Protein AF-0000000076688027 (afdb_homodimer)

Structure (mmCIF, N/CA/C/O backbone):
data_AF-0000000076688027-model_v1
#
loop_
_entity.id
_entity.type
_entity.pdbx_description
1 polymer 'BTB domain-containing protein'
#
loop_
_atom_site.group_PDB
_atom_site.id
_atom_site.type_symbol
_atom_site.label_atom_id
_atom_site.label_alt_id
_atom_site.label_comp_id
_atom_site.label_asym_id
_atom_site.label_entity_id
_atom_site.label_seq_id
_atom_site.pdbx_PDB_ins_code
_atom_site.Cartn_x
_atom_site.Cartn_y
_atom_site.Cartn_z
_atom_site.occupancy
_atom_site.B_iso_or_equiv
_atom_site.auth_seq_id
_atom_site.auth_comp_id
_atom_site.auth_asym_id
_atom_site.auth_atom_id
_atom_site.pdbx_PDB_model_num
ATOM 1 N N . MET A 1 1 ? -9.18 25.672 27.016 1 59.03 1 MET A N 1
ATOM 2 C CA . MET A 1 1 ? -10.586 25.703 26.641 1 59.03 1 MET A CA 1
ATOM 3 C C . MET A 1 1 ? -11.289 24.406 27.062 1 59.03 1 MET A C 1
ATOM 5 O O . MET A 1 1 ? -10.758 23.312 26.891 1 59.03 1 MET A O 1
ATOM 9 N N . SER A 1 2 ? -12.297 24.469 28.016 1 78.94 2 SER A N 1
ATOM 10 C CA . SER A 1 2 ? -13.031 23.312 28.469 1 78.94 2 SER A CA 1
ATOM 11 C C . SER A 1 2 ? -14.164 22.938 27.516 1 78.94 2 SER A C 1
ATOM 13 O O . SER A 1 2 ? -14.898 23.812 27.047 1 78.94 2 SER A O 1
ATOM 15 N N . TRP A 1 3 ? -14.203 21.766 26.969 1 85.25 3 TRP A N 1
ATOM 16 C CA . TRP A 1 3 ? -15.227 21.281 26.047 1 85.25 3 TRP A CA 1
ATOM 17 C C . TRP A 1 3 ? -16.344 20.578 26.797 1 85.25 3 TRP A C 1
ATOM 19 O O . TRP A 1 3 ? -17.188 19.906 26.188 1 85.25 3 TRP A O 1
ATOM 29 N N . THR A 1 4 ? -16.344 20.797 28.109 1 87 4 THR A N 1
ATOM 30 C CA . THR A 1 4 ? -17.312 20.062 28.906 1 87 4 THR A CA 1
ATOM 31 C C . THR A 1 4 ? -18.297 21.016 29.578 1 87 4 THR A C 1
ATOM 33 O O . THR A 1 4 ? -19.25 20.594 30.234 1 87 4 THR A O 1
ATOM 36 N N . SER A 1 5 ? -18.016 22.266 29.422 1 90.56 5 SER A N 1
ATOM 37 C CA . SER A 1 5 ? -18.922 23.25 30.016 1 90.56 5 SER A CA 1
ATOM 38 C C . SER A 1 5 ? -19.078 24.469 29.094 1 90.56 5 SER A C 1
ATOM 40 O O . SER A 1 5 ? -18.219 24.734 28.266 1 90.56 5 SER A O 1
ATOM 42 N N . PHE A 1 6 ? -20.219 25.156 29.172 1 93.62 6 PHE A N 1
ATOM 43 C CA . PHE A 1 6 ? -20.516 26.344 28.406 1 93.62 6 PHE A CA 1
ATOM 44 C C . PHE A 1 6 ? -21.25 27.375 29.25 1 93.62 6 PHE A C 1
ATOM 46 O O . PHE A 1 6 ? -22.172 27.047 29.984 1 93.62 6 PHE A O 1
ATOM 53 N N . HIS A 1 7 ? -20.656 28.531 29.25 1 91.81 7 HIS A N 1
ATOM 54 C CA . HIS A 1 7 ? -21.297 29.641 29.938 1 91.81 7 HIS A CA 1
ATOM 55 C C . HIS A 1 7 ? -21.266 30.906 29.094 1 91.81 7 HIS A C 1
ATOM 57 O O . HIS A 1 7 ? -20.25 31.234 28.484 1 91.81 7 HIS A O 1
ATOM 63 N N . CYS A 1 8 ? -22.453 31.547 29.016 1 92.56 8 CYS A N 1
ATOM 64 C CA . CYS A 1 8 ? -22.594 32.781 28.25 1 92.56 8 CYS A CA 1
ATOM 65 C C . CYS A 1 8 ? -23.062 33.938 29.125 1 92.56 8 CYS A C 1
ATOM 67 O O . CYS A 1 8 ? -24.109 33.844 29.766 1 92.56 8 CYS A O 1
ATOM 69 N N . GLU A 1 9 ? -22.391 35.062 29.312 1 89.12 9 GLU A N 1
ATOM 70 C CA . GLU A 1 9 ? -22.688 36.188 30.203 1 89.12 9 GLU A CA 1
ATOM 71 C C . GLU A 1 9 ? -23.844 37 29.672 1 89.12 9 GLU A C 1
ATOM 73 O O . GLU A 1 9 ? -24.688 37.469 30.438 1 89.12 9 GLU A O 1
ATOM 78 N N . ASP A 1 10 ? -23.953 37.281 28.453 1 89 10 ASP A N 1
ATOM 79 C CA . ASP A 1 10 ? -24.984 38.125 27.859 1 89 10 ASP A CA 1
ATOM 80 C C . ASP A 1 10 ? -26 37.312 27.062 1 89 10 ASP A C 1
ATOM 82 O O . ASP A 1 10 ? -26.281 37.625 25.906 1 89 10 ASP A O 1
ATOM 86 N N . ALA A 1 11 ? -26.609 36.344 27.781 1 93.06 11 ALA A N 1
ATOM 87 C CA . ALA A 1 11 ? -27.562 35.438 27.109 1 93.06 11 ALA A CA 1
ATOM 88 C C . ALA A 1 11 ? -28.891 36.156 26.859 1 93.06 11 ALA A C 1
ATOM 90 O O . ALA A 1 11 ? -29.359 36.906 27.703 1 93.06 11 ALA A O 1
ATOM 91 N N . ASP A 1 12 ? -29.484 36.031 25.703 1 91.5 12 ASP A N 1
ATOM 92 C CA . ASP A 1 12 ? -30.781 36.625 25.375 1 91.5 12 ASP A CA 1
ATOM 93 C C . ASP A 1 12 ? -31.719 35.562 24.781 1 91.5 12 ASP A C 1
ATOM 95 O O . ASP A 1 12 ? -32.781 35.875 24.297 1 91.5 12 ASP A O 1
ATOM 99 N N . PHE A 1 13 ? -31.25 34.406 24.75 1 91.44 13 PHE A N 1
ATOM 100 C CA . PHE A 1 13 ? -32 33.281 24.219 1 91.44 13 PHE A CA 1
ATOM 101 C C . PHE A 1 13 ? -31.641 32 24.938 1 91.44 13 PHE A C 1
ATOM 103 O O . PHE A 1 13 ? -30.625 31.938 25.641 1 91.44 13 PHE A O 1
ATOM 110 N N . THR A 1 14 ? -32.531 30.969 24.938 1 94 14 THR A N 1
ATOM 111 C CA . THR A 1 14 ? -32.25 29.719 25.656 1 94 14 THR A CA 1
ATOM 112 C C . THR A 1 14 ? -32.344 28.531 24.703 1 94 14 THR A C 1
ATOM 114 O O . THR A 1 14 ? -33.25 28.453 23.891 1 94 14 THR A O 1
ATOM 117 N N . ILE A 1 15 ? -31.344 27.641 24.797 1 94.12 15 ILE A N 1
ATOM 118 C CA . ILE A 1 15 ? -31.359 26.359 24.094 1 94.12 15 ILE A CA 1
ATOM 119 C C . ILE A 1 15 ? -31.469 25.219 25.094 1 94.12 15 ILE A C 1
ATOM 121 O O . ILE A 1 15 ? -30.75 25.203 26.109 1 94.12 15 ILE A O 1
ATOM 125 N N . ARG A 1 16 ? -32.375 24.344 24.859 1 95.31 16 ARG A N 1
ATOM 126 C CA . ARG A 1 16 ? -32.594 23.234 25.797 1 95.31 16 ARG A CA 1
ATOM 127 C C . ARG A 1 16 ? -32.281 21.891 25.141 1 95.31 16 ARG A C 1
ATOM 129 O O . ARG A 1 16 ? -32.75 21.625 24.031 1 95.31 16 ARG A O 1
ATOM 136 N N . SER A 1 17 ? -31.391 21.094 25.812 1 96.38 17 SER A N 1
ATOM 137 C CA . SER A 1 17 ? -31.188 19.688 25.453 1 96.38 17 SER A CA 1
ATOM 138 C C . SER A 1 17 ? -32.344 18.828 25.938 1 96.38 17 SER A C 1
ATOM 140 O O . SER A 1 17 ? -32.5 18.625 27.156 1 96.38 17 SER A O 1
ATOM 142 N N . VAL A 1 18 ? -33.031 18.281 25.016 1 95.38 18 VAL A N 1
ATOM 143 C CA . VAL A 1 18 ? -34.25 17.562 25.375 1 95.38 18 VAL A CA 1
ATOM 144 C C . VAL A 1 18 ? -33.906 16.266 26.094 1 95.38 18 VAL A C 1
ATOM 146 O O . VAL A 1 18 ? -34.438 15.984 27.172 1 95.38 18 VAL A O 1
ATOM 149 N N . PRO A 1 19 ? -32.969 15.469 25.562 1 96.31 19 PRO A N 1
ATOM 150 C CA . PRO A 1 19 ? -32.688 14.188 26.203 1 96.31 19 PRO A CA 1
ATOM 151 C C . PRO A 1 19 ? -32.188 14.344 27.641 1 96.31 19 PRO A C 1
ATOM 153 O O . PRO A 1 19 ? -32.531 13.516 28.5 1 96.31 19 PRO A O 1
ATOM 156 N N . ASP A 1 20 ? -31.453 15.375 27.906 1 96.25 20 ASP A N 1
ATOM 157 C CA . ASP A 1 20 ? -30.859 15.539 29.234 1 96.25 20 ASP A CA 1
ATOM 158 C C . ASP A 1 20 ? -31.625 16.578 30.047 1 96.25 20 ASP A C 1
ATOM 160 O O . ASP A 1 20 ? -31.359 16.75 31.234 1 96.25 20 ASP A O 1
ATOM 164 N N . ASP A 1 21 ? -32.5 17.266 29.5 1 95.62 21 ASP A N 1
ATOM 165 C CA . ASP A 1 21 ? -33.312 18.312 30.125 1 95.62 21 ASP A CA 1
ATOM 166 C C . ASP A 1 21 ? -32.406 19.359 30.781 1 95.62 21 ASP A C 1
ATOM 168 O O . ASP A 1 21 ? -32.562 19.656 31.969 1 95.62 21 ASP A O 1
ATOM 172 N N . VAL A 1 22 ? -31.438 19.797 30.078 1 95.94 22 VAL A N 1
ATOM 173 C CA . VAL A 1 22 ? -30.516 20.844 30.516 1 95.94 22 VAL A CA 1
ATOM 174 C C . VAL A 1 22 ? -30.656 22.062 29.609 1 95.94 22 VAL A C 1
ATOM 176 O O . VAL A 1 22 ? -30.75 21.938 28.391 1 95.94 22 VAL A O 1
ATOM 179 N N . SER A 1 23 ? -30.688 23.25 30.219 1 95.38 23 SER A N 1
ATOM 180 C CA . SER A 1 23 ? -30.844 24.484 29.469 1 95.38 23 SER A CA 1
ATOM 181 C C . SER A 1 23 ? -29.578 25.328 29.5 1 95.38 23 SER A C 1
ATOM 183 O O . SER A 1 23 ? -28.875 25.375 30.516 1 95.38 23 SER A O 1
ATOM 185 N N . PHE A 1 24 ? -29.312 25.922 28.344 1 95.88 24 PHE A N 1
ATOM 186 C CA . PHE A 1 24 ? -28.156 26.797 28.188 1 95.88 24 PHE A CA 1
ATOM 187 C C . PHE A 1 24 ? -28.578 28.188 27.75 1 95.88 24 PHE A C 1
ATOM 189 O O . PHE A 1 24 ? -29.344 28.344 26.797 1 95.88 24 PHE A O 1
ATOM 196 N N . GLY A 1 25 ? -28.109 29.219 28.516 1 94.88 25 GLY A N 1
ATOM 197 C CA . GLY A 1 25 ? -28.25 30.594 28.031 1 94.88 25 GLY A CA 1
ATOM 198 C C . GLY A 1 25 ? -27.297 30.938 26.906 1 94.88 25 GLY A C 1
ATOM 199 O O . GLY A 1 25 ? -26.094 30.641 26.984 1 94.88 25 GLY A O 1
ATOM 200 N N . VAL A 1 26 ? -27.844 31.469 25.781 1 95.5 26 VAL A N 1
ATOM 201 C CA . VAL A 1 26 ? -27 31.734 24.625 1 95.5 26 VAL A CA 1
ATOM 202 C C . VAL A 1 26 ? -27.312 33.125 24.047 1 95.5 26 VAL A C 1
ATOM 204 O O . VAL A 1 26 ? -28.297 33.75 24.438 1 95.5 26 VAL A O 1
ATOM 207 N N . ARG A 1 27 ? -26.438 33.625 23.281 1 94.06 27 ARG A N 1
ATOM 208 C CA . ARG A 1 27 ? -26.703 34.812 22.469 1 94.06 27 ARG A CA 1
ATOM 209 C C . ARG A 1 27 ? -27.312 34.406 21.125 1 94.06 27 ARG A C 1
ATOM 211 O O . ARG A 1 27 ? -26.688 33.688 20.344 1 94.06 27 ARG A O 1
ATOM 218 N N . ARG A 1 28 ? -28.406 34.875 20.766 1 91.19 28 ARG A N 1
ATOM 219 C CA . ARG A 1 28 ? -29.094 34.531 19.531 1 91.19 28 ARG A CA 1
ATOM 220 C C . ARG A 1 28 ? -28.25 34.906 18.312 1 91.19 28 ARG A C 1
ATOM 222 O O . ARG A 1 28 ? -28.234 34.188 17.312 1 91.19 28 ARG A O 1
ATOM 229 N N . SER A 1 29 ? -27.562 36.031 18.422 1 91.69 29 SER A N 1
ATOM 230 C CA . SER A 1 29 ? -26.719 36.5 17.328 1 91.69 29 SER A CA 1
ATOM 231 C C . SER A 1 29 ? -25.641 35.5 17 1 91.69 29 SER A C 1
ATOM 233 O O . SER A 1 29 ? -25.281 35.312 15.828 1 91.69 29 SER A O 1
ATOM 235 N N . SER A 1 30 ? -25.172 34.781 18 1 93.81 30 SER A N 1
ATOM 236 C CA . SER A 1 30 ? -24.109 33.812 17.812 1 93.81 30 SER A CA 1
ATOM 237 C C . SER A 1 30 ? -24.641 32.562 17.125 1 93.81 30 SER A C 1
ATOM 239 O O . SER A 1 30 ? -23.906 31.859 16.438 1 93.81 30 SER A O 1
ATOM 241 N N . LEU A 1 31 ? -25.906 32.281 17.297 1 93.12 31 LEU A N 1
ATOM 242 C CA . LEU A 1 31 ? -26.531 31.109 16.672 1 93.12 31 LEU A CA 1
ATOM 243 C C . LEU A 1 31 ? -26.656 31.312 15.164 1 93.12 31 LEU A C 1
ATOM 245 O O . LEU A 1 31 ? -26.797 30.344 14.422 1 93.12 31 LEU A O 1
ATOM 249 N N . GLN A 1 32 ? -26.547 32.562 14.758 1 91.75 32 GLN A N 1
ATOM 250 C CA . GLN A 1 32 ? -26.688 32.875 13.344 1 91.75 32 GLN A CA 1
ATOM 251 C C . GLN A 1 32 ? -25.484 32.406 12.547 1 91.75 32 GLN A C 1
ATOM 253 O O . GLN A 1 32 ? -25.516 32.375 11.312 1 91.75 32 GLN A O 1
ATOM 258 N N . ASN A 1 33 ? -24.469 32.031 13.234 1 92.75 33 ASN A N 1
ATOM 259 C CA . ASN A 1 33 ? -23.297 31.453 12.586 1 92.75 33 ASN A CA 1
ATOM 260 C C . ASN A 1 33 ? -23.562 30.047 12.086 1 92.75 33 ASN A C 1
ATOM 262 O O . ASN A 1 33 ? -22.641 29.375 11.594 1 92.75 33 ASN A O 1
ATOM 266 N N . SER A 1 34 ? -24.812 29.609 12.156 1 94.75 34 SER A N 1
ATOM 267 C CA . SER A 1 34 ? -25.328 28.344 11.641 1 94.75 34 SER A CA 1
ATOM 268 C C . SER A 1 34 ? -26.5 28.578 10.688 1 94.75 34 SER A C 1
ATOM 270 O O . SER A 1 34 ? -27.422 29.344 10.992 1 94.75 34 SER A O 1
ATOM 272 N N . GLN A 1 35 ? -26.438 27.938 9.562 1 93.19 35 GLN A N 1
ATOM 273 C CA . GLN A 1 35 ? -27.531 28.078 8.602 1 93.19 35 GLN A CA 1
ATOM 274 C C . GLN A 1 35 ? -28.812 27.438 9.133 1 93.19 35 GLN A C 1
ATOM 276 O O . GLN A 1 35 ? -29.906 27.969 8.906 1 93.19 35 GLN A O 1
ATOM 281 N N . VAL A 1 36 ? -28.641 26.328 9.781 1 92.12 36 VAL A N 1
ATOM 282 C CA . VAL A 1 36 ? -29.797 25.625 10.328 1 92.12 36 VAL A CA 1
ATOM 283 C C . VAL A 1 36 ? -30.547 26.547 11.289 1 92.12 36 VAL A C 1
ATOM 285 O O . VAL A 1 36 ? -31.766 26.656 11.219 1 92.12 36 VAL A O 1
ATOM 288 N N . PHE A 1 37 ? -29.828 27.234 12.156 1 91.56 37 PHE A N 1
ATOM 289 C CA . PHE A 1 37 ? -30.469 28.125 13.117 1 91.56 37 PHE A CA 1
ATOM 290 C C . PHE A 1 37 ? -31.062 29.344 12.414 1 91.56 37 PHE A C 1
ATOM 292 O O . PHE A 1 37 ? -32.156 29.812 12.773 1 91.56 37 PHE A O 1
ATOM 299 N N . ARG A 1 38 ? -30.359 29.875 11.422 1 90.94 38 ARG A N 1
ATOM 300 C CA . ARG A 1 38 ? -30.922 30.984 10.648 1 90.94 38 ARG A CA 1
ATOM 301 C C . ARG A 1 38 ? -32.25 30.594 10.023 1 90.94 38 ARG A C 1
ATOM 303 O O . ARG A 1 38 ? -33.219 31.359 10.102 1 90.94 38 ARG A O 1
ATOM 310 N N . ASP A 1 39 ? -32.281 29.438 9.484 1 88.56 39 ASP A N 1
ATOM 311 C CA . ASP A 1 39 ? -33.5 28.953 8.844 1 88.56 39 ASP A CA 1
ATOM 312 C C . ASP A 1 39 ? -34.625 28.75 9.875 1 88.56 39 ASP A C 1
ATOM 314 O O . ASP A 1 39 ? -35.781 29.078 9.609 1 88.56 39 ASP A O 1
ATOM 318 N N . MET A 1 40 ? -34.219 28.188 11.023 1 85 40 MET A N 1
ATOM 319 C CA . MET A 1 40 ? -35.219 27.969 12.078 1 85 40 MET A CA 1
ATOM 320 C C . MET A 1 40 ? -35.812 29.281 12.555 1 85 40 MET A C 1
ATOM 322 O O . MET A 1 40 ? -37.031 29.375 12.781 1 85 40 MET A O 1
ATOM 326 N N . PHE A 1 41 ? -35 30.328 12.656 1 83.5 41 PHE A N 1
ATOM 327 C CA . PHE A 1 41 ? -35.438 31.625 13.172 1 83.5 41 PHE A CA 1
ATOM 328 C C . PHE A 1 41 ? -36.281 32.344 12.148 1 83.5 41 PHE A C 1
ATOM 330 O O . PHE A 1 41 ? -37.219 33.094 12.508 1 83.5 41 PHE A O 1
ATOM 337 N N . ILE A 1 42 ? -35.969 32.125 10.938 1 80.44 42 ILE A N 1
ATOM 338 C CA . ILE A 1 42 ? -36.781 32.719 9.883 1 80.44 42 ILE A CA 1
ATOM 339 C C . ILE A 1 42 ? -38.188 32.125 9.898 1 80.44 42 ILE A C 1
ATOM 341 O O . ILE A 1 42 ? -39.188 32.844 9.75 1 80.44 42 ILE A O 1
ATOM 345 N N . CYS A 1 43 ? -38.25 30.844 10.07 1 73.62 43 CYS A N 1
ATOM 346 C CA . CYS A 1 43 ? -39.531 30.141 10.031 1 73.62 43 CYS A CA 1
ATOM 347 C C . CYS A 1 43 ? -40.375 30.469 11.258 1 73.62 43 CYS A C 1
ATOM 349 O O . CYS A 1 43 ? -41.594 30.594 11.164 1 73.62 43 CYS A O 1
ATOM 351 N N . CYS A 1 44 ? -39.719 30.547 12.359 1 67.31 44 CYS A N 1
ATOM 352 C CA . CYS A 1 44 ? -40.438 30.656 13.609 1 67.31 44 CYS A CA 1
ATOM 353 C C . CYS A 1 44 ? -40.688 32.125 13.969 1 67.31 44 CYS A C 1
ATOM 355 O O . CYS A 1 44 ? -41.562 32.438 14.781 1 67.31 44 CYS A O 1
ATOM 357 N N . ASP A 1 45 ? -39.781 33.062 13.516 1 64.31 45 ASP A N 1
ATOM 358 C CA . ASP A 1 45 ? -39.969 34.438 13.914 1 64.31 45 ASP A CA 1
ATOM 359 C C . ASP A 1 45 ? -41.125 35.094 13.156 1 64.31 45 ASP A C 1
ATOM 361 O O . ASP A 1 45 ? -40.875 35.844 12.188 1 64.31 45 ASP A O 1
ATOM 365 N N . GLY A 1 46 ? -42.125 34.438 12.781 1 54.91 46 GLY A N 1
ATOM 366 C CA . GLY A 1 46 ? -43.25 35.156 12.25 1 54.91 46 GLY A CA 1
ATOM 367 C C . GLY A 1 46 ? -43.719 36.281 13.141 1 54.91 46 GLY A C 1
ATOM 368 O O . GLY A 1 46 ? -43.219 36.438 14.258 1 54.91 46 GLY A O 1
ATOM 369 N N . PRO A 1 47 ? -44.438 37.375 12.508 1 53.47 47 PRO A N 1
ATOM 370 C CA . PRO A 1 47 ? -44.906 38.625 13.164 1 53.47 47 PRO A CA 1
ATOM 371 C C . PRO A 1 47 ? -45.375 38.375 14.602 1 53.47 47 PRO A C 1
ATOM 373 O O . PRO A 1 47 ? -45.25 39.281 15.445 1 53.47 47 PRO A O 1
ATOM 376 N N . ASN A 1 48 ? -46.25 37.438 14.766 1 47.97 48 ASN A N 1
ATOM 377 C CA . ASN A 1 48 ? -46.969 37.25 16.031 1 47.97 48 ASN A CA 1
ATOM 378 C C . ASN A 1 48 ? -46.094 36.5 17.047 1 47.97 48 ASN A C 1
ATOM 380 O O . ASN A 1 48 ? -46.594 35.875 17.969 1 47.97 48 ASN A O 1
ATOM 384 N N . THR A 1 49 ? -44.906 36.219 16.688 1 49.88 49 THR A N 1
ATOM 385 C CA . THR A 1 49 ? -44.188 35.438 17.688 1 49.88 49 THR A CA 1
ATOM 386 C C . THR A 1 49 ? -43.875 36.312 18.906 1 49.88 49 THR A C 1
ATOM 388 O O . THR A 1 49 ? -43.25 37.375 18.797 1 49.88 49 THR A O 1
ATOM 391 N N . SER A 1 50 ? -44.844 36.5 19.828 1 46.03 50 SER A N 1
ATOM 392 C CA . SER A 1 50 ? -44.688 37.094 21.141 1 46.03 50 SER A CA 1
ATOM 393 C C . SER A 1 50 ? -43.25 36.906 21.672 1 46.03 50 SER A C 1
ATOM 395 O O . SER A 1 50 ? -42.594 35.938 21.312 1 46.03 50 SER A O 1
ATOM 397 N N . ALA A 1 51 ? -42.625 38 22.078 1 47.03 51 ALA A N 1
ATOM 398 C CA . ALA A 1 51 ? -41.375 38.156 22.781 1 47.03 51 ALA A CA 1
ATOM 399 C C . ALA A 1 51 ? -41.094 36.906 23.641 1 47.03 51 ALA A C 1
ATOM 401 O O . ALA A 1 51 ? -40 36.812 24.25 1 47.03 51 ALA A O 1
ATOM 402 N N . ASP A 1 52 ? -42.125 36.219 24.078 1 45.91 52 ASP A N 1
ATOM 403 C CA . ASP A 1 52 ? -41.938 35.312 25.188 1 45.91 52 ASP A CA 1
ATOM 404 C C . ASP A 1 52 ? -40.938 34.219 24.859 1 45.91 52 ASP A C 1
ATOM 406 O O . ASP A 1 52 ? -39.969 34.031 25.594 1 45.91 52 ASP A O 1
ATOM 410 N N . SER A 1 53 ? -41.562 32.75 24.484 1 52.84 53 SER A N 1
ATOM 411 C CA . SER A 1 53 ? -40.906 31.516 24.938 1 52.84 53 SER A CA 1
ATOM 412 C C . SER A 1 53 ? -39.656 31.219 24.125 1 52.84 53 SER A C 1
ATOM 414 O O . SER A 1 53 ? -39.75 30.766 22.984 1 52.84 53 SER A O 1
ATOM 416 N N . GLN A 1 54 ? -38.562 32.062 24.125 1 73.62 54 GLN A N 1
ATOM 417 C CA . GLN A 1 54 ? -37.219 32.344 23.625 1 73.62 54 GLN A CA 1
ATOM 418 C C . GLN A 1 54 ? -36.312 31.125 23.828 1 73.62 54 GLN A C 1
ATOM 420 O O . GLN A 1 54 ? -35.156 31.266 24.172 1 73.62 54 GLN A O 1
ATOM 425 N N . THR A 1 55 ? -36.969 30.031 23.938 1 86.12 55 THR A N 1
ATOM 426 C CA . THR A 1 55 ? -36.188 28.812 24.125 1 86.12 55 THR A CA 1
ATOM 427 C C . THR A 1 55 ? -36.281 27.922 22.891 1 86.12 55 THR A C 1
ATOM 429 O O . THR A 1 55 ? -37.375 27.766 22.328 1 86.12 55 THR A O 1
ATOM 432 N N . LEU A 1 56 ? -35.344 27.359 22.391 1 90.56 56 LEU A N 1
ATOM 433 C CA . LEU A 1 56 ? -35.281 26.375 21.312 1 90.56 56 LEU A CA 1
ATOM 434 C C . LEU A 1 56 ? -34.875 25 21.844 1 90.56 56 LEU A C 1
ATOM 436 O O . LEU A 1 56 ? -33.875 24.875 22.547 1 90.56 56 LEU A O 1
ATOM 440 N N . ASP A 1 57 ? -35.75 23.969 21.516 1 92.25 57 ASP A N 1
ATOM 441 C CA . ASP A 1 57 ? -35.469 22.594 21.922 1 92.25 57 ASP A CA 1
ATOM 442 C C . ASP A 1 57 ? -34.656 21.859 20.875 1 92.25 57 ASP A C 1
ATOM 444 O O . ASP A 1 57 ? -35 21.828 19.703 1 92.25 57 ASP A O 1
ATOM 448 N N . LEU A 1 58 ? -33.531 21.406 21.297 1 94.12 58 LEU A N 1
ATOM 449 C CA . LEU A 1 58 ? -32.719 20.562 20.438 1 94.12 58 LEU A CA 1
ATOM 450 C C . LEU A 1 58 ? -32.719 19.125 20.906 1 94.12 58 LEU A C 1
ATOM 452 O O . LEU A 1 58 ? -32.531 18.844 22.094 1 94.12 58 LEU A O 1
ATOM 456 N N . ASN A 1 59 ? -33.031 18.203 20.047 1 94.56 59 ASN A N 1
ATOM 457 C CA . ASN A 1 59 ? -33 16.797 20.375 1 94.56 59 ASN A CA 1
ATOM 458 C C . ASN A 1 59 ? -31.578 16.234 20.281 1 94.56 59 ASN A C 1
ATOM 460 O O . ASN A 1 59 ? -31.312 15.336 19.484 1 94.56 59 ASN A O 1
ATOM 464 N N . GLU A 1 60 ? -30.688 16.844 21 1 96 60 GLU A N 1
ATOM 465 C CA . GLU A 1 60 ? -29.281 16.484 21.109 1 96 60 GLU A CA 1
ATOM 466 C C . GLU A 1 60 ? -28.844 16.359 22.562 1 96 60 GLU A C 1
ATOM 468 O O . GLU A 1 60 ? -29.297 17.125 23.422 1 96 60 GLU A O 1
ATOM 473 N N . PRO A 1 61 ? -28 15.344 22.906 1 95.75 61 PRO A N 1
ATOM 474 C CA . PRO A 1 61 ? -27.453 15.297 24.25 1 95.75 61 PRO A CA 1
ATOM 475 C C . PRO A 1 61 ? -26.734 16.594 24.656 1 95.75 61 PRO A C 1
ATOM 477 O O . PRO A 1 61 ? -26.203 17.281 23.797 1 95.75 61 PRO A O 1
ATOM 480 N N . SER A 1 62 ? -26.688 16.875 25.969 1 95.56 62 SER A N 1
ATOM 481 C CA . SER A 1 62 ? -26.125 18.109 26.5 1 95.56 62 SER A CA 1
ATOM 482 C C . SER A 1 62 ? -24.656 18.266 26.109 1 95.56 62 SER A C 1
ATOM 484 O O . SER A 1 62 ? -24.203 19.375 25.812 1 95.56 62 SER A O 1
ATOM 486 N N . GLN A 1 63 ? -23.938 17.141 26.078 1 93.12 63 GLN A N 1
ATOM 487 C CA . GLN A 1 63 ? -22.516 17.203 25.734 1 93.12 63 GLN A CA 1
ATOM 488 C C . GLN A 1 63 ? -22.312 17.703 24.312 1 93.12 63 GLN A C 1
ATOM 490 O O . GLN A 1 63 ? -21.391 18.484 24.047 1 93.12 63 GLN A O 1
ATOM 495 N N . LEU A 1 64 ? -23.156 17.359 23.422 1 95.12 64 LEU A N 1
ATOM 496 C CA . LEU A 1 64 ? -23.062 17.797 22.031 1 95.12 64 LEU A CA 1
ATOM 497 C C . LEU A 1 64 ? -23.484 19.25 21.891 1 95.12 64 LEU A C 1
ATOM 499 O O . LEU A 1 64 ? -22.891 20 21.109 1 95.12 64 LEU A O 1
ATOM 503 N N . VAL A 1 65 ? -24.484 19.609 22.656 1 95.5 65 VAL A N 1
ATOM 504 C CA . VAL A 1 65 ? -24.969 20.984 22.625 1 95.5 65 VAL A CA 1
ATOM 505 C C . VAL A 1 65 ? -23.859 21.922 23.109 1 95.5 65 VAL A C 1
ATOM 507 O O . VAL A 1 65 ? -23.656 23 22.531 1 95.5 65 VAL A O 1
ATOM 510 N N . ILE A 1 66 ? -23.141 21.453 24.094 1 95 66 ILE A N 1
ATOM 511 C CA . ILE A 1 66 ? -22.062 22.25 24.641 1 95 66 ILE A CA 1
ATOM 512 C C . ILE A 1 66 ? -21.016 22.516 23.547 1 95 66 ILE A C 1
ATOM 514 O O . ILE A 1 66 ? -20.594 23.656 23.359 1 95 66 ILE A O 1
ATOM 518 N N . VAL A 1 67 ? -20.641 21.5 22.797 1 94.94 67 VAL A N 1
ATOM 519 C CA . VAL A 1 67 ? -19.656 21.625 21.734 1 94.94 67 VAL A CA 1
ATOM 520 C C . VAL A 1 67 ? -20.172 22.594 20.672 1 94.94 67 VAL A C 1
ATOM 522 O O . VAL A 1 67 ? -19.453 23.484 20.219 1 94.94 67 VAL A O 1
ATOM 525 N N . LEU A 1 68 ? -21.422 22.484 20.312 1 95.44 68 LEU A N 1
ATOM 526 C CA . LEU A 1 68 ? -22.062 23.344 19.312 1 95.44 68 LEU A CA 1
ATOM 527 C C . LEU A 1 68 ? -22.031 24.797 19.75 1 95.44 68 LEU A C 1
ATOM 529 O O . LEU A 1 68 ? -21.594 25.672 19 1 95.44 68 LEU A O 1
ATOM 533 N N . LEU A 1 69 ? -22.438 25 21 1 95 69 LEU A N 1
ATOM 534 C CA . LEU A 1 69 ? -22.531 26.375 21.484 1 95 69 LEU A CA 1
ATOM 535 C C . LEU A 1 69 ? -21.141 27 21.625 1 95 69 LEU A C 1
ATOM 537 O O . LEU A 1 69 ? -20.969 28.188 21.375 1 95 69 LEU A O 1
ATOM 541 N N . ARG A 1 70 ? -20.219 26.188 22.031 1 94.19 70 ARG A N 1
ATOM 542 C CA . ARG A 1 70 ? -18.844 26.688 22.109 1 94.19 70 ARG A CA 1
ATOM 543 C C . ARG A 1 70 ? -18.328 27.109 20.734 1 94.19 70 ARG A C 1
ATOM 545 O O . ARG A 1 70 ? -17.719 28.172 20.594 1 94.19 70 ARG A O 1
ATOM 552 N N . LEU A 1 71 ? -18.594 26.375 19.719 1 94.56 71 LEU A N 1
ATOM 553 C CA . LEU A 1 71 ? -18.141 26.688 18.359 1 94.56 71 LEU A CA 1
ATOM 554 C C . LEU A 1 71 ? -18.812 27.953 17.844 1 94.56 71 LEU A C 1
ATOM 556 O O . LEU A 1 71 ? -18.188 28.734 17.109 1 94.56 71 LEU A O 1
ATOM 560 N N . LEU A 1 72 ? -20 28.172 18.266 1 94.62 72 LEU A N 1
ATOM 561 C CA . LEU A 1 72 ? -20.781 29.281 17.734 1 94.62 72 LEU A CA 1
ATOM 562 C C . LEU A 1 72 ? -20.469 30.578 18.484 1 94.62 72 LEU A C 1
ATOM 564 O O . LEU A 1 72 ? -20.453 31.656 17.891 1 94.62 72 LEU A O 1
ATOM 568 N N . HIS A 1 73 ? -20.266 30.391 19.812 1 93.25 73 HIS A N 1
ATOM 569 C CA . HIS A 1 73 ? -20.109 31.578 20.656 1 93.25 73 HIS A CA 1
ATOM 570 C C . HIS A 1 73 ? -18.641 31.969 20.797 1 93.25 73 HIS A C 1
ATOM 572 O O . HIS A 1 73 ? -18.328 33.156 20.922 1 93.25 73 HIS A O 1
ATOM 578 N N . ASP A 1 74 ? -17.812 30.938 20.938 1 88.38 74 ASP A N 1
ATOM 579 C CA . ASP A 1 74 ? -16.391 31.156 21.125 1 88.38 74 ASP A CA 1
ATOM 580 C C . ASP A 1 74 ? -15.594 30.641 19.922 1 88.38 74 ASP A C 1
ATOM 582 O O . ASP A 1 74 ? -15.109 29.5 19.938 1 88.38 74 ASP A O 1
ATOM 586 N N . PRO A 1 75 ? -15.438 31.484 18.984 1 84.62 75 PRO A N 1
ATOM 587 C CA . PRO A 1 75 ? -14.727 31.031 17.797 1 84.62 75 PRO A CA 1
ATOM 588 C C . PRO A 1 75 ? -13.344 30.453 18.109 1 84.62 75 PRO A C 1
ATOM 590 O O . PRO A 1 75 ? -12.602 31.047 18.906 1 84.62 75 PRO A O 1
ATOM 593 N N . LEU A 1 76 ? -13.086 29.297 17.594 1 90.81 76 LEU A N 1
ATOM 594 C CA . LEU A 1 76 ? -11.773 28.688 17.766 1 90.81 76 LEU A CA 1
ATOM 595 C C . LEU A 1 76 ? -10.672 29.578 17.188 1 90.81 76 LEU A C 1
ATOM 597 O O . LEU A 1 76 ? -10.844 30.172 16.109 1 90.81 76 LEU A O 1
ATOM 601 N N . GLU A 1 77 ? -9.672 29.75 17.953 1 93.88 77 GLU A N 1
ATOM 602 C CA . GLU A 1 77 ? -8.477 30.406 17.422 1 93.88 77 GLU A CA 1
ATOM 603 C C . GLU A 1 77 ? -7.539 29.391 16.766 1 93.88 77 GLU A C 1
ATOM 605 O O . GLU A 1 77 ? -7.52 28.219 17.141 1 93.88 77 GLU A O 1
ATOM 610 N N . PRO A 1 78 ? -6.914 29.906 15.75 1 95.06 78 PRO A N 1
ATOM 611 C CA . PRO A 1 78 ? -5.938 29 15.141 1 95.06 78 PRO A CA 1
ATOM 612 C C . PRO A 1 78 ? -4.926 28.453 16.156 1 95.06 78 PRO A C 1
ATOM 614 O O . PRO A 1 78 ? -4.625 29.125 17.141 1 95.06 78 PRO A O 1
ATOM 617 N N . PRO A 1 79 ? -4.484 27.234 15.891 1 95.38 79 PRO A N 1
ATOM 618 C CA . PRO A 1 79 ? -3.455 26.672 16.781 1 95.38 79 PRO A CA 1
ATOM 619 C C . PRO A 1 79 ? -2.195 27.547 16.828 1 95.38 79 PRO A C 1
ATOM 621 O O . PRO A 1 79 ? -1.796 28.109 15.812 1 95.38 79 PRO A O 1
ATOM 624 N N . VAL A 1 80 ? -1.643 27.578 17.969 1 93.56 80 VAL A N 1
ATOM 625 C CA . VAL A 1 80 ? -0.428 28.359 18.156 1 93.56 80 VAL A CA 1
ATOM 626 C C . VAL A 1 80 ? 0.79 27.438 18.156 1 93.56 80 VAL A C 1
ATOM 628 O O . VAL A 1 80 ? 0.812 26.438 18.875 1 93.56 80 VAL A O 1
ATOM 631 N N . GLU A 1 81 ? 1.707 27.797 17.344 1 90.75 81 GLU A N 1
ATOM 632 C CA . GLU A 1 81 ? 2.936 27 17.281 1 90.75 81 GLU A CA 1
ATOM 633 C C . GLU A 1 81 ? 3.703 27.078 18.594 1 90.75 81 GLU A C 1
ATOM 635 O O . GLU A 1 81 ? 3.766 28.125 19.234 1 90.75 81 GLU A O 1
ATOM 640 N N . ALA A 1 82 ? 4.227 25.922 19.016 1 87.56 82 ALA A N 1
ATOM 641 C CA . ALA A 1 82 ? 5.008 25.875 20.25 1 87.56 82 ALA A CA 1
ATOM 642 C C . ALA A 1 82 ? 6.348 26.578 20.078 1 87.56 82 ALA A C 1
ATOM 644 O O . ALA A 1 82 ? 6.918 26.594 18.984 1 87.56 82 ALA A O 1
ATOM 645 N N . PRO A 1 83 ? 6.75 27.234 21.156 1 79.25 83 PRO A N 1
ATOM 646 C CA . PRO A 1 83 ? 8.078 27.844 21.109 1 79.25 83 PRO A CA 1
ATOM 647 C C . PRO A 1 83 ? 9.18 26.812 20.828 1 79.25 83 PRO A C 1
ATOM 649 O O . PRO A 1 83 ? 9.125 25.688 21.312 1 79.25 83 PRO A O 1
ATOM 652 N N . GLY A 1 84 ? 10.125 27.078 20.016 1 69 84 GLY A N 1
ATOM 653 C CA . GLY A 1 84 ? 11.25 26.203 19.719 1 69 84 GLY A CA 1
ATOM 654 C C . GLY A 1 84 ? 10.953 25.203 18.625 1 69 84 GLY A C 1
ATOM 655 O O . GLY A 1 84 ? 11.578 24.141 18.547 1 69 84 GLY A O 1
ATOM 656 N N . SER A 1 85 ? 9.82 25.359 18.109 1 64.5 85 SER A N 1
ATOM 657 C CA . SER A 1 85 ? 9.562 24.531 16.938 1 64.5 85 SER A CA 1
ATOM 658 C C . SER A 1 85 ? 10.805 24.406 16.062 1 64.5 85 SER A C 1
ATOM 660 O O . SER A 1 85 ? 11.594 25.344 15.969 1 64.5 85 SER A O 1
ATOM 662 N N . GLU A 1 86 ? 11.062 23.109 15.773 1 63.78 86 GLU A N 1
ATOM 663 C CA . GLU A 1 86 ? 12.32 22.703 15.164 1 63.78 86 GLU A CA 1
ATOM 664 C C . GLU A 1 86 ? 12.625 23.547 13.93 1 63.78 86 GLU A C 1
ATOM 666 O O . GLU A 1 86 ? 11.75 23.797 13.102 1 63.78 86 GLU A O 1
ATOM 671 N N . GLU A 1 87 ? 13.695 24.25 14.133 1 73.12 87 GLU A N 1
ATOM 672 C CA . GLU A 1 87 ? 14.281 24.891 12.961 1 73.12 87 GLU A CA 1
ATOM 673 C C . GLU A 1 87 ? 14.898 23.859 12.016 1 73.12 87 GLU A C 1
ATOM 675 O O . GLU A 1 87 ? 15.117 22.703 12.406 1 73.12 87 GLU A O 1
ATOM 680 N N . VAL A 1 88 ? 14.906 24.312 10.867 1 77.38 88 VAL A N 1
ATOM 681 C CA . VAL A 1 88 ? 15.539 23.453 9.867 1 77.38 88 VAL A CA 1
ATOM 682 C C . VAL A 1 88 ? 16.984 23.188 10.266 1 77.38 88 VAL A C 1
ATOM 684 O O . VAL A 1 88 ? 17.75 24.109 10.531 1 77.38 88 VAL A O 1
ATOM 687 N N . ASN A 1 89 ? 17.203 21.953 10.555 1 80.44 89 ASN A N 1
ATOM 688 C CA . ASN A 1 89 ? 18.594 21.5 10.719 1 80.44 89 ASN A CA 1
ATOM 689 C C . ASN A 1 89 ? 19.25 21.203 9.375 1 80.44 89 ASN A C 1
ATOM 691 O O . ASN A 1 89 ? 18.875 20.234 8.703 1 80.44 89 ASN A O 1
ATOM 695 N N . LEU A 1 90 ? 20.156 21.969 9.07 1 84.38 90 LEU A N 1
ATOM 696 C CA . LEU A 1 90 ? 20.766 21.891 7.746 1 84.38 90 LEU A CA 1
ATOM 697 C C . LEU A 1 90 ? 21.5 20.562 7.562 1 84.38 90 LEU A C 1
ATOM 699 O O . LEU A 1 90 ? 21.797 20.172 6.434 1 84.38 90 LEU A O 1
ATOM 703 N N . SER A 1 91 ? 21.734 19.938 8.641 1 85.12 91 SER A N 1
ATOM 704 C CA . SER A 1 91 ? 22.469 18.672 8.555 1 85.12 91 SER A CA 1
ATOM 705 C C . SER A 1 91 ? 21.531 17.484 8.648 1 85.12 91 SER A C 1
ATOM 707 O O . SER A 1 91 ? 21.984 16.344 8.805 1 85.12 91 SER A O 1
ATOM 709 N N . SER A 1 92 ? 20.281 17.844 8.57 1 90.81 92 SER A N 1
ATOM 710 C CA . SER A 1 92 ? 19.297 16.766 8.641 1 90.81 92 SER A CA 1
ATOM 711 C C . SER A 1 92 ? 18.406 16.75 7.395 1 90.81 92 SER A C 1
ATOM 713 O O . SER A 1 92 ? 18 17.797 6.902 1 90.81 92 SER A O 1
ATOM 715 N N . SER A 1 93 ? 18.172 15.547 6.926 1 91.56 93 SER A N 1
ATOM 716 C CA . SER A 1 93 ? 17.281 15.383 5.785 1 91.56 93 SER A CA 1
ATOM 717 C C . SER A 1 93 ? 15.828 15.234 6.234 1 91.56 93 SER A C 1
ATOM 719 O O . SER A 1 93 ? 14.922 15.148 5.402 1 91.56 93 SER A O 1
ATOM 721 N N . GLN A 1 94 ? 15.617 15.18 7.539 1 87.75 94 GLN A N 1
ATOM 722 C CA . GLN A 1 94 ? 14.266 15.062 8.078 1 87.75 94 GLN A CA 1
ATOM 723 C C . GLN A 1 94 ? 13.539 16.406 8.039 1 87.75 94 GLN A C 1
ATOM 725 O O . GLN A 1 94 ? 14.156 17.453 8.203 1 87.75 94 GLN A O 1
ATOM 730 N N . LEU A 1 95 ? 12.289 16.328 7.812 1 85.5 95 LEU A N 1
ATOM 731 C CA . LEU A 1 95 ? 11.484 17.531 7.836 1 85.5 95 LEU A CA 1
ATOM 732 C C . LEU A 1 95 ? 11.344 18.062 9.258 1 85.5 95 LEU A C 1
ATOM 734 O O . LEU A 1 95 ? 11.203 17.281 10.203 1 85.5 95 LEU A O 1
ATOM 738 N N . PRO A 1 96 ? 11.523 19.375 9.258 1 83.06 96 PRO A N 1
ATOM 739 C CA . PRO A 1 96 ? 11.18 19.906 10.578 1 83.06 96 PRO A CA 1
ATOM 740 C C . PRO A 1 96 ? 9.742 19.594 10.984 1 83.06 96 PRO A C 1
ATOM 742 O O . PRO A 1 96 ? 8.836 19.641 10.141 1 83.06 96 PRO A O 1
ATOM 745 N N . ARG A 1 97 ? 9.57 19.062 12.125 1 80.94 97 ARG A N 1
ATOM 746 C CA . ARG A 1 97 ? 8.234 18.797 12.648 1 80.94 97 ARG A CA 1
ATOM 747 C C . ARG A 1 97 ? 7.684 19.984 13.414 1 80.94 97 ARG A C 1
ATOM 749 O O . ARG A 1 97 ? 8.219 20.375 14.461 1 80.94 97 ARG A O 1
ATOM 756 N N . LYS A 1 98 ? 6.699 20.578 12.719 1 80.69 98 LYS A N 1
ATOM 757 C CA . LYS A 1 98 ? 6.035 21.672 13.43 1 80.69 98 LYS A CA 1
ATOM 758 C C . LYS A 1 98 ? 5.254 21.156 14.633 1 80.69 98 LYS A C 1
ATOM 760 O O . LYS A 1 98 ? 4.449 20.234 14.508 1 80.69 98 LYS A O 1
ATOM 765 N N . ARG A 1 99 ? 5.633 21.719 15.82 1 84.38 99 ARG A N 1
ATOM 766 C CA . ARG A 1 99 ? 4.922 21.375 17.047 1 84.38 99 ARG A CA 1
ATOM 767 C C . ARG A 1 99 ? 4.004 22.516 17.484 1 84.38 99 ARG A C 1
ATOM 769 O O . ARG A 1 99 ? 4.328 23.688 17.297 1 84.38 99 ARG A O 1
ATOM 776 N N . TYR A 1 100 ? 2.938 22.094 18 1 91.88 100 TYR A N 1
ATOM 777 C CA . TYR A 1 100 ? 1.964 23.078 18.453 1 91.88 100 TYR A CA 1
ATOM 778 C C . TYR A 1 100 ? 1.74 22.969 19.953 1 91.88 100 TYR A C 1
ATOM 780 O O . TYR A 1 100 ? 1.978 21.906 20.547 1 91.88 100 TYR A O 1
ATOM 788 N N . ASP A 1 101 ? 1.438 24.156 20.5 1 90.75 101 ASP A N 1
ATOM 789 C CA . ASP A 1 101 ? 1.027 24.156 21.906 1 90.75 101 ASP A CA 1
ATOM 790 C C . ASP A 1 101 ? -0.285 23.406 22.094 1 90.75 101 ASP A C 1
ATOM 792 O O . ASP A 1 101 ? -1.346 23.875 21.688 1 90.75 101 ASP A O 1
ATOM 796 N N . LEU A 1 102 ? -0.208 22.344 22.781 1 88.06 102 LEU A N 1
ATOM 797 C CA . LEU A 1 102 ? -1.327 21.422 22.922 1 88.06 102 LEU A CA 1
ATOM 798 C C . LEU A 1 102 ? -2.512 22.094 23.609 1 88.06 102 LEU A C 1
ATOM 800 O O . LEU A 1 102 ? -3.66 21.688 23.391 1 88.06 102 LEU A O 1
ATOM 804 N N . SER A 1 103 ? -2.238 23.047 24.375 1 90.31 103 SER A N 1
ATOM 805 C CA . SER A 1 103 ? -3.314 23.734 25.062 1 90.31 103 SER A CA 1
ATOM 806 C C . SER A 1 103 ? -4.156 24.562 24.109 1 90.31 103 SER A C 1
ATOM 808 O O . SER A 1 103 ? -5.285 24.938 24.422 1 90.31 103 SER A O 1
ATOM 810 N N . THR A 1 104 ? -3.596 24.797 22.938 1 93.12 104 THR A N 1
ATOM 811 C CA . THR A 1 104 ? -4.285 25.625 21.969 1 93.12 104 THR A CA 1
ATOM 812 C C . THR A 1 104 ? -4.902 24.781 20.859 1 93.12 104 THR A C 1
ATOM 814 O O . THR A 1 104 ? -5.527 25.312 19.938 1 93.12 104 THR A O 1
ATOM 817 N N . VAL A 1 105 ? -4.695 23.484 20.938 1 95.25 105 VAL A N 1
ATOM 818 C CA . VAL A 1 105 ? -5.145 22.594 19.859 1 95.25 105 VAL A CA 1
ATOM 819 C C . VAL A 1 105 ? -6.277 21.703 20.359 1 95.25 105 VAL A C 1
ATOM 821 O O . VAL A 1 105 ? -6.191 21.125 21.438 1 95.25 105 VAL A O 1
ATOM 824 N N . VAL A 1 106 ? -7.348 21.641 19.516 1 95.69 106 VAL A N 1
ATOM 825 C CA . VAL A 1 106 ? -8.438 20.719 19.828 1 95.69 106 VAL A CA 1
ATOM 826 C C . VAL A 1 106 ? -7.984 19.281 19.625 1 95.69 106 VAL A C 1
ATOM 828 O O . VAL A 1 106 ? -7.406 18.938 18.594 1 95.69 106 VAL A O 1
ATOM 831 N N . PRO A 1 107 ? -8.227 18.422 20.641 1 95.25 107 PRO A N 1
ATOM 832 C CA . PRO A 1 107 ? -7.797 17.016 20.484 1 95.25 107 PRO A CA 1
ATOM 833 C C . PRO A 1 107 ? -8.391 16.359 19.234 1 95.25 107 PRO A C 1
ATOM 835 O O . PRO A 1 107 ? -9.555 16.578 18.906 1 95.25 107 PRO A O 1
ATOM 838 N N . LEU A 1 108 ? -7.633 15.516 18.641 1 96.38 108 LEU A N 1
ATOM 839 C CA . LEU A 1 108 ? -7.988 14.953 17.344 1 96.38 108 LEU A CA 1
ATOM 840 C C . LEU A 1 108 ? -9.242 14.094 17.453 1 96.38 108 LEU A C 1
ATOM 842 O O . LEU A 1 108 ? -10.172 14.227 16.656 1 96.38 108 LEU A O 1
ATOM 846 N N . PRO A 1 109 ? -9.375 13.219 18.5 1 94.94 109 PRO A N 1
ATOM 847 C CA . PRO A 1 109 ? -10.594 12.406 18.578 1 94.94 109 PRO A CA 1
ATOM 848 C C . PRO A 1 109 ? -11.8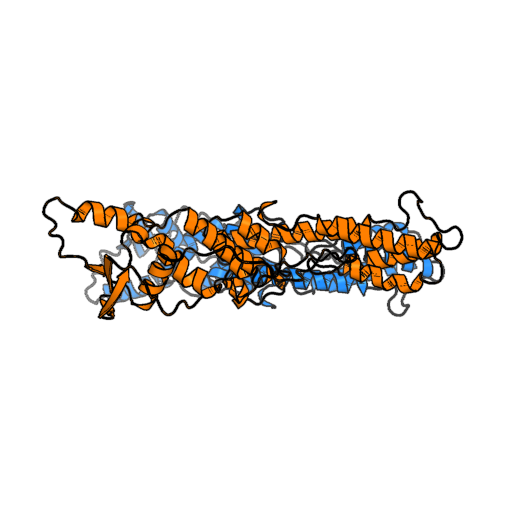59 13.258 18.688 1 94.94 109 PRO A C 1
ATOM 850 O O . PRO A 1 109 ? -12.898 12.906 18.125 1 94.94 109 PRO A O 1
ATOM 853 N N . LEU A 1 110 ? -11.719 14.336 19.375 1 95 110 LEU A N 1
ATOM 854 C CA . LEU A 1 110 ? -12.859 15.227 19.5 1 95 110 LEU A CA 1
ATOM 855 C C . LEU A 1 110 ? -13.211 15.859 18.156 1 95 110 LEU A C 1
ATOM 857 O O . LEU A 1 110 ? -14.391 15.984 17.812 1 95 110 LEU A O 1
ATOM 861 N N . LEU A 1 111 ? -12.219 16.25 17.422 1 96.5 111 LEU A N 1
ATOM 862 C CA . LEU A 1 111 ? -12.406 16.844 16.109 1 96.5 111 LEU A CA 1
ATOM 863 C C . LEU A 1 111 ? -13.125 15.891 15.172 1 96.5 111 LEU A C 1
ATOM 865 O O . LEU A 1 111 ? -14.148 16.234 14.578 1 96.5 111 LEU A O 1
ATOM 869 N N . THR A 1 112 ? -12.664 14.633 15.133 1 95.19 112 THR A N 1
ATOM 870 C CA . THR A 1 112 ? -13.07 13.695 14.086 1 95.19 112 THR A CA 1
ATOM 871 C C . THR A 1 112 ? -14.375 12.992 14.461 1 95.19 112 THR A C 1
ATOM 873 O O . THR A 1 112 ? -15.109 12.523 13.594 1 95.19 112 THR A O 1
ATOM 876 N N . THR A 1 113 ? -14.719 12.984 15.719 1 93 113 THR A N 1
ATOM 877 C CA . THR A 1 113 ? -15.875 12.195 16.125 1 93 113 THR A CA 1
ATOM 878 C C . THR A 1 113 ? -17.047 13.102 16.484 1 93 113 THR A C 1
ATOM 880 O O . THR A 1 113 ? -18.203 12.695 16.375 1 93 113 THR A O 1
ATOM 883 N N . VAL A 1 114 ? -16.734 14.32 16.875 1 93.75 114 VAL A N 1
ATOM 884 C CA . VAL A 1 114 ? -17.812 15.141 17.422 1 93.75 114 VAL A CA 1
ATOM 885 C C . VAL A 1 114 ? -17.906 16.453 16.641 1 93.75 114 VAL A C 1
ATOM 887 O O . VAL A 1 114 ? -18.953 16.766 16.047 1 93.75 114 VAL A O 1
ATOM 890 N N . VAL A 1 115 ? -16.844 17.141 16.531 1 95.25 115 VAL A N 1
ATOM 891 C CA . VAL A 1 115 ? -16.828 18.5 16.016 1 95.25 115 VAL A CA 1
ATOM 892 C C . VAL A 1 115 ? -17.312 18.516 14.562 1 95.25 115 VAL A C 1
ATOM 894 O O . VAL A 1 115 ? -18.188 19.297 14.195 1 95.25 115 VAL A O 1
ATOM 897 N N . PHE A 1 116 ? -16.875 17.641 13.75 1 94.88 116 PHE A N 1
ATOM 898 C CA . PHE A 1 116 ? -17.219 17.656 12.336 1 94.88 116 PHE A CA 1
ATOM 899 C C . PHE A 1 116 ? -18.672 17.234 12.141 1 94.88 116 PHE A C 1
ATOM 901 O O . PHE A 1 116 ? -19.359 17.719 11.234 1 94.88 116 PHE A O 1
ATOM 908 N N . ASP A 1 117 ? -19.141 16.375 13.031 1 93.38 117 ASP A N 1
ATOM 909 C CA . ASP A 1 117 ? -20.547 16 12.969 1 93.38 117 ASP A CA 1
ATOM 910 C C . ASP A 1 117 ? -21.453 17.203 13.234 1 93.38 117 ASP A C 1
ATOM 912 O O . ASP A 1 117 ? -22.453 17.422 12.531 1 93.38 117 ASP A O 1
ATOM 916 N N . VAL A 1 118 ? -21.047 17.906 14.203 1 94.25 118 VAL A N 1
ATOM 917 C CA . VAL A 1 118 ? -21.812 19.094 14.602 1 94.25 118 VAL A CA 1
ATOM 918 C C . VAL A 1 118 ? -21.75 20.141 13.5 1 94.25 118 VAL A C 1
ATOM 920 O O . VAL A 1 118 ? -22.766 20.734 13.141 1 94.25 118 VAL A O 1
ATOM 923 N N . VAL A 1 119 ? -20.578 20.344 12.961 1 94.5 119 VAL A N 1
ATOM 924 C CA . VAL A 1 119 ? -20.375 21.328 11.906 1 94.5 119 VAL A CA 1
ATOM 925 C C . VAL A 1 119 ? -21.234 20.984 10.695 1 94.5 119 VAL A C 1
ATOM 927 O O . VAL A 1 119 ? -21.875 21.859 10.117 1 94.5 119 VAL A O 1
ATOM 930 N N . ASP A 1 120 ? -21.312 19.766 10.352 1 93.06 120 ASP A N 1
ATOM 931 C CA . ASP A 1 120 ? -22.078 19.312 9.188 1 93.06 120 ASP A CA 1
ATOM 932 C C . ASP A 1 120 ? -23.578 19.359 9.461 1 93.06 120 ASP A C 1
ATOM 934 O O . ASP A 1 120 ? -24.344 19.906 8.672 1 93.06 120 ASP A O 1
ATOM 938 N N . LYS A 1 121 ? -23.984 18.828 10.555 1 95.31 121 LYS A N 1
ATOM 939 C CA . LYS A 1 121 ? -25.391 18.719 10.906 1 95.31 121 LYS A CA 1
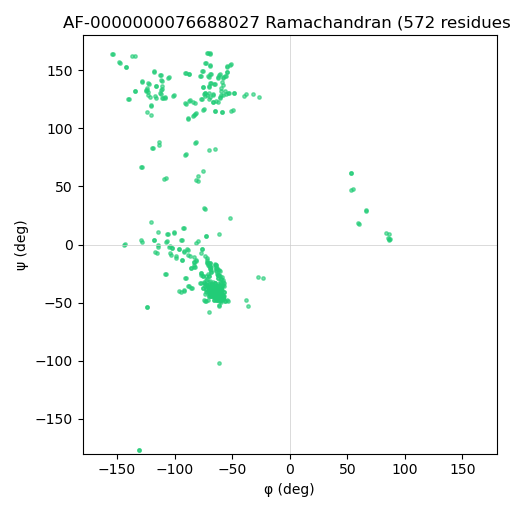ATOM 940 C C . LYS A 1 121 ? -26.047 20.094 10.992 1 95.31 121 LYS A C 1
ATOM 942 O O . LYS A 1 121 ? -27.203 20.281 10.586 1 95.31 121 LYS A O 1
ATOM 947 N N . TYR A 1 122 ? -25.297 21.094 11.516 1 95.88 122 TYR A N 1
ATOM 948 C CA . TYR A 1 122 ? -25.891 22.406 11.75 1 95.88 122 TYR A CA 1
ATOM 949 C C . TYR A 1 122 ? -25.391 23.422 10.734 1 95.88 122 TYR A C 1
ATOM 951 O O . TYR A 1 122 ? -25.672 24.609 10.852 1 95.88 122 TYR A O 1
ATOM 959 N N . MET A 1 123 ? -24.562 22.938 9.789 1 95.88 123 MET A N 1
ATOM 960 C CA . MET A 1 123 ? -24.109 23.766 8.664 1 95.88 123 MET A CA 1
ATOM 961 C C . MET A 1 123 ? -23.5 25.078 9.156 1 95.88 123 MET A C 1
ATOM 963 O O . MET A 1 123 ? -24 26.156 8.812 1 95.88 123 MET A O 1
ATOM 967 N N . LEU A 1 124 ? -22.484 24.938 9.883 1 96 124 LEU A N 1
ATOM 968 C CA . LEU A 1 124 ? -21.844 26.109 10.469 1 96 124 LEU A CA 1
ATOM 969 C C . LEU A 1 124 ? -21.156 26.953 9.391 1 96 124 LEU A C 1
ATOM 971 O O . LEU A 1 124 ? -20.969 26.484 8.266 1 96 124 LEU A O 1
ATOM 975 N N . ASP A 1 125 ? -20.812 28.188 9.695 1 94.81 125 ASP A N 1
ATOM 976 C CA . ASP A 1 125 ? -20.203 29.141 8.781 1 94.81 125 ASP A CA 1
ATOM 977 C C . ASP A 1 125 ? -18.859 28.625 8.273 1 94.81 125 ASP A C 1
ATOM 979 O O . ASP A 1 125 ? -18.078 28.047 9.039 1 94.81 125 ASP A O 1
ATOM 983 N N . PRO A 1 126 ? -18.531 28.953 7.047 1 94.12 126 PRO A N 1
ATOM 984 C CA . PRO A 1 126 ? -17.281 28.5 6.449 1 94.12 126 PRO A CA 1
ATOM 985 C C . PRO A 1 126 ? -16.047 28.938 7.242 1 94.12 126 PRO A C 1
ATOM 987 O O . PRO A 1 126 ? -15.047 28.219 7.293 1 94.12 126 PRO A O 1
ATOM 990 N N . SER A 1 127 ? -16.141 30.094 7.809 1 93.75 127 SER A N 1
ATOM 991 C CA . SER A 1 127 ? -15 30.578 8.57 1 93.75 127 SER A CA 1
ATOM 992 C C . SER A 1 127 ? -14.695 29.688 9.766 1 93.75 127 SER A C 1
ATOM 994 O O . SER A 1 127 ? -13.531 29.453 10.102 1 93.75 127 SER A O 1
ATOM 996 N N . ILE A 1 128 ? -15.68 29.141 10.414 1 94.75 128 ILE A N 1
ATOM 997 C CA . ILE A 1 128 ? -15.516 28.203 11.523 1 94.75 128 ILE A CA 1
ATOM 998 C C . ILE A 1 128 ? -14.914 26.891 11.008 1 94.75 128 ILE A C 1
ATOM 1000 O O . ILE A 1 128 ? -13.977 26.359 11.602 1 94.75 128 ILE A O 1
ATOM 1004 N N . ILE A 1 129 ? -15.414 26.453 9.875 1 95.06 129 ILE A N 1
ATOM 1005 C CA . ILE A 1 129 ? -14.961 25.203 9.281 1 95.06 129 ILE A CA 1
ATOM 1006 C C . ILE A 1 129 ? -13.477 25.297 8.945 1 95.06 129 ILE A C 1
ATOM 1008 O O . ILE A 1 129 ? -12.711 24.375 9.234 1 95.06 129 ILE A O 1
ATOM 1012 N N . ASP A 1 130 ? -13.109 26.406 8.398 1 95.94 130 ASP A N 1
ATOM 1013 C CA . ASP A 1 130 ? -11.711 26.625 8.039 1 95.94 130 ASP A CA 1
ATOM 1014 C C . ASP A 1 130 ? -10.805 26.516 9.266 1 95.94 130 ASP A C 1
ATOM 1016 O O . ASP A 1 130 ? -9.742 25.891 9.203 1 95.94 130 ASP A O 1
ATOM 1020 N N . THR A 1 131 ? -11.258 27.078 10.289 1 96.5 131 THR A N 1
ATOM 1021 C CA . THR A 1 131 ? -10.453 27.062 11.508 1 96.5 131 THR A CA 1
ATOM 1022 C C . THR A 1 131 ? -10.391 25.656 12.086 1 96.5 131 THR A C 1
ATOM 1024 O O . THR A 1 131 ? -9.352 25.234 12.594 1 96.5 131 THR A O 1
ATOM 1027 N N . VAL A 1 132 ? -11.461 24.906 12.031 1 96.81 132 VAL A N 1
ATOM 1028 C CA . VAL A 1 132 ? -11.484 23.531 12.492 1 96.81 132 VAL A CA 1
ATOM 1029 C C . VAL A 1 132 ? -10.461 22.703 11.719 1 96.81 132 VAL A C 1
ATOM 1031 O O . VAL A 1 132 ? -9.727 21.906 12.297 1 96.81 132 VAL A O 1
ATOM 1034 N N . TRP A 1 133 ? -10.32 22.953 10.484 1 97.69 133 TRP A N 1
ATOM 1035 C CA . TRP A 1 133 ? -9.367 22.219 9.656 1 97.69 133 TRP A CA 1
ATOM 1036 C C . TRP A 1 133 ? -7.934 22.594 10.023 1 97.69 133 TRP A C 1
ATOM 1038 O O . TRP A 1 133 ? -7.027 21.766 9.93 1 97.69 133 TRP A O 1
ATOM 1048 N N . LEU A 1 134 ? -7.742 23.844 10.445 1 97.25 134 LEU A N 1
ATOM 1049 C CA . LEU A 1 134 ? -6.422 24.219 10.93 1 97.25 134 LEU A CA 1
ATOM 1050 C C . LEU A 1 134 ? -6.035 23.391 12.148 1 97.25 134 LEU A C 1
ATOM 1052 O O . LEU A 1 134 ? -4.871 23.031 12.32 1 97.25 134 LEU A O 1
ATOM 1056 N N . HIS A 1 135 ? -6.988 23.094 12.953 1 97.62 135 HIS A N 1
ATOM 1057 C CA . HIS A 1 135 ? -6.738 22.281 14.133 1 97.62 135 HIS A CA 1
ATOM 1058 C C . HIS A 1 135 ? -6.441 20.828 13.742 1 97.62 135 HIS A C 1
ATOM 1060 O O . HIS A 1 135 ? -5.613 20.172 14.367 1 97.62 135 HIS A O 1
ATOM 1066 N N . VAL A 1 136 ? -7.082 20.328 12.727 1 98.06 136 VAL A N 1
ATOM 1067 C CA . VAL A 1 136 ? -6.77 19 12.203 1 98.06 136 VAL A CA 1
ATOM 1068 C C . VAL A 1 136 ? -5.336 18.984 11.672 1 98.06 136 VAL A C 1
ATOM 1070 O O . VAL A 1 136 ? -4.555 18.094 12.016 1 98.06 136 VAL A O 1
ATOM 1073 N N . LYS A 1 137 ? -5.031 19.969 10.906 1 97.44 137 LYS A N 1
ATOM 1074 C CA . LYS A 1 137 ? -3.711 20.094 10.297 1 97.44 137 LYS A CA 1
ATOM 1075 C C . LYS A 1 137 ? -2.613 20.109 11.352 1 97.44 137 LYS A C 1
ATOM 1077 O O . LYS A 1 137 ? -1.523 19.578 11.133 1 97.44 137 LYS A O 1
ATOM 1082 N N . ALA A 1 138 ? -2.904 20.641 12.445 1 96.81 138 ALA A N 1
ATOM 1083 C CA . ALA A 1 138 ? -1.93 20.766 13.523 1 96.81 138 ALA A CA 1
ATOM 1084 C C . ALA A 1 138 ? -1.501 19.391 14.039 1 96.81 138 ALA A C 1
ATOM 1086 O O . ALA A 1 138 ? -0.447 19.25 14.664 1 96.81 138 ALA A O 1
ATOM 1087 N N . HIS A 1 139 ? -2.289 18.344 13.789 1 96.75 139 HIS A N 1
ATOM 1088 C CA . HIS A 1 139 ? -1.981 17 14.25 1 96.75 139 HIS A CA 1
ATOM 1089 C C . HIS A 1 139 ? -1.246 16.203 13.172 1 96.75 139 HIS A C 1
ATOM 1091 O O . HIS A 1 139 ? -0.917 15.031 13.367 1 96.75 139 HIS A O 1
ATOM 1097 N N . ALA A 1 140 ? -0.911 16.781 12.062 1 95.94 140 ALA A N 1
ATOM 1098 C CA . ALA A 1 140 ? -0.378 16.078 10.891 1 95.94 140 ALA A CA 1
ATOM 1099 C C . ALA A 1 140 ? 0.927 15.367 11.234 1 95.94 140 ALA A C 1
ATOM 1101 O O . ALA A 1 140 ? 1.134 14.219 10.836 1 95.94 140 ALA A O 1
ATOM 1102 N N . ALA A 1 141 ? 1.793 15.984 11.992 1 93.06 141 ALA A N 1
ATOM 1103 C CA . ALA A 1 141 ? 3.111 15.422 12.266 1 93.06 141 ALA A CA 1
ATOM 1104 C C . ALA A 1 141 ? 3.023 14.32 13.32 1 93.06 141 ALA A C 1
ATOM 1106 O O . ALA A 1 141 ? 3.746 13.32 13.25 1 93.06 141 ALA A O 1
ATOM 1107 N N . THR A 1 142 ? 2.113 14.445 14.258 1 93.5 142 THR A N 1
ATOM 1108 C CA . THR A 1 142 ? 2.033 13.516 15.375 1 93.5 142 THR A CA 1
ATOM 1109 C C . THR A 1 142 ? 1.152 12.32 15.016 1 93.5 142 THR A C 1
ATOM 1111 O O . THR A 1 142 ? 1.418 11.195 15.453 1 93.5 142 THR A O 1
ATOM 1114 N N . ASP A 1 143 ? 0.129 12.562 14.266 1 96 143 ASP A N 1
ATOM 1115 C CA . ASP A 1 143 ? -0.813 11.516 13.867 1 96 143 ASP A CA 1
ATOM 1116 C C . ASP A 1 143 ? -1.021 11.516 12.352 1 96 143 ASP A C 1
ATOM 1118 O O . ASP A 1 143 ? -2.141 11.695 11.875 1 96 143 ASP A O 1
ATOM 1122 N N . PRO A 1 144 ? 0.002 11.18 11.648 1 96.81 144 PRO A N 1
ATOM 1123 C CA . PRO A 1 144 ? -0.032 11.352 10.195 1 96.81 144 PRO A CA 1
ATOM 1124 C C . PRO A 1 144 ? -1.083 10.477 9.523 1 96.81 144 PRO A C 1
ATOM 1126 O O . PRO A 1 144 ? -1.811 10.945 8.641 1 96.81 144 PRO A O 1
ATOM 1129 N N . LEU A 1 145 ? -1.251 9.242 9.891 1 97.69 145 LEU A N 1
ATOM 1130 C CA . LEU A 1 145 ? -2.188 8.344 9.219 1 97.69 145 LEU A CA 1
ATOM 1131 C C . LEU A 1 145 ? -3.629 8.758 9.5 1 97.69 145 LEU A C 1
ATOM 1133 O O . LEU A 1 145 ? -4.465 8.758 8.594 1 97.69 145 LEU A O 1
ATOM 1137 N N . GLU A 1 146 ? -3.908 9.117 10.75 1 97.81 146 GLU A N 1
ATOM 1138 C CA . GLU A 1 146 ? -5.258 9.531 11.125 1 97.81 146 GLU A CA 1
ATOM 1139 C C . GLU A 1 146 ? -5.664 10.812 10.391 1 97.81 146 GLU A C 1
ATOM 1141 O O . GLU A 1 146 ? -6.777 10.906 9.867 1 97.81 146 GLU A O 1
ATOM 1146 N N . VAL A 1 147 ? -4.738 11.727 10.367 1 98.31 147 VAL A N 1
ATOM 1147 C CA . VAL A 1 147 ? -5.016 13 9.711 1 98.31 147 VAL A CA 1
ATOM 1148 C C . VAL A 1 147 ? -5.141 12.781 8.203 1 98.31 147 VAL A C 1
ATOM 1150 O O . VAL A 1 147 ? -6.07 13.297 7.574 1 98.31 147 VAL A O 1
ATOM 1153 N N . TYR A 1 148 ? -4.219 12 7.672 1 98.69 148 TYR A N 1
ATOM 1154 C CA . TYR A 1 148 ? -4.285 11.688 6.25 1 98.69 148 TYR A CA 1
ATOM 1155 C C . TYR A 1 148 ? -5.633 11.062 5.891 1 98.69 148 TYR A C 1
ATOM 1157 O O . TYR A 1 148 ? -6.285 11.484 4.938 1 98.69 148 TYR A O 1
ATOM 1165 N N . SER A 1 149 ? -6.059 10.102 6.625 1 98.38 149 SER A N 1
ATOM 1166 C CA . SER A 1 149 ? -7.281 9.359 6.359 1 98.38 149 SER A CA 1
ATOM 1167 C C . SER A 1 149 ? -8.508 10.258 6.449 1 98.38 149 SER A C 1
ATOM 1169 O O . SER A 1 149 ? -9.344 10.266 5.543 1 98.38 149 SER A O 1
ATOM 1171 N N . PHE A 1 150 ? -8.602 11.047 7.5 1 98.06 150 PHE A N 1
ATOM 1172 C CA . PHE A 1 150 ? -9.75 11.914 7.727 1 98.06 150 PHE A CA 1
ATOM 1173 C C . PHE A 1 150 ? -9.852 12.977 6.641 1 98.06 150 PHE A C 1
ATOM 1175 O O . PHE A 1 150 ? -10.93 13.219 6.098 1 98.06 150 PHE A O 1
ATOM 1182 N N . ALA A 1 151 ? -8.711 13.555 6.348 1 98.44 151 ALA A N 1
ATOM 1183 C CA . ALA A 1 151 ? -8.672 14.594 5.32 1 98.44 151 ALA A CA 1
ATOM 1184 C C . ALA A 1 151 ? -9.023 14.016 3.949 1 98.44 151 ALA A C 1
ATOM 1186 O O . ALA A 1 151 ? -9.727 14.656 3.162 1 98.44 151 ALA A O 1
ATOM 1187 N N . THR A 1 152 ? -8.562 12.836 3.654 1 98.12 152 THR A N 1
ATOM 1188 C CA . THR A 1 152 ? -8.867 12.172 2.391 1 98.12 152 THR A CA 1
ATOM 1189 C C . THR A 1 152 ? -10.367 11.891 2.281 1 98.12 152 THR A C 1
ATOM 1191 O O . THR A 1 152 ? -10.977 12.148 1.24 1 98.12 152 THR A O 1
ATOM 1194 N N . LEU A 1 153 ? -10.938 11.414 3.314 1 96.44 153 LEU A N 1
ATOM 1195 C CA . LEU A 1 153 ? -12.359 11.102 3.348 1 96.44 153 LEU A CA 1
ATOM 1196 C C . LEU A 1 153 ? -13.195 12.352 3.066 1 96.44 153 LEU A C 1
ATOM 1198 O O . LEU A 1 153 ? -14.289 12.258 2.496 1 96.44 153 LEU A O 1
ATOM 1202 N N . HIS A 1 154 ? -12.688 13.5 3.428 1 96.12 154 HIS A N 1
ATOM 1203 C CA . HIS A 1 154 ? -13.445 14.742 3.299 1 96.12 154 HIS A CA 1
ATOM 1204 C C . HIS A 1 154 ? -12.922 15.586 2.139 1 96.12 154 HIS A C 1
ATOM 1206 O O . HIS A 1 154 ? -13.188 16.781 2.074 1 96.12 154 HIS A O 1
ATOM 1212 N N . ASP A 1 155 ? -12.039 15.055 1.32 1 95.75 155 ASP A N 1
ATOM 1213 C CA . ASP A 1 155 ? -11.531 15.648 0.086 1 95.75 155 ASP A CA 1
ATOM 1214 C C . ASP A 1 155 ? -10.703 16.906 0.377 1 95.75 155 ASP A C 1
ATOM 1216 O O . ASP A 1 155 ? -10.773 17.875 -0.362 1 95.75 155 ASP A O 1
ATOM 1220 N N . GLN A 1 156 ? -10.078 16.922 1.531 1 96.94 156 GLN A N 1
ATOM 1221 C CA . GLN A 1 156 ? -9.102 17.953 1.853 1 96.94 156 GLN A CA 1
ATOM 1222 C C . GLN A 1 156 ? -7.695 17.516 1.444 1 96.94 156 GLN A C 1
ATOM 1224 O O . GLN A 1 156 ? -6.855 17.219 2.301 1 96.94 156 GLN A O 1
ATOM 1229 N N . LEU A 1 157 ? -7.359 17.562 0.238 1 96.31 157 LEU A N 1
ATOM 1230 C CA . LEU A 1 157 ? -6.172 16.969 -0.36 1 96.31 157 LEU A CA 1
ATOM 1231 C C . LEU A 1 157 ? -4.906 17.672 0.117 1 96.31 157 LEU A C 1
ATOM 1233 O O . LEU A 1 157 ? -3.857 17.047 0.267 1 96.31 157 LEU A O 1
ATOM 1237 N N . GLY A 1 158 ? -5.012 18.984 0.328 1 96.88 158 GLY A N 1
ATOM 1238 C CA . GLY A 1 158 ? -3.865 19.719 0.846 1 96.88 158 GLY A CA 1
ATOM 1239 C C . GLY A 1 158 ? -3.428 19.234 2.221 1 96.88 158 GLY A C 1
ATOM 1240 O O . GLY A 1 158 ? -2.24 19 2.451 1 96.88 158 GLY A O 1
ATOM 1241 N N . ILE A 1 159 ? -4.352 19.062 3.084 1 98.06 159 ILE A N 1
ATOM 1242 C CA . ILE A 1 159 ? -4.066 18.594 4.438 1 98.06 159 ILE A CA 1
ATOM 1243 C C . ILE A 1 159 ? -3.617 17.125 4.398 1 98.06 159 ILE A C 1
ATOM 1245 O O . ILE A 1 159 ? -2.678 16.75 5.098 1 98.06 159 ILE A O 1
ATOM 1249 N N . ALA A 1 160 ? -4.289 16.328 3.561 1 98.5 160 ALA A N 1
ATOM 1250 C CA . ALA A 1 160 ? -3.883 14.945 3.381 1 98.5 160 ALA A CA 1
ATOM 1251 C C . ALA A 1 160 ? -2.436 14.852 2.904 1 98.5 160 ALA A C 1
ATOM 1253 O O . ALA A 1 160 ? -1.653 14.055 3.422 1 98.5 160 ALA A O 1
ATOM 1254 N N . GLY A 1 161 ? -2.145 15.672 1.962 1 97.94 161 GLY A N 1
ATOM 1255 C CA . GLY A 1 161 ? -0.781 15.727 1.458 1 97.94 161 GLY A CA 1
ATOM 1256 C C . GLY A 1 161 ? 0.235 16.094 2.523 1 97.94 161 GLY A C 1
ATOM 1257 O O . GLY A 1 161 ? 1.275 15.445 2.646 1 97.94 161 GLY A O 1
ATOM 1258 N N . LYS A 1 162 ? -0.058 17.078 3.271 1 96.25 162 LYS A N 1
ATOM 1259 C CA . LYS A 1 162 ? 0.839 17.5 4.34 1 96.25 162 LYS A CA 1
ATOM 1260 C C . LYS A 1 162 ? 1.053 16.391 5.359 1 96.25 162 LYS A C 1
ATOM 1262 O O . LYS A 1 162 ? 2.174 16.172 5.828 1 96.25 162 LYS A O 1
ATOM 1267 N N . ALA A 1 163 ? 0.033 15.68 5.707 1 97.5 163 ALA A N 1
ATOM 1268 C CA . ALA A 1 163 ? 0.121 14.594 6.68 1 97.5 163 ALA A CA 1
ATOM 1269 C C . ALA A 1 163 ? 0.929 13.422 6.125 1 97.5 163 ALA A C 1
ATOM 1271 O O . ALA A 1 163 ? 1.701 12.797 6.852 1 97.5 163 ALA A O 1
ATOM 1272 N N . SER A 1 164 ? 0.804 13.156 4.852 1 97.75 164 SER A N 1
ATOM 1273 C CA . SER A 1 164 ? 1.422 11.992 4.219 1 97.75 164 SER A CA 1
ATOM 1274 C C . SER A 1 164 ? 2.943 12.055 4.316 1 97.75 164 SER A C 1
ATOM 1276 O O . SER A 1 164 ? 3.609 11.016 4.379 1 97.75 164 SER A O 1
ATOM 1278 N N . GLN A 1 165 ? 3.475 13.25 4.359 1 95.44 165 GLN A N 1
ATOM 1279 C CA . GLN A 1 165 ? 4.926 13.398 4.348 1 95.44 165 GLN A CA 1
ATOM 1280 C C . GLN A 1 165 ? 5.539 12.891 5.652 1 95.44 165 GLN A C 1
ATOM 1282 O O . GLN A 1 165 ? 6.746 12.656 5.727 1 95.44 165 GLN A O 1
ATOM 1287 N N . TYR A 1 166 ? 4.703 12.711 6.684 1 94.62 166 TYR A N 1
ATOM 1288 C CA . TYR A 1 166 ? 5.211 12.305 7.992 1 94.62 166 TYR A CA 1
ATOM 1289 C C . TYR A 1 166 ? 4.961 10.82 8.234 1 94.62 166 TYR A C 1
ATOM 1291 O O . TYR A 1 166 ? 5.371 10.281 9.266 1 94.62 166 TYR A O 1
ATOM 1299 N N . ALA A 1 167 ? 4.289 10.148 7.293 1 96 167 ALA A N 1
ATOM 1300 C CA . ALA A 1 167 ? 3.998 8.727 7.461 1 96 167 ALA A CA 1
ATOM 1301 C C . ALA A 1 167 ? 5.273 7.891 7.375 1 96 167 ALA A C 1
ATOM 1303 O O . ALA A 1 167 ? 6.141 8.156 6.539 1 96 167 ALA A O 1
ATOM 1304 N N . MET A 1 168 ? 5.402 6.914 8.219 1 95.81 168 MET A N 1
ATOM 1305 C CA . MET A 1 168 ? 6.477 5.93 8.164 1 95.81 168 MET A CA 1
ATOM 1306 C C . MET A 1 168 ? 6.289 4.984 6.984 1 95.81 168 MET A C 1
ATOM 1308 O O . MET A 1 168 ? 5.234 4.98 6.348 1 95.81 168 MET A O 1
ATOM 1312 N N . PRO A 1 169 ? 7.398 4.254 6.656 1 96.5 169 PRO A N 1
ATOM 1313 C CA . PRO A 1 169 ? 7.164 3.23 5.633 1 96.5 169 PRO A CA 1
ATOM 1314 C C . PRO A 1 169 ? 5.934 2.373 5.926 1 96.5 169 PRO A C 1
ATOM 1316 O O . PRO A 1 169 ? 5.789 1.854 7.035 1 96.5 169 PRO A O 1
ATOM 1319 N N . LEU A 1 170 ? 5.102 2.227 4.945 1 97.75 170 LEU A N 1
ATOM 1320 C CA . LEU A 1 170 ? 3.779 1.646 5.164 1 97.75 170 LEU A CA 1
ATOM 1321 C C . LEU A 1 170 ? 3.893 0.21 5.668 1 97.75 170 LEU A C 1
ATOM 1323 O O . LEU A 1 170 ? 3.08 -0.232 6.484 1 97.75 170 LEU A O 1
ATOM 1327 N N . ALA A 1 171 ? 4.84 -0.515 5.219 1 96.94 171 ALA A N 1
ATOM 1328 C CA . ALA A 1 171 ? 5.016 -1.915 5.598 1 96.94 171 ALA A CA 1
ATOM 1329 C C . ALA A 1 171 ? 5.27 -2.051 7.094 1 96.94 171 ALA A C 1
ATOM 1331 O O . ALA A 1 171 ? 5.062 -3.121 7.672 1 96.94 171 ALA A O 1
ATOM 1332 N N . SER A 1 172 ? 5.723 -0.993 7.734 1 96.69 172 SER A N 1
ATOM 1333 C CA . SER A 1 172 ? 6.121 -1.059 9.141 1 96.69 172 SER A CA 1
ATOM 1334 C C . SER A 1 172 ? 4.918 -0.916 10.062 1 96.69 172 SER A C 1
ATOM 1336 O O . SER A 1 172 ? 5.012 -1.206 11.258 1 96.69 172 SER A O 1
ATOM 1338 N N . TYR A 1 173 ? 3.807 -0.471 9.523 1 97.06 173 TYR A N 1
ATOM 1339 C CA . TYR A 1 173 ? 2.621 -0.276 10.352 1 97.06 173 TYR A CA 1
ATOM 1340 C C . TYR A 1 173 ? 1.961 -1.609 10.68 1 97.06 173 TYR A C 1
ATOM 1342 O O . TYR A 1 173 ? 1.997 -2.543 9.875 1 97.06 173 TYR A O 1
ATOM 1350 N N . ARG A 1 174 ? 1.347 -1.634 11.836 1 95.75 174 ARG A N 1
ATOM 1351 C CA . ARG A 1 174 ? 0.483 -2.762 12.18 1 95.75 174 ARG A CA 1
ATOM 1352 C C . ARG A 1 174 ? -0.821 -2.709 11.391 1 95.75 174 ARG A C 1
ATOM 1354 O O . ARG A 1 174 ? -1.261 -1.633 10.977 1 95.75 174 ARG A O 1
ATOM 1361 N N . THR A 1 175 ? -1.413 -3.852 11.242 1 94.12 175 THR A N 1
ATOM 1362 C CA . THR A 1 175 ? -2.643 -3.957 10.461 1 94.12 175 THR A CA 1
ATOM 1363 C C . THR A 1 175 ? -3.744 -3.094 11.07 1 94.12 175 THR A C 1
ATOM 1365 O O . THR A 1 175 ? -4.508 -2.451 10.344 1 94.12 175 THR A O 1
ATOM 1368 N N . ASP A 1 176 ? -3.836 -3.064 12.344 1 94.56 176 ASP A N 1
ATOM 1369 C CA . ASP A 1 176 ? -4.875 -2.295 13.023 1 94.56 176 ASP A CA 1
ATOM 1370 C C . ASP A 1 176 ? -4.703 -0.799 12.773 1 94.56 176 ASP A C 1
ATOM 1372 O O . ASP A 1 176 ? -5.688 -0.068 12.648 1 94.56 176 ASP A O 1
ATOM 1376 N N . ALA A 1 177 ? -3.471 -0.342 12.648 1 95.38 177 ALA A N 1
ATOM 1377 C CA . ALA A 1 177 ? -3.172 1.072 12.438 1 95.38 177 ALA A CA 1
ATOM 1378 C C . ALA A 1 177 ? -3.561 1.513 11.031 1 95.38 177 ALA A C 1
ATOM 1380 O O . ALA A 1 177 ? -4.043 2.631 10.836 1 95.38 177 ALA A O 1
ATOM 1381 N N . ILE A 1 178 ? -3.396 0.62 10.086 1 97 178 ILE A N 1
ATOM 1382 C CA . ILE A 1 178 ? -3.613 1.01 8.695 1 97 178 ILE A CA 1
ATOM 1383 C C . ILE A 1 178 ? -5.105 0.979 8.375 1 97 178 ILE A C 1
ATOM 1385 O O . ILE A 1 178 ? -5.543 1.529 7.363 1 97 178 ILE A O 1
ATOM 1389 N N . LYS A 1 179 ? -5.91 0.388 9.211 1 95.31 179 LYS A N 1
ATOM 1390 C CA . LYS A 1 179 ? -7.348 0.253 8.984 1 95.31 179 LYS A CA 1
ATOM 1391 C C . LYS A 1 179 ? -8.031 1.618 8.961 1 95.31 179 LYS A C 1
ATOM 1393 O O . LYS A 1 179 ? -9.164 1.743 8.484 1 95.31 179 LYS A O 1
ATOM 1398 N N . VAL A 1 180 ? -7.328 2.609 9.5 1 96.19 180 VAL A N 1
ATOM 1399 C CA . VAL A 1 180 ? -7.887 3.957 9.531 1 96.19 180 VAL A CA 1
ATOM 1400 C C . VAL A 1 180 ? -7.969 4.52 8.117 1 96.19 180 VAL A C 1
ATOM 1402 O O . VAL A 1 180 ? -8.734 5.445 7.852 1 96.19 180 VAL A O 1
ATOM 1405 N N . ILE A 1 181 ? -7.156 4.039 7.16 1 97.75 181 ILE A N 1
ATOM 1406 C CA . ILE A 1 181 ? -7.164 4.496 5.777 1 97.75 181 ILE A CA 1
ATOM 1407 C C . ILE A 1 181 ? -8.477 4.102 5.109 1 97.75 181 ILE A C 1
ATOM 1409 O O . ILE A 1 181 ? -8.883 2.936 5.156 1 97.75 181 ILE A O 1
ATOM 1413 N N . PRO A 1 182 ? -9.125 5.023 4.5 1 96.38 182 PRO A N 1
ATOM 1414 C CA . PRO A 1 182 ? -10.539 4.84 4.152 1 96.38 182 PRO A CA 1
ATOM 1415 C C . PRO A 1 182 ? -10.734 3.936 2.938 1 96.38 182 PRO A C 1
ATOM 1417 O O . PRO A 1 182 ? -11.82 3.377 2.748 1 96.38 182 PRO A O 1
ATOM 1420 N N . SER A 1 183 ? -9.711 3.82 2.039 1 97.12 183 SER A N 1
ATOM 1421 C CA . SER A 1 183 ? -9.898 3.055 0.811 1 97.12 183 SER A CA 1
ATOM 1422 C C . SER A 1 183 ? -8.57 2.521 0.288 1 97.12 183 SER A C 1
ATOM 1424 O O . SER A 1 183 ? -7.504 3.012 0.668 1 97.12 183 SER A O 1
ATOM 1426 N N . VAL A 1 184 ? -8.648 1.574 -0.598 1 97.69 184 VAL A N 1
ATOM 1427 C CA . VAL A 1 184 ? -7.488 1.011 -1.275 1 97.69 184 VAL A CA 1
ATOM 1428 C C . VAL A 1 184 ? -6.812 2.084 -2.127 1 97.69 184 VAL A C 1
ATOM 1430 O O . VAL A 1 184 ? -5.586 2.164 -2.178 1 97.69 184 VAL A O 1
ATOM 1433 N N . GLU A 1 185 ? -7.633 2.918 -2.697 1 97.19 185 GLU A N 1
ATOM 1434 C CA . GLU A 1 185 ? -7.098 4 -3.516 1 97.19 185 GLU A CA 1
ATOM 1435 C C . GLU A 1 185 ? -6.27 4.969 -2.678 1 97.19 185 GLU A C 1
ATOM 1437 O O . GLU A 1 185 ? -5.188 5.391 -3.096 1 97.19 185 GLU A O 1
ATOM 1442 N N . ALA A 1 186 ? -6.809 5.32 -1.551 1 97.62 186 ALA A N 1
ATOM 1443 C CA . ALA A 1 186 ? -6.078 6.211 -0.651 1 97.62 186 ALA A CA 1
ATOM 1444 C C . ALA A 1 186 ? -4.766 5.582 -0.201 1 97.62 186 ALA A C 1
ATOM 1446 O O . ALA A 1 186 ? -3.734 6.254 -0.139 1 97.62 186 ALA A O 1
ATOM 1447 N N . TYR A 1 187 ? -4.777 4.281 0.116 1 98.44 187 TYR A N 1
ATOM 1448 C CA . TYR A 1 187 ? -3.572 3.553 0.491 1 98.44 187 TYR A CA 1
ATOM 1449 C C . TYR A 1 187 ? -2.572 3.521 -0.658 1 98.44 187 TYR A C 1
ATOM 1451 O O . TYR A 1 187 ? -1.373 3.725 -0.452 1 98.44 187 TYR A O 1
ATOM 1459 N N . HIS A 1 188 ? -3.037 3.271 -1.846 1 98.38 188 HIS A N 1
ATOM 1460 C CA . HIS A 1 188 ? -2.197 3.178 -3.033 1 98.38 188 HIS A CA 1
ATOM 1461 C C . HIS A 1 188 ? -1.441 4.48 -3.279 1 98.38 188 HIS A C 1
ATOM 1463 O O . HIS A 1 188 ? -0.267 4.457 -3.656 1 98.38 188 HIS A O 1
ATOM 1469 N N . ARG A 1 189 ? -2.074 5.582 -3.043 1 97.69 189 ARG A N 1
ATOM 1470 C CA . ARG A 1 189 ? -1.425 6.879 -3.227 1 97.69 189 ARG A CA 1
ATOM 1471 C C . ARG A 1 189 ? -0.239 7.031 -2.279 1 97.69 189 ARG A C 1
ATOM 1473 O O . ARG A 1 189 ? 0.794 7.59 -2.658 1 97.69 189 ARG A O 1
ATOM 1480 N N . LEU A 1 190 ? -0.415 6.562 -1.051 1 98.25 190 LEU A N 1
ATOM 1481 C CA . LEU A 1 190 ? 0.695 6.586 -0.105 1 98.25 190 LEU A CA 1
ATOM 1482 C C . LEU A 1 190 ? 1.849 5.719 -0.6 1 98.25 190 LEU A C 1
ATOM 1484 O O . LEU A 1 190 ? 3.012 6.117 -0.512 1 98.25 190 LEU A O 1
ATOM 1488 N N . VAL A 1 191 ? 1.505 4.531 -1.134 1 98.31 191 VAL A N 1
ATOM 1489 C CA . VAL A 1 191 ? 2.518 3.619 -1.657 1 98.31 191 VAL A CA 1
ATOM 1490 C C . VAL A 1 191 ? 3.273 4.289 -2.803 1 98.31 191 VAL A C 1
ATOM 1492 O O . VAL A 1 191 ? 4.504 4.242 -2.855 1 98.31 191 VAL A O 1
ATOM 1495 N N . GLN A 1 192 ? 2.578 4.918 -3.645 1 97.94 192 GLN A N 1
ATOM 1496 C CA . GLN A 1 192 ? 3.178 5.547 -4.82 1 97.94 192 GLN A CA 1
ATOM 1497 C C . GLN A 1 192 ? 4.102 6.695 -4.418 1 97.94 192 GLN A C 1
ATOM 1499 O O . GLN A 1 192 ? 5.215 6.809 -4.93 1 97.94 192 GLN A O 1
ATOM 1504 N N . VAL A 1 193 ? 3.629 7.559 -3.539 1 97.81 193 VAL A N 1
ATOM 1505 C CA . VAL A 1 193 ? 4.441 8.711 -3.152 1 97.81 193 VAL A CA 1
ATOM 1506 C C . VAL A 1 193 ? 5.691 8.227 -2.416 1 97.81 193 VAL A C 1
ATOM 1508 O O . VAL A 1 193 ? 6.773 8.797 -2.584 1 97.81 193 VAL A O 1
ATOM 1511 N N . GLN A 1 194 ? 5.582 7.188 -1.615 1 97.56 194 GLN A N 1
ATOM 1512 C CA . GLN A 1 194 ? 6.746 6.691 -0.889 1 97.56 194 GLN A CA 1
ATOM 1513 C C . GLN A 1 194 ? 7.742 6.027 -1.833 1 97.56 194 GLN A C 1
ATOM 1515 O O . GLN A 1 194 ? 8.953 6.148 -1.652 1 97.56 194 GLN A O 1
ATOM 1520 N N . ASP A 1 195 ? 7.191 5.32 -2.803 1 96.81 195 ASP A N 1
ATOM 1521 C CA . ASP A 1 195 ? 8.062 4.727 -3.812 1 96.81 195 ASP A CA 1
ATOM 1522 C C . ASP A 1 195 ? 8.836 5.797 -4.578 1 96.81 195 ASP A C 1
ATOM 1524 O O . ASP A 1 195 ? 10.047 5.676 -4.777 1 96.81 195 ASP A O 1
ATOM 1528 N N . LEU A 1 196 ? 8.164 6.805 -4.98 1 96.94 196 LEU A N 1
ATOM 1529 C CA . LEU A 1 196 ? 8.773 7.922 -5.699 1 96.94 196 LEU A CA 1
ATOM 1530 C C . LEU A 1 196 ? 9.828 8.609 -4.844 1 96.94 196 LEU A C 1
ATOM 1532 O O . LEU A 1 196 ? 10.914 8.93 -5.328 1 96.94 196 LEU A O 1
ATOM 1536 N N . ARG A 1 197 ? 9.516 8.844 -3.654 1 96.5 197 ARG A N 1
ATOM 1537 C CA . ARG A 1 197 ? 10.453 9.5 -2.746 1 96.5 197 ARG A CA 1
ATOM 1538 C C . ARG A 1 197 ? 11.703 8.656 -2.543 1 96.5 197 ARG A C 1
ATOM 1540 O O . ARG A 1 197 ? 12.82 9.18 -2.57 1 96.5 197 ARG A O 1
ATOM 1547 N N . LEU A 1 198 ? 11.484 7.387 -2.316 1 96.31 198 LEU A N 1
ATOM 1548 C CA . LEU A 1 198 ? 12.625 6.504 -2.115 1 96.31 198 LEU A CA 1
ATOM 1549 C C . LEU A 1 198 ? 13.555 6.527 -3.326 1 96.31 198 LEU A C 1
ATOM 1551 O O . LEU A 1 198 ? 14.773 6.613 -3.178 1 96.31 198 LEU A O 1
ATOM 1555 N N . ALA A 1 199 ? 12.992 6.473 -4.473 1 96 199 ALA A N 1
ATOM 1556 C CA . ALA A 1 199 ? 13.781 6.543 -5.699 1 96 199 ALA A CA 1
ATOM 1557 C C . ALA A 1 199 ? 14.562 7.852 -5.777 1 96 199 ALA A C 1
ATOM 1559 O O . ALA A 1 199 ? 15.734 7.863 -6.156 1 96 199 ALA A O 1
ATOM 1560 N N . SER A 1 200 ? 13.945 8.906 -5.418 1 96.31 200 SER A N 1
ATOM 1561 C CA . SER A 1 200 ? 14.578 10.219 -5.426 1 96.31 200 SER A CA 1
ATOM 1562 C C . SER A 1 200 ? 15.742 10.281 -4.441 1 96.31 200 SER A C 1
ATOM 1564 O O . SER A 1 200 ? 16.812 10.797 -4.762 1 96.31 200 SER A O 1
ATOM 1566 N N . ILE A 1 201 ? 15.508 9.758 -3.244 1 96.44 201 ILE A N 1
ATOM 1567 C CA . ILE A 1 201 ? 16.531 9.758 -2.211 1 96.44 201 ILE A CA 1
ATOM 1568 C C . ILE A 1 201 ? 17.766 8.992 -2.709 1 96.44 201 ILE A C 1
ATOM 1570 O O . ILE A 1 201 ? 18.891 9.469 -2.582 1 96.44 201 ILE A O 1
ATOM 1574 N N . LYS A 1 202 ? 17.516 7.859 -3.297 1 96.5 202 LYS A N 1
ATOM 1575 C CA . LYS A 1 202 ? 18.625 7.055 -3.826 1 96.5 202 LYS A CA 1
ATOM 1576 C C . LYS A 1 202 ? 19.375 7.809 -4.922 1 96.5 202 LYS A C 1
ATOM 1578 O O . LYS A 1 202 ? 20.609 7.836 -4.93 1 96.5 202 LYS A O 1
ATOM 1583 N N . ASN A 1 203 ? 18.641 8.43 -5.793 1 96.44 203 ASN A N 1
ATOM 1584 C CA . ASN A 1 203 ? 19.25 9.188 -6.879 1 96.44 203 ASN A CA 1
ATOM 1585 C C . ASN A 1 203 ? 20.094 10.352 -6.352 1 96.44 203 ASN A C 1
ATOM 1587 O O . ASN A 1 203 ? 21.203 10.586 -6.82 1 96.44 203 ASN A O 1
ATOM 1591 N N . ILE A 1 204 ? 19.562 11.008 -5.434 1 96.38 204 ILE A N 1
ATOM 1592 C CA . ILE A 1 204 ? 20.266 12.141 -4.836 1 96.38 204 ILE A CA 1
ATOM 1593 C C . ILE A 1 204 ? 21.547 11.656 -4.164 1 96.38 204 ILE A C 1
ATOM 1595 O O . ILE A 1 204 ? 22.625 12.234 -4.363 1 96.38 204 ILE A O 1
ATOM 1599 N N . LEU A 1 205 ? 21.438 10.609 -3.398 1 95.44 205 LEU A N 1
ATOM 1600 C CA . LEU A 1 205 ? 22.578 10.031 -2.701 1 95.44 205 LEU A CA 1
ATOM 1601 C C . LEU A 1 205 ? 23.688 9.648 -3.688 1 95.44 205 LEU A C 1
ATOM 1603 O O . LEU A 1 205 ? 24.859 9.969 -3.471 1 95.44 205 LEU A O 1
ATOM 1607 N N . LEU A 1 206 ? 23.312 9.109 -4.793 1 95.75 206 LEU A N 1
ATOM 1608 C CA . LEU A 1 206 ? 24.281 8.562 -5.742 1 95.75 206 LEU A CA 1
ATOM 1609 C C . LEU A 1 206 ? 24.844 9.656 -6.633 1 95.75 206 LEU A C 1
ATOM 1611 O O . LEU A 1 206 ? 25.906 9.484 -7.23 1 95.75 206 LEU A O 1
ATOM 1615 N N . SER A 1 207 ? 24.172 10.773 -6.695 1 94.44 207 SER A N 1
ATOM 1616 C CA . SER A 1 207 ? 24.594 11.844 -7.594 1 94.44 207 SER A CA 1
ATOM 1617 C C . SER A 1 207 ? 25.391 12.906 -6.848 1 94.44 207 SER A C 1
ATOM 1619 O O . SER A 1 207 ? 26.031 13.758 -7.469 1 94.44 207 SER A O 1
ATOM 1621 N N . GLU A 1 208 ? 25.375 12.836 -5.496 1 92.69 208 GLU A N 1
ATOM 1622 C CA . GLU A 1 208 ? 26.047 13.875 -4.719 1 92.69 208 GLU A CA 1
ATOM 1623 C C . GLU A 1 208 ? 27.531 13.586 -4.578 1 92.69 208 GLU A C 1
ATOM 1625 O O . GLU A 1 208 ? 27.922 12.656 -3.865 1 92.69 208 GLU A O 1
ATOM 1630 N N . ASN A 1 209 ? 28.328 14.414 -5.242 1 90.56 209 ASN A N 1
ATOM 1631 C CA . ASN A 1 209 ? 29.766 14.266 -5.156 1 90.56 209 ASN A CA 1
ATOM 1632 C C . ASN A 1 209 ? 30.344 15.094 -4.012 1 90.56 209 ASN A C 1
ATOM 1634 O O . ASN A 1 209 ? 29.859 16.188 -3.715 1 90.56 209 ASN A O 1
ATOM 1638 N N . LEU A 1 210 ? 31.391 14.602 -3.434 1 90.31 210 LEU A N 1
ATOM 1639 C CA . LEU A 1 210 ? 32.062 15.32 -2.363 1 90.31 210 LEU A CA 1
ATOM 1640 C C . LEU A 1 210 ? 32.656 16.625 -2.881 1 90.31 210 LEU A C 1
ATOM 1642 O O . LEU A 1 210 ? 32.625 17.656 -2.203 1 90.31 210 LEU A O 1
ATOM 1646 N N . PHE A 1 211 ? 33.25 16.484 -4.086 1 87.81 211 PHE A N 1
ATOM 1647 C CA . PHE A 1 211 ? 33.875 17.625 -4.73 1 87.81 211 PHE A CA 1
ATOM 1648 C C . PHE A 1 211 ? 33.219 17.906 -6.078 1 87.81 211 PHE A C 1
ATOM 1650 O O . PHE A 1 211 ? 33.781 17.625 -7.129 1 87.81 211 PHE A O 1
ATOM 1657 N N . PRO A 1 212 ? 32.094 18.625 -6.004 1 83.69 212 PRO A N 1
ATOM 1658 C CA . PRO A 1 212 ? 31.438 18.906 -7.289 1 83.69 212 PRO A CA 1
ATOM 1659 C C . PRO A 1 212 ? 32.312 19.734 -8.227 1 83.69 212 PRO A C 1
ATOM 1661 O O . PRO A 1 212 ? 32.812 20.797 -7.84 1 83.69 212 PRO A O 1
ATOM 1664 N N . HIS A 1 213 ? 32.562 19.203 -9.367 1 84.25 213 HIS A N 1
ATOM 1665 C CA . HIS A 1 213 ? 33.375 19.859 -10.391 1 84.25 213 HIS A CA 1
ATOM 1666 C C . HIS A 1 213 ? 34.781 20.125 -9.883 1 84.25 213 HIS A C 1
ATOM 1668 O O . HIS A 1 213 ? 35.469 21.031 -10.359 1 84.25 213 HIS A O 1
ATOM 1674 N N . GLY A 1 214 ? 35.156 19.453 -8.844 1 83.25 214 GLY A N 1
ATOM 1675 C CA . GLY A 1 214 ? 36.5 19.594 -8.297 1 83.25 214 GLY A CA 1
ATOM 1676 C C . GLY A 1 214 ? 36.625 20.734 -7.305 1 83.25 214 GLY A C 1
ATOM 1677 O O . GLY A 1 214 ? 37.719 20.984 -6.781 1 83.25 214 GLY A O 1
ATOM 1678 N N . TYR A 1 215 ? 35.562 21.328 -7.02 1 81.19 215 TYR A N 1
ATOM 1679 C CA . TYR A 1 215 ? 35.562 22.453 -6.086 1 81.19 215 TYR A CA 1
ATOM 1680 C C . TYR A 1 215 ? 35.844 21.969 -4.664 1 81.19 215 TYR A C 1
ATOM 1682 O O . TYR A 1 215 ? 35.25 20.984 -4.207 1 81.19 215 TYR A O 1
ATOM 1690 N N . GLY A 1 216 ? 36.844 22.547 -4.035 1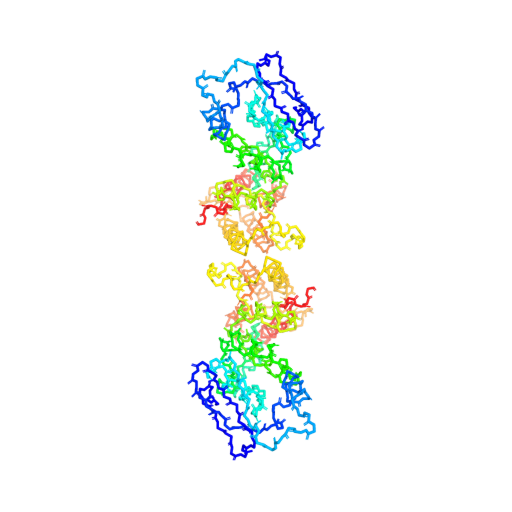 80.88 216 GLY A N 1
ATOM 1691 C CA . GLY A 1 216 ? 37.156 22.25 -2.646 1 80.88 216 GLY A CA 1
ATOM 1692 C C . GLY A 1 216 ? 38.062 21.047 -2.479 1 80.88 216 GLY A C 1
ATOM 1693 O O . GLY A 1 216 ? 38.25 20.562 -1.358 1 80.88 216 GLY A O 1
ATOM 1694 N N . LYS A 1 217 ? 38.531 20.625 -3.543 1 87.81 217 LYS A N 1
ATOM 1695 C CA . LYS A 1 217 ? 39.406 19.438 -3.488 1 87.81 217 LYS A CA 1
ATOM 1696 C C . LYS A 1 217 ? 40.625 19.719 -2.645 1 87.81 217 LYS A C 1
ATOM 1698 O O . LYS A 1 217 ? 41.281 20.75 -2.805 1 87.81 217 LYS A O 1
ATOM 1703 N N . CYS A 1 218 ? 40.781 18.812 -1.708 1 88.44 218 CYS A N 1
ATOM 1704 C CA . CYS A 1 218 ? 42 18.828 -0.907 1 88.44 218 CYS A CA 1
ATOM 1705 C C . CYS A 1 218 ? 43.188 18.25 -1.686 1 88.44 218 CYS A C 1
ATOM 1707 O O . CYS A 1 218 ? 43.094 17.141 -2.219 1 88.44 218 CYS A O 1
ATOM 1709 N N . PRO A 1 219 ? 44.281 18.969 -1.808 1 88.56 219 PRO A N 1
ATOM 1710 C CA . PRO A 1 219 ? 45.438 18.469 -2.568 1 88.56 219 PRO A CA 1
ATOM 1711 C C . PRO A 1 219 ? 46.062 17.219 -1.941 1 88.56 219 PRO A C 1
ATOM 1713 O O . PRO A 1 219 ? 46.688 16.422 -2.639 1 88.56 219 PRO A O 1
ATOM 1716 N N . VAL A 1 220 ? 45.875 16.969 -0.727 1 88.31 220 VAL A N 1
ATOM 1717 C CA . VAL A 1 220 ? 46.562 15.891 -0.006 1 88.31 220 VAL A CA 1
ATOM 1718 C C . VAL A 1 220 ? 45.656 14.648 0.021 1 88.31 220 VAL A C 1
ATOM 1720 O O . VAL A 1 220 ? 46.125 13.531 -0.197 1 88.31 220 VAL A O 1
ATOM 1723 N N . HIS A 1 221 ? 44.312 14.844 0.228 1 87.88 221 HIS A N 1
ATOM 1724 C CA . HIS 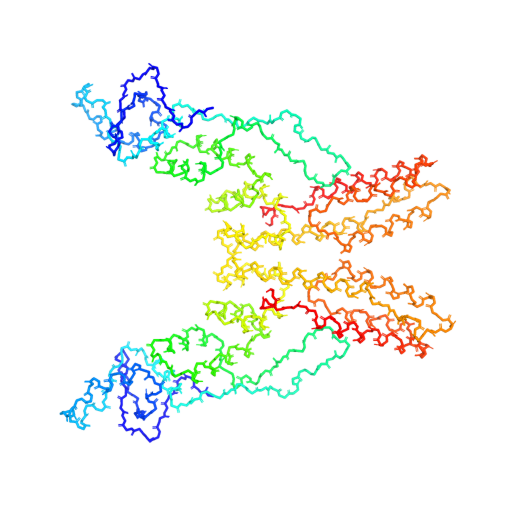A 1 221 ? 43.469 13.711 0.575 1 87.88 221 HIS A CA 1
ATOM 1725 C C . HIS A 1 221 ? 42.406 13.469 -0.49 1 87.88 221 HIS A C 1
ATOM 1727 O O . HIS A 1 221 ? 41.531 12.609 -0.327 1 87.88 221 HIS A O 1
ATOM 1733 N N . ASN A 1 222 ? 42.406 14.188 -1.549 1 86.38 222 ASN A N 1
ATOM 1734 C CA . ASN A 1 222 ? 41.281 14.242 -2.48 1 86.38 222 ASN A CA 1
ATOM 1735 C C . ASN A 1 222 ? 40.875 12.852 -2.945 1 86.38 222 ASN A C 1
ATOM 1737 O O . ASN A 1 222 ? 39.719 12.469 -2.822 1 86.38 222 ASN A O 1
ATOM 1741 N N . ALA A 1 223 ? 41.75 12.031 -3.365 1 86.69 223 ALA A N 1
ATOM 1742 C CA . ALA A 1 223 ? 41.438 10.711 -3.902 1 86.69 223 ALA A CA 1
ATOM 1743 C C . ALA A 1 223 ? 40.906 9.797 -2.805 1 86.69 223 ALA A C 1
ATOM 1745 O O . ALA A 1 223 ? 39.875 9.117 -2.986 1 86.69 223 ALA A O 1
ATOM 1746 N N . SER A 1 224 ? 41.5 9.797 -1.682 1 87.56 224 SER A N 1
ATOM 1747 C CA . SER A 1 224 ? 41.094 8.922 -0.578 1 87.56 224 SER A CA 1
ATOM 1748 C C . SER A 1 224 ? 39.75 9.312 -0.003 1 87.56 224 SER A C 1
ATOM 1750 O O . SER A 1 224 ? 38.906 8.453 0.25 1 87.56 224 SER A O 1
ATOM 1752 N N . LYS A 1 225 ? 39.5 10.57 0.094 1 88.5 225 LYS A N 1
ATOM 1753 C CA . LYS A 1 225 ? 38.25 11.039 0.7 1 88.5 225 LYS A CA 1
ATOM 1754 C C . LYS A 1 225 ? 37.062 10.852 -0.25 1 88.5 225 LYS A C 1
ATOM 1756 O O . LYS A 1 225 ? 35.969 10.516 0.181 1 88.5 225 LYS A O 1
ATOM 1761 N N . ALA A 1 226 ? 37.375 11.086 -1.486 1 90.06 226 ALA A N 1
ATOM 1762 C CA . ALA A 1 226 ? 36.344 10.836 -2.482 1 90.06 226 ALA A CA 1
ATOM 1763 C C . ALA A 1 226 ? 35.938 9.375 -2.484 1 90.06 226 ALA A C 1
ATOM 1765 O O . ALA A 1 226 ? 34.75 9.055 -2.615 1 90.06 226 ALA A O 1
ATOM 1766 N N . ALA A 1 227 ? 36.875 8.555 -2.307 1 90.75 227 ALA A N 1
ATOM 1767 C CA . ALA A 1 227 ? 36.594 7.113 -2.287 1 90.75 227 ALA A CA 1
ATOM 1768 C C . ALA A 1 227 ? 35.781 6.727 -1.059 1 90.75 227 ALA A C 1
ATOM 1770 O O . ALA A 1 227 ? 34.844 5.918 -1.152 1 90.75 227 ALA A O 1
ATOM 1771 N N . ILE A 1 228 ? 36.094 7.297 0.056 1 91.31 228 ILE A N 1
ATOM 1772 C CA . ILE A 1 228 ? 35.375 7.012 1.299 1 91.31 228 ILE A CA 1
ATOM 1773 C C . ILE A 1 228 ? 33.938 7.504 1.192 1 91.31 228 ILE A C 1
ATOM 1775 O O . ILE A 1 228 ? 33 6.793 1.572 1 91.31 228 ILE A O 1
ATOM 1779 N N . TRP A 1 229 ? 33.781 8.711 0.66 1 93.31 229 TRP A N 1
ATOM 1780 C CA . TRP A 1 229 ? 32.469 9.273 0.433 1 93.31 229 TRP A CA 1
ATOM 1781 C C . TRP A 1 229 ? 31.625 8.375 -0.477 1 93.31 229 TRP A C 1
ATOM 1783 O O . TRP A 1 229 ? 30.484 8.039 -0.157 1 93.31 229 TRP A O 1
ATOM 1793 N N . ASP A 1 230 ? 32.219 7.969 -1.51 1 93.25 230 ASP A N 1
ATOM 1794 C CA . ASP A 1 230 ? 31.547 7.137 -2.5 1 93.25 230 ASP A CA 1
ATOM 1795 C C . ASP A 1 230 ? 31.156 5.789 -1.905 1 93.25 230 ASP A C 1
ATOM 1797 O O . ASP A 1 230 ? 30.047 5.309 -2.135 1 93.25 230 ASP A O 1
ATOM 1801 N N . ALA A 1 231 ? 32 5.238 -1.154 1 92.38 231 ALA A N 1
ATOM 1802 C CA . ALA A 1 231 ? 31.719 3.953 -0.519 1 92.38 231 ALA A CA 1
ATOM 1803 C C . ALA A 1 231 ? 30.547 4.074 0.458 1 92.38 231 ALA A C 1
ATOM 1805 O O . ALA A 1 231 ? 29.656 3.223 0.474 1 92.38 231 ALA A O 1
ATOM 1806 N N . GLN A 1 232 ? 30.531 5.109 1.19 1 93.94 232 GLN A N 1
ATOM 1807 C CA . GLN A 1 232 ? 29.5 5.293 2.201 1 93.94 232 GLN A CA 1
ATOM 1808 C C . GLN A 1 232 ? 28.141 5.562 1.556 1 93.94 232 GLN A C 1
ATOM 1810 O O . GLN A 1 232 ? 27.125 5.023 1.991 1 93.94 232 GLN A O 1
ATOM 1815 N N . ARG A 1 233 ? 28.203 6.395 0.586 1 95.38 233 ARG A N 1
ATOM 1816 C CA . ARG A 1 233 ? 26.922 6.719 -0.023 1 95.38 233 ARG A CA 1
ATOM 1817 C C . ARG A 1 233 ? 26.328 5.508 -0.738 1 95.38 233 ARG A C 1
ATOM 1819 O O . ARG A 1 233 ? 25.125 5.312 -0.744 1 95.38 233 ARG A O 1
ATOM 1826 N N . LYS A 1 234 ? 27.141 4.715 -1.326 1 94.31 234 LYS A N 1
ATOM 1827 C CA . LYS A 1 234 ? 26.672 3.49 -1.96 1 94.31 234 LYS A CA 1
ATOM 1828 C C . LYS A 1 234 ? 26.141 2.508 -0.921 1 94.31 234 LYS A C 1
ATOM 1830 O O . LYS A 1 234 ? 25.094 1.882 -1.126 1 94.31 234 LYS A O 1
ATOM 1835 N N . ALA A 1 235 ? 26.812 2.387 0.179 1 94.31 235 ALA A N 1
ATOM 1836 C CA . ALA A 1 235 ? 26.344 1.531 1.269 1 94.31 235 ALA A CA 1
ATOM 1837 C C . ALA A 1 235 ? 25 2.006 1.804 1 94.31 235 ALA A C 1
ATOM 1839 O O . ALA A 1 235 ? 24.094 1.196 2.043 1 94.31 235 ALA A O 1
ATOM 1840 N N . LEU A 1 236 ? 24.906 3.26 1.956 1 96.44 236 LEU A N 1
ATOM 1841 C CA . LEU A 1 236 ? 23.656 3.822 2.471 1 96.44 236 LEU A CA 1
ATOM 1842 C C . LEU A 1 236 ? 22.531 3.652 1.464 1 96.44 236 LEU A C 1
ATOM 1844 O O . LEU A 1 236 ? 21.391 3.381 1.846 1 96.44 236 LEU A O 1
ATOM 1848 N N . ALA A 1 237 ? 22.828 3.787 0.181 1 96.38 237 ALA A N 1
ATOM 1849 C CA . ALA A 1 237 ? 21.828 3.664 -0.871 1 96.38 237 ALA A CA 1
ATOM 1850 C C . ALA A 1 237 ? 21.203 2.273 -0.873 1 96.38 237 ALA A C 1
ATOM 1852 O O . ALA A 1 237 ? 20.047 2.102 -1.289 1 96.38 237 ALA A O 1
ATOM 1853 N N . ILE A 1 238 ? 21.875 1.308 -0.423 1 94.75 238 ILE A N 1
ATOM 1854 C CA . ILE A 1 238 ? 21.391 -0.07 -0.386 1 94.75 238 ILE A CA 1
ATOM 1855 C C . ILE A 1 238 ? 20.359 -0.226 0.717 1 94.75 238 ILE A C 1
ATOM 1857 O O . ILE A 1 238 ? 19.344 -0.918 0.537 1 94.75 238 ILE A O 1
ATOM 1861 N N . ARG A 1 239 ? 20.516 0.515 1.798 1 94.62 239 ARG A N 1
ATOM 1862 C CA . ARG A 1 239 ? 19.703 0.206 2.973 1 94.62 239 ARG A CA 1
ATOM 1863 C C . ARG A 1 239 ? 18.734 1.344 3.289 1 94.62 239 ARG A C 1
ATOM 1865 O O . ARG A 1 239 ? 17.953 1.258 4.238 1 94.62 239 ARG A O 1
ATOM 1872 N N . VAL A 1 240 ? 18.766 2.367 2.572 1 95.31 240 VAL A N 1
ATOM 1873 C CA . VAL A 1 240 ? 18 3.566 2.887 1 95.31 240 VAL A CA 1
ATOM 1874 C C . VAL A 1 240 ? 16.5 3.289 2.717 1 95.31 240 VAL A C 1
ATOM 1876 O O . VAL A 1 240 ? 16.109 2.457 1.894 1 95.31 240 VAL A O 1
ATOM 1879 N N . ASN A 1 241 ? 15.664 3.9 3.52 1 93.75 241 ASN A N 1
ATOM 1880 C CA . ASN A 1 241 ? 14.219 3.99 3.35 1 93.75 241 ASN A CA 1
ATOM 1881 C C . ASN A 1 241 ? 13.727 5.426 3.5 1 93.75 241 ASN A C 1
ATOM 1883 O O . ASN A 1 241 ? 14.531 6.352 3.623 1 93.75 241 ASN A O 1
ATOM 1887 N N . ILE A 1 242 ? 12.43 5.648 3.438 1 93.75 242 ILE A N 1
ATOM 1888 C CA . ILE A 1 242 ? 11.891 7.004 3.361 1 93.75 242 ILE A CA 1
ATOM 1889 C C . ILE A 1 242 ? 12.055 7.703 4.707 1 93.75 242 ILE A C 1
ATOM 1891 O O . ILE A 1 242 ? 11.969 8.93 4.793 1 93.75 242 ILE A O 1
ATOM 1895 N N . GLY A 1 243 ? 12.328 6.953 5.762 1 91.12 243 GLY A N 1
ATOM 1896 C CA . GLY A 1 243 ? 12.492 7.535 7.082 1 91.12 243 GLY A CA 1
ATOM 1897 C C . GLY A 1 243 ? 13.945 7.789 7.441 1 91.12 243 GLY A C 1
ATOM 1898 O O . GLY A 1 243 ? 14.242 8.398 8.469 1 91.12 243 GLY A O 1
ATOM 1899 N N . THR A 1 244 ? 14.82 7.41 6.609 1 94.31 244 THR A N 1
ATOM 1900 C CA . THR A 1 244 ? 16.25 7.531 6.887 1 94.31 244 THR A CA 1
ATOM 1901 C C . THR A 1 244 ? 16.703 8.984 6.789 1 94.31 244 THR A C 1
ATOM 1903 O O . THR A 1 244 ? 16.328 9.695 5.852 1 94.31 244 THR A O 1
ATOM 1906 N N . ASP A 1 245 ? 17.406 9.438 7.801 1 95.44 245 ASP A N 1
ATOM 1907 C CA . ASP A 1 245 ? 18.109 10.719 7.727 1 95.44 245 ASP A CA 1
ATOM 1908 C C . ASP A 1 245 ? 19.438 10.578 7.004 1 95.44 245 ASP A C 1
ATOM 1910 O O . ASP A 1 245 ? 20.484 10.422 7.641 1 95.44 245 ASP A O 1
ATOM 1914 N N . VAL A 1 246 ? 19.359 10.719 5.73 1 96 246 VAL A N 1
ATOM 1915 C CA . VAL A 1 246 ? 20.516 10.422 4.871 1 96 246 VAL A CA 1
ATOM 1916 C C . VAL A 1 246 ? 21.656 11.383 5.191 1 96 246 VAL A C 1
ATOM 1918 O O . VAL A 1 246 ? 22.828 10.984 5.191 1 96 246 VAL A O 1
ATOM 1921 N N . ALA A 1 247 ? 21.344 12.633 5.449 1 95.25 247 ALA A N 1
ATOM 1922 C CA . ALA A 1 247 ? 22.375 13.617 5.77 1 95.25 247 ALA A CA 1
ATOM 1923 C C . ALA A 1 247 ? 23.078 13.258 7.07 1 95.25 247 ALA A C 1
ATOM 1925 O O . ALA A 1 247 ? 24.312 13.258 7.129 1 95.25 247 ALA A O 1
ATOM 1926 N N . ALA A 1 248 ? 22.344 12.898 8.031 1 94.25 248 ALA A N 1
ATOM 1927 C CA . ALA A 1 248 ? 22.922 12.523 9.312 1 94.25 248 ALA A CA 1
ATOM 1928 C C . ALA A 1 248 ? 23.797 11.266 9.172 1 94.25 248 ALA A C 1
ATOM 1930 O O . ALA A 1 248 ? 24.859 11.18 9.773 1 94.25 248 ALA A O 1
ATOM 1931 N N . GLU A 1 249 ? 23.266 10.328 8.422 1 95.06 249 GLU A N 1
ATOM 1932 C CA . GLU A 1 249 ? 24.016 9.094 8.195 1 95.06 249 GLU A CA 1
ATOM 1933 C C . GLU A 1 249 ? 25.359 9.375 7.508 1 95.06 249 GLU A C 1
ATOM 1935 O O . GLU A 1 249 ? 26.391 8.828 7.898 1 95.06 249 GLU A O 1
ATOM 1940 N N . MET A 1 250 ? 25.344 10.281 6.602 1 94.38 250 MET A N 1
ATOM 1941 C CA . MET A 1 250 ? 26.547 10.602 5.855 1 94.38 250 MET A CA 1
ATOM 1942 C C . MET A 1 250 ? 27.5 11.461 6.691 1 94.38 250 MET A C 1
ATOM 1944 O O . MET A 1 250 ? 28.719 11.406 6.508 1 94.38 250 MET A O 1
ATOM 1948 N N . ALA A 1 251 ? 26.984 12.164 7.578 1 92.81 251 ALA A N 1
ATOM 1949 C CA . ALA A 1 251 ? 27.781 13.062 8.414 1 92.81 251 ALA A CA 1
ATOM 1950 C C . ALA A 1 251 ? 28.688 12.273 9.359 1 92.81 251 ALA A C 1
ATOM 1952 O O . ALA A 1 251 ? 29.672 12.797 9.859 1 92.81 251 ALA A O 1
ATOM 1953 N N . THR A 1 252 ? 28.344 11.062 9.617 1 88.75 252 THR A N 1
ATOM 1954 C CA . THR A 1 252 ? 29.094 10.234 10.547 1 88.75 252 THR A CA 1
ATOM 1955 C C . THR A 1 252 ? 30.531 10.055 10.07 1 88.75 252 THR A C 1
ATOM 1957 O O . THR A 1 252 ? 31.453 9.859 10.875 1 88.75 252 THR A O 1
ATOM 1960 N N . ILE A 1 253 ? 30.828 10.203 8.797 1 83.62 253 ILE A N 1
ATOM 1961 C CA . ILE A 1 253 ? 32.156 9.969 8.258 1 83.62 253 ILE A CA 1
ATOM 1962 C C . ILE A 1 253 ? 33.031 11.211 8.461 1 83.62 253 ILE A C 1
ATOM 1964 O O . ILE A 1 253 ? 34.25 11.141 8.359 1 83.62 253 ILE A O 1
ATOM 1968 N N . SER A 1 254 ? 32.375 12.406 8.695 1 77.31 254 SER A N 1
ATOM 1969 C CA . SER A 1 254 ? 33.094 13.672 8.836 1 77.31 254 SER A CA 1
ATOM 1970 C C . SER A 1 254 ? 34.094 13.609 9.984 1 77.31 254 SER A C 1
ATOM 1972 O O . SER A 1 254 ? 35.156 14.266 9.938 1 77.31 254 SER A O 1
ATOM 1974 N N . GLN A 1 255 ? 33.75 12.773 10.938 1 76.44 255 GLN A N 1
ATOM 1975 C CA . GLN A 1 255 ? 34.625 12.68 12.102 1 76.44 255 GLN A CA 1
ATOM 1976 C C . GLN A 1 255 ? 36.031 12.172 11.711 1 76.44 255 GLN A C 1
ATOM 1978 O O . GLN A 1 255 ? 37 12.531 12.344 1 76.44 255 GLN A O 1
ATOM 1983 N N . ASP A 1 256 ? 36.094 11.453 10.672 1 75.81 256 ASP A N 1
ATOM 1984 C CA . ASP A 1 256 ? 37.375 10.906 10.203 1 75.81 256 ASP A CA 1
ATOM 1985 C C . ASP A 1 256 ? 38.188 11.969 9.5 1 75.81 256 ASP A C 1
ATOM 1987 O O . ASP A 1 256 ? 39.375 11.758 9.234 1 75.81 256 ASP A O 1
ATOM 1991 N N . PHE A 1 257 ? 37.594 13.164 9.281 1 78.19 257 PHE A N 1
ATOM 1992 C CA . PHE A 1 257 ? 38.281 14.172 8.484 1 78.19 257 PHE A CA 1
ATOM 1993 C C . PHE A 1 257 ? 38.5 15.445 9.281 1 78.19 257 PHE A C 1
ATOM 1995 O O . PHE A 1 257 ? 38.75 16.516 8.711 1 78.19 257 PHE A O 1
ATOM 2002 N N . ARG A 1 258 ? 38.438 15.359 10.531 1 79.88 258 ARG A N 1
ATOM 2003 C CA . ARG A 1 258 ? 38.5 16.531 11.406 1 79.88 258 ARG A CA 1
ATOM 2004 C C . ARG A 1 258 ? 39.875 17.156 11.383 1 79.88 258 ARG A C 1
ATOM 2006 O O . ARG A 1 258 ? 40.031 18.344 11.68 1 79.88 258 ARG A O 1
ATOM 2013 N N . ASP A 1 259 ? 40.875 16.406 10.977 1 84.56 259 ASP A N 1
ATOM 2014 C CA . ASP A 1 259 ? 42.25 16.906 11.07 1 84.56 259 ASP A CA 1
ATOM 2015 C C . ASP A 1 259 ? 42.625 17.719 9.836 1 84.56 259 ASP A C 1
ATOM 2017 O O . ASP A 1 259 ? 43.688 18.375 9.805 1 84.56 259 ASP A O 1
ATOM 2021 N N . CYS A 1 260 ? 41.812 17.703 8.828 1 88.56 260 CYS A N 1
ATOM 2022 C CA . CYS A 1 260 ? 42.031 18.484 7.617 1 88.56 260 CYS A CA 1
ATOM 2023 C C . CYS A 1 260 ? 40.875 19.453 7.367 1 88.56 260 CYS A C 1
ATOM 2025 O O . CYS A 1 260 ? 39.781 19.031 7.051 1 88.56 260 CYS A O 1
ATOM 2027 N N . GLU A 1 261 ? 41.219 20.688 7.512 1 87.5 261 GLU A N 1
ATOM 2028 C CA . GLU A 1 261 ? 40.219 21.734 7.449 1 87.5 261 GLU A CA 1
ATOM 2029 C C . GLU A 1 261 ? 39.531 21.75 6.094 1 87.5 261 GLU A C 1
ATOM 2031 O O . GLU A 1 261 ? 38.312 21.875 6.02 1 87.5 261 GLU A O 1
ATOM 2036 N N . GLN A 1 262 ? 40.25 21.641 5.051 1 88.06 262 GLN A N 1
ATOM 2037 C CA . GLN A 1 262 ? 39.688 21.656 3.705 1 88.06 262 GLN A CA 1
ATOM 2038 C C . GLN A 1 262 ? 38.75 20.469 3.475 1 88.06 262 GLN A C 1
ATOM 2040 O O . GLN A 1 262 ? 37.656 20.641 2.926 1 88.06 262 GLN A O 1
ATOM 2045 N N . CYS A 1 263 ? 39.188 19.328 3.896 1 88.25 263 CYS A N 1
ATOM 2046 C CA . CYS A 1 263 ? 38.344 18.141 3.766 1 88.25 263 CYS A CA 1
ATOM 2047 C C . CYS A 1 263 ? 37.094 18.266 4.613 1 88.25 263 CYS A C 1
ATOM 2049 O O . CYS A 1 263 ? 36 17.891 4.168 1 88.25 263 CYS A O 1
ATOM 2051 N N . PHE A 1 264 ? 37.25 18.828 5.758 1 89.69 264 PHE A N 1
ATOM 2052 C CA . PHE A 1 264 ? 36.125 18.969 6.672 1 89.69 264 PHE A CA 1
ATOM 2053 C C . PHE A 1 264 ? 35.094 19.906 6.094 1 89.69 264 PHE A C 1
ATOM 2055 O O . PHE A 1 264 ? 33.875 19.594 6.145 1 89.69 264 PHE A O 1
ATOM 2062 N N . LYS A 1 265 ? 35.531 20.969 5.574 1 89.12 265 LYS A N 1
ATOM 2063 C CA . LYS A 1 265 ? 34.625 21.922 4.965 1 89.12 265 LYS A CA 1
ATOM 2064 C C . LYS A 1 265 ? 33.875 21.312 3.775 1 89.12 265 LYS A C 1
ATOM 2066 O O . LYS A 1 265 ? 32.688 21.531 3.594 1 89.12 265 LYS A O 1
ATOM 2071 N N . ALA A 1 266 ? 34.562 20.547 2.971 1 90.19 266 ALA A N 1
ATOM 2072 C CA . ALA A 1 266 ? 33.969 19.906 1.811 1 90.19 266 ALA A CA 1
ATOM 2073 C C . ALA A 1 266 ? 32.906 18.906 2.236 1 90.19 266 ALA A C 1
ATOM 2075 O O . ALA A 1 266 ? 31.812 18.859 1.65 1 90.19 266 ALA A O 1
ATOM 2076 N N . PHE A 1 267 ? 33.219 18.141 3.268 1 91.31 267 PHE A N 1
ATOM 2077 C CA . PHE A 1 267 ? 32.281 17.141 3.77 1 91.31 267 PHE A CA 1
ATOM 2078 C C . PHE A 1 267 ? 31.031 17.812 4.336 1 91.31 267 PHE A C 1
ATOM 2080 O O . PHE A 1 267 ? 29.922 17.375 4.066 1 91.31 267 PHE A O 1
ATOM 2087 N N . ARG A 1 268 ? 31.234 18.828 5.09 1 90.56 268 ARG A N 1
ATOM 2088 C CA . ARG A 1 268 ? 30.109 19.547 5.664 1 90.56 268 ARG A CA 1
ATOM 2089 C C . ARG A 1 268 ? 29.203 20.125 4.57 1 90.56 268 ARG A C 1
ATOM 2091 O O . ARG A 1 268 ? 27.984 20.016 4.652 1 90.56 268 ARG A O 1
ATOM 2098 N N . ALA A 1 269 ? 29.812 20.672 3.582 1 91.81 269 ALA A N 1
ATOM 2099 C CA . ALA A 1 269 ? 29.062 21.25 2.471 1 91.81 269 ALA A CA 1
ATOM 2100 C C . ALA A 1 269 ? 28.281 20.172 1.727 1 91.81 269 ALA A C 1
ATOM 2102 O O . ALA A 1 269 ? 27.125 20.375 1.367 1 91.81 269 ALA A O 1
ATOM 2103 N N . ALA A 1 270 ? 28.891 19.078 1.489 1 93 270 ALA A N 1
ATOM 2104 C CA . ALA A 1 270 ? 28.234 17.969 0.787 1 93 270 ALA A CA 1
ATOM 2105 C C . ALA A 1 270 ? 27.047 17.438 1.583 1 93 270 ALA A C 1
ATOM 2107 O O . ALA A 1 270 ? 25.984 17.156 1.016 1 93 270 ALA A O 1
ATOM 2108 N N . VAL A 1 271 ? 27.203 17.328 2.867 1 94 271 VAL A N 1
ATOM 2109 C CA . VAL A 1 271 ? 26.156 16.828 3.744 1 94 271 VAL A CA 1
ATOM 2110 C C . VAL A 1 271 ? 24.984 17.812 3.752 1 94 271 VAL A C 1
ATOM 2112 O O . VAL A 1 271 ? 23.828 17.406 3.66 1 94 271 VAL A O 1
ATOM 2115 N N . GLU A 1 272 ? 25.312 19.062 3.814 1 93.69 272 GLU A N 1
ATOM 2116 C CA . GLU A 1 272 ? 24.281 20.078 3.803 1 93.69 272 GLU A CA 1
ATOM 2117 C C . GLU A 1 272 ? 23.516 20.078 2.475 1 93.69 272 GLU A C 1
ATOM 2119 O O . GLU A 1 272 ? 22.312 20.281 2.447 1 93.69 272 GLU A O 1
ATOM 2124 N N . MET A 1 273 ? 24.25 19.844 1.441 1 94 273 MET A N 1
ATOM 2125 C CA . MET A 1 273 ? 23.609 19.797 0.128 1 94 273 MET A CA 1
ATOM 2126 C C . MET A 1 273 ? 22.703 18.578 0.021 1 94 273 MET A C 1
ATOM 2128 O O . MET A 1 273 ? 21.609 18.672 -0.533 1 94 273 MET A O 1
ATOM 2132 N N . LEU A 1 274 ? 23.141 17.5 0.533 1 94.81 274 LEU A N 1
ATOM 2133 C CA . LEU A 1 274 ? 22.312 16.297 0.582 1 94.81 274 LEU A CA 1
ATOM 2134 C C . LEU A 1 274 ? 21.016 16.547 1.345 1 94.81 274 LEU A C 1
ATOM 2136 O O . LEU A 1 274 ? 19.938 16.172 0.893 1 94.81 274 LEU A O 1
ATOM 2140 N N . ALA A 1 275 ? 21.188 17.188 2.459 1 94.88 275 ALA A N 1
ATOM 2141 C CA . ALA A 1 275 ? 20.031 17.516 3.287 1 94.88 275 ALA A CA 1
ATOM 2142 C C . ALA A 1 275 ? 19.031 18.391 2.525 1 94.88 275 ALA A C 1
ATOM 2144 O O . ALA A 1 275 ? 17.828 18.109 2.506 1 94.88 275 ALA A O 1
ATOM 2145 N N . TYR A 1 276 ? 19.578 19.359 1.924 1 94 276 TYR A N 1
ATOM 2146 C CA . TYR A 1 276 ? 18.75 20.297 1.176 1 94 276 TYR A CA 1
ATOM 2147 C C . TYR A 1 276 ? 18 19.609 0.053 1 94 276 TYR A C 1
ATOM 2149 O O . TYR A 1 276 ? 16.781 19.734 -0.054 1 94 276 TYR A O 1
ATOM 2157 N N . LYS A 1 277 ? 18.688 18.891 -0.771 1 95.31 277 LYS A N 1
ATOM 2158 C CA . LYS A 1 277 ? 18.094 18.234 -1.934 1 95.31 277 LYS A CA 1
ATOM 2159 C C . LYS A 1 277 ? 17.062 17.188 -1.509 1 95.31 277 LYS A C 1
ATOM 2161 O O . LYS A 1 277 ? 16.016 17.062 -2.129 1 95.31 277 LYS A O 1
ATOM 2166 N N . THR A 1 278 ? 17.359 16.391 -0.481 1 95.25 278 THR A N 1
ATOM 2167 C CA . THR A 1 278 ? 16.453 15.344 -0.032 1 95.25 278 THR A CA 1
ATOM 2168 C C . THR A 1 278 ? 15.188 15.938 0.567 1 95.25 278 THR A C 1
ATOM 2170 O O . THR A 1 278 ? 14.094 15.375 0.406 1 95.25 278 THR A O 1
ATOM 2173 N N . ARG A 1 279 ? 15.273 17.094 1.237 1 92.88 279 ARG A N 1
ATOM 2174 C CA . ARG A 1 279 ? 14.102 17.734 1.812 1 92.88 279 ARG A CA 1
ATOM 2175 C C . ARG A 1 279 ? 13.18 18.266 0.718 1 92.88 279 ARG A C 1
ATOM 2177 O O . ARG A 1 279 ? 11.977 18.422 0.939 1 92.88 279 ARG A O 1
ATOM 2184 N N . LYS A 1 280 ? 13.703 18.422 -0.445 1 91.94 280 LYS A N 1
ATOM 2185 C CA . LYS A 1 280 ? 12.922 18.969 -1.55 1 91.94 280 LYS A CA 1
ATOM 2186 C C . LYS A 1 280 ? 12.289 17.859 -2.383 1 91.94 280 LYS A C 1
ATOM 2188 O O . LYS A 1 280 ? 11.422 18.125 -3.219 1 91.94 280 LYS A O 1
ATOM 2193 N N . ALA A 1 281 ? 12.773 16.656 -2.131 1 93.12 281 ALA A N 1
ATOM 2194 C CA . ALA A 1 281 ? 12.203 15.531 -2.859 1 93.12 281 ALA A CA 1
ATOM 2195 C C . ALA A 1 281 ? 10.719 15.367 -2.549 1 93.12 281 ALA A C 1
ATOM 2197 O O . ALA A 1 281 ? 10.281 15.633 -1.428 1 93.12 281 ALA A O 1
ATOM 2198 N N . THR A 1 282 ? 9.938 14.977 -3.568 1 92.5 282 THR A N 1
ATOM 2199 C CA . THR A 1 282 ? 8.492 14.781 -3.436 1 92.5 282 THR A CA 1
ATOM 2200 C C . THR A 1 282 ? 8.18 13.852 -2.264 1 92.5 282 THR A C 1
ATOM 2202 O O . THR A 1 282 ? 8.766 12.781 -2.141 1 92.5 282 THR A O 1
ATOM 2205 N N . ARG A 1 283 ? 7.223 14.32 -1.403 1 93.06 283 ARG A N 1
ATOM 2206 C CA . ARG A 1 283 ? 6.898 13.5 -0.236 1 93.06 283 ARG A CA 1
ATOM 2207 C C . ARG A 1 283 ? 5.41 13.578 0.089 1 93.06 283 ARG A C 1
ATOM 2209 O O . ARG A 1 283 ? 4.938 12.914 1.014 1 93.06 283 ARG A O 1
ATOM 2216 N N . ARG A 1 284 ? 4.699 14.367 -0.714 1 95.69 284 ARG A N 1
ATOM 2217 C CA . ARG A 1 284 ? 3.279 14.539 -0.43 1 95.69 284 ARG A CA 1
ATOM 2218 C C . ARG A 1 284 ? 2.42 13.898 -1.514 1 95.69 284 ARG A C 1
ATOM 2220 O O . ARG A 1 284 ? 2.752 13.969 -2.699 1 95.69 284 ARG A O 1
ATOM 2227 N N . THR A 1 285 ? 1.308 13.383 -1.113 1 96.56 285 THR A N 1
ATOM 2228 C CA . THR A 1 285 ? 0.434 12.68 -2.045 1 96.56 285 THR A CA 1
ATOM 2229 C C . THR A 1 285 ? -0.212 13.656 -3.025 1 96.56 285 THR A C 1
ATOM 2231 O O . THR A 1 285 ? -0.571 13.273 -4.141 1 96.56 285 THR A O 1
ATOM 2234 N N . ASP A 1 286 ? -0.39 14.938 -2.613 1 94.69 286 ASP A N 1
ATOM 2235 C CA . ASP A 1 286 ? -1.036 15.906 -3.498 1 94.69 286 ASP A CA 1
ATOM 2236 C C . ASP A 1 286 ? -0.079 16.375 -4.59 1 94.69 286 ASP A C 1
ATOM 2238 O O . ASP A 1 286 ? -0.473 17.125 -5.488 1 94.69 286 ASP A O 1
ATOM 2242 N N . GLN A 1 287 ? 1.162 15.953 -4.578 1 90.81 287 GLN A N 1
ATOM 2243 C CA . GLN A 1 287 ? 2.166 16.281 -5.586 1 90.81 287 GLN A CA 1
ATOM 2244 C C . GLN A 1 287 ? 2.193 15.242 -6.695 1 90.81 287 GLN A C 1
ATOM 2246 O O . GLN A 1 287 ? 2.932 15.383 -7.672 1 90.81 287 GLN A O 1
ATOM 2251 N N . LEU A 1 288 ? 1.451 14.188 -6.57 1 88.94 288 LEU A N 1
ATOM 2252 C CA . LEU A 1 288 ? 1.438 13.117 -7.566 1 88.94 288 LEU A CA 1
ATOM 2253 C C . LEU A 1 288 ? 0.675 13.555 -8.812 1 88.94 288 LEU A C 1
ATOM 2255 O O . LEU A 1 288 ? -0.328 14.258 -8.719 1 88.94 288 LEU A O 1
ATOM 2259 N N . MET B 1 1 ? -14.922 -26.672 -24.219 1 59.75 1 MET B N 1
ATOM 2260 C CA . MET B 1 1 ? -16.188 -26.719 -23.5 1 59.75 1 MET B CA 1
ATOM 2261 C C . MET B 1 1 ? -17 -25.453 -23.75 1 59.75 1 MET B C 1
ATOM 2263 O O . MET B 1 1 ? -16.469 -24.344 -23.703 1 59.75 1 MET B O 1
ATOM 2267 N N . SER B 1 2 ? -18.203 -25.531 -24.406 1 79.19 2 SER B N 1
ATOM 2268 C CA . SER B 1 2 ? -19.047 -24.375 -24.688 1 79.19 2 SER B CA 1
ATOM 2269 C C . SER B 1 2 ? -19.922 -24.031 -23.484 1 79.19 2 SER B C 1
ATOM 2271 O O . SER B 1 2 ? -20.5 -24.922 -22.859 1 79.19 2 SER B O 1
ATOM 2273 N N . TRP B 1 3 ? -19.859 -22.859 -22.953 1 85.19 3 TRP B N 1
ATOM 2274 C CA . TRP B 1 3 ? -20.641 -22.391 -21.812 1 85.19 3 TRP B CA 1
ATOM 2275 C C . TRP B 1 3 ? -21.922 -21.703 -22.281 1 85.19 3 TRP B C 1
ATOM 2277 O O . TRP B 1 3 ? -22.609 -21.062 -21.484 1 85.19 3 TRP B O 1
ATOM 2287 N N . THR B 1 4 ? -22.234 -21.906 -23.547 1 86.81 4 THR B N 1
ATOM 2288 C CA . THR B 1 4 ? -23.375 -21.188 -24.094 1 86.81 4 THR B CA 1
ATOM 2289 C C . THR B 1 4 ? -24.484 -22.156 -24.5 1 86.81 4 THR B C 1
ATOM 2291 O O . THR B 1 4 ? -25.562 -21.734 -24.891 1 86.81 4 THR B O 1
ATOM 2294 N N . SER B 1 5 ? -24.172 -23.391 -24.438 1 90.38 5 SER B N 1
ATOM 2295 C CA . SER B 1 5 ? -25.172 -24.391 -24.781 1 90.38 5 SER B CA 1
ATOM 2296 C C . SER B 1 5 ? -25.078 -25.609 -23.875 1 90.38 5 SER B C 1
ATOM 2298 O O . SER B 1 5 ? -24.031 -25.859 -23.281 1 90.38 5 SER B O 1
ATOM 2300 N N . PHE B 1 6 ? -26.188 -26.312 -23.672 1 93.5 6 PHE B N 1
ATOM 2301 C CA . PHE B 1 6 ? -26.266 -27.516 -22.859 1 93.5 6 PHE B CA 1
ATOM 2302 C C . PHE B 1 6 ? -27.156 -28.562 -23.5 1 93.5 6 PHE B C 1
ATOM 2304 O O . PHE B 1 6 ? -28.25 -28.25 -23.969 1 93.5 6 PHE B O 1
ATOM 2311 N N . HIS B 1 7 ? -26.578 -29.703 -23.656 1 91.75 7 HIS B N 1
ATOM 2312 C CA . HIS B 1 7 ? -27.344 -30.828 -24.172 1 91.75 7 HIS B CA 1
ATOM 2313 C C . HIS B 1 7 ? -27.078 -32.094 -23.359 1 91.75 7 HIS B C 1
ATOM 2315 O O . HIS B 1 7 ? -25.938 -32.406 -23.031 1 91.75 7 HIS B O 1
ATOM 2321 N N . CYS B 1 8 ? -28.188 -32.75 -23 1 92.56 8 CYS B N 1
ATOM 2322 C CA . CYS B 1 8 ? -28.125 -34 -22.219 1 92.56 8 CYS B CA 1
ATOM 2323 C C . CYS B 1 8 ? -28.766 -35.156 -22.969 1 92.56 8 CYS B C 1
ATOM 2325 O O . CYS B 1 8 ? -29.938 -35.062 -23.344 1 92.56 8 CYS B O 1
ATOM 2327 N N . GLU B 1 9 ? -28.141 -36.25 -23.328 1 89.06 9 GLU B N 1
ATOM 2328 C CA . GLU B 1 9 ? -28.625 -37.375 -24.125 1 89.06 9 GLU B CA 1
ATOM 2329 C C . GLU B 1 9 ? -29.594 -38.219 -23.344 1 89.06 9 GLU B C 1
ATOM 2331 O O . GLU B 1 9 ? -30.594 -38.719 -23.891 1 89.06 9 GLU B O 1
ATOM 2336 N N . ASP B 1 10 ? -29.422 -38.5 -22.125 1 89 10 ASP B N 1
ATOM 2337 C CA . ASP B 1 10 ? -30.25 -39.375 -21.328 1 89 10 ASP B CA 1
ATOM 2338 C C . ASP B 1 10 ? -31.062 -38.562 -20.297 1 89 10 ASP B C 1
ATOM 2340 O O . ASP B 1 10 ? -31.047 -38.875 -19.109 1 89 10 ASP B O 1
ATOM 2344 N N . ALA B 1 11 ? -31.844 -37.594 -20.828 1 92.94 11 ALA B N 1
ATOM 2345 C CA . ALA B 1 11 ? -32.625 -36.75 -19.953 1 92.94 11 ALA B CA 1
ATOM 2346 C C . ALA B 1 11 ? -33.844 -37.469 -19.391 1 92.94 11 ALA B C 1
ATOM 2348 O O . ALA B 1 11 ? -34.5 -38.25 -20.109 1 92.94 11 ALA B O 1
ATOM 2349 N N . ASP B 1 12 ? -34.156 -37.375 -18.141 1 91.44 12 ASP B N 1
ATOM 2350 C CA . ASP B 1 12 ? -35.312 -37.969 -17.5 1 91.44 12 ASP B CA 1
ATOM 2351 C C . ASP B 1 12 ? -36.094 -36.938 -16.703 1 91.44 12 ASP B C 1
ATOM 2353 O O . ASP B 1 12 ? -37.031 -37.281 -15.977 1 91.44 12 ASP B O 1
ATOM 2357 N N . PHE B 1 13 ? -35.656 -35.781 -16.766 1 91.5 13 PHE B N 1
ATOM 2358 C CA . PHE B 1 13 ? -36.281 -34.656 -16.062 1 91.5 13 PHE B CA 1
ATOM 2359 C C . PHE B 1 13 ? -36.125 -33.375 -16.844 1 91.5 13 PHE B C 1
ATOM 2361 O O . PHE B 1 13 ? -35.312 -33.281 -17.781 1 91.5 13 PHE B O 1
ATOM 2368 N N . THR B 1 14 ? -37 -32.375 -16.641 1 94 14 THR B N 1
ATOM 2369 C CA . THR B 1 14 ? -36.938 -31.109 -17.391 1 94 14 THR B CA 1
ATOM 2370 C C . THR B 1 14 ? -36.844 -29.922 -16.438 1 94 14 THR B C 1
ATOM 2372 O O . THR B 1 14 ? -37.531 -29.875 -15.414 1 94 14 THR B O 1
ATOM 2375 N N . ILE B 1 15 ? -35.906 -29.016 -16.75 1 94.06 15 ILE B N 1
ATOM 2376 C CA . ILE B 1 15 ? -35.75 -27.734 -16.062 1 94.06 15 ILE B CA 1
ATOM 2377 C C . ILE B 1 15 ? -36.125 -26.594 -17 1 94.06 15 ILE B C 1
ATOM 2379 O O . ILE B 1 15 ? -35.688 -26.578 -18.156 1 94.06 15 ILE B O 1
ATOM 2383 N N . ARG B 1 16 ? -36.969 -25.719 -16.547 1 95.25 16 ARG B N 1
ATOM 2384 C CA . ARG B 1 16 ? -37.406 -24.625 -17.406 1 95.25 16 ARG B CA 1
ATOM 2385 C C . ARG B 1 16 ? -36.969 -23.281 -16.828 1 95.25 16 ARG B C 1
ATOM 2387 O O . ARG B 1 16 ? -37.156 -23.016 -15.648 1 95.25 16 ARG B O 1
ATOM 2394 N N . SER B 1 17 ? -36.281 -22.469 -17.688 1 96.25 17 SER B N 1
ATOM 2395 C CA . SER B 1 17 ? -36.031 -21.062 -17.391 1 96.25 17 SER B CA 1
ATOM 2396 C C . SER B 1 17 ? -37.312 -20.234 -17.578 1 96.25 17 SER B C 1
ATOM 2398 O O . SER B 1 17 ? -37.75 -20.016 -18.703 1 96.25 17 SER B O 1
ATOM 2400 N N . VAL B 1 18 ? -37.75 -19.672 -16.516 1 95.31 18 VAL B N 1
ATOM 2401 C CA . VAL B 1 18 ? -39.031 -18.984 -16.562 1 95.31 18 VAL B CA 1
ATOM 2402 C C . VAL B 1 18 ? -38.875 -17.672 -17.344 1 95.31 18 VAL B C 1
ATOM 2404 O O . VAL B 1 18 ? -39.656 -17.406 -18.266 1 95.31 18 VAL B O 1
ATOM 2407 N N . PRO B 1 19 ? -37.875 -16.875 -17.047 1 96.31 19 PRO B N 1
ATOM 2408 C CA . PRO B 1 19 ? -37.75 -15.586 -17.734 1 96.31 19 PRO B CA 1
ATOM 2409 C C . PRO B 1 19 ? -37.625 -15.734 -19.25 1 96.31 19 PRO B C 1
ATOM 2411 O O . PRO B 1 19 ? -38.156 -14.906 -20 1 96.31 19 PRO B O 1
ATOM 2414 N N . ASP B 1 20 ? -36.969 -16.75 -19.688 1 96.25 20 ASP B N 1
ATOM 2415 C CA . ASP B 1 20 ? -36.719 -16.906 -21.125 1 96.25 20 ASP B CA 1
ATOM 2416 C C . ASP B 1 20 ? -37.625 -17.953 -21.734 1 96.25 20 ASP B C 1
ATOM 2418 O O . ASP B 1 20 ? -37.656 -18.141 -22.953 1 96.25 20 ASP B O 1
ATOM 2422 N N . ASP B 1 21 ? -38.344 -18.641 -20.984 1 95.62 21 ASP B N 1
ATOM 2423 C CA . ASP B 1 21 ? -39.25 -19.703 -21.406 1 95.62 21 ASP B CA 1
ATOM 2424 C C . ASP B 1 21 ? -38.531 -20.734 -22.266 1 95.62 21 ASP B C 1
ATOM 2426 O O . ASP B 1 21 ? -38.938 -21.047 -23.375 1 95.62 21 ASP B O 1
ATOM 2430 N N . VAL B 1 22 ? -37.375 -21.172 -21.828 1 95.88 22 VAL B N 1
ATOM 2431 C CA . VAL B 1 22 ? -36.594 -22.203 -22.469 1 95.88 22 VAL B CA 1
ATOM 2432 C C . VAL B 1 22 ? -36.469 -23.422 -21.562 1 95.88 22 VAL B C 1
ATOM 2434 O O . VAL B 1 22 ? -36.281 -23.297 -20.359 1 95.88 22 VAL B O 1
ATOM 2437 N N . SER B 1 23 ? -36.625 -24.609 -22.141 1 95.31 23 SER B N 1
ATOM 2438 C CA . SER B 1 23 ? -36.594 -25.844 -21.375 1 95.31 23 SER B CA 1
ATOM 2439 C C . SER B 1 23 ? -35.344 -26.656 -21.719 1 95.31 23 SER B C 1
ATOM 2441 O O . SER B 1 23 ? -34.906 -26.688 -22.875 1 95.31 23 SER B O 1
ATOM 2443 N N . PHE B 1 24 ? -34.812 -27.25 -20.672 1 95.81 24 PHE B N 1
ATOM 2444 C CA . PHE B 1 24 ? -33.625 -28.094 -20.812 1 95.81 24 PHE B CA 1
ATOM 2445 C C . PHE B 1 24 ? -33.906 -29.5 -20.281 1 95.81 24 PHE B C 1
ATOM 2447 O O . PHE B 1 24 ? -34.406 -29.656 -19.172 1 95.81 24 PHE B O 1
ATOM 2454 N N . GLY B 1 25 ? -33.594 -30.531 -21.141 1 94.81 25 GLY B N 1
ATOM 2455 C CA . GLY B 1 25 ? -33.594 -31.891 -20.641 1 94.81 25 GLY B CA 1
ATOM 2456 C C . GLY B 1 25 ? -32.406 -32.219 -19.781 1 94.81 25 GLY B C 1
ATOM 2457 O O . GLY B 1 25 ? -31.266 -31.922 -20.156 1 94.81 25 GLY B O 1
ATOM 2458 N N . VAL B 1 26 ? -32.656 -32.781 -18.578 1 95.5 26 VAL B N 1
ATOM 2459 C CA . VAL B 1 26 ? -31.547 -33.031 -17.672 1 95.5 26 VAL B CA 1
ATOM 2460 C C . VAL B 1 26 ? -31.703 -34.406 -17.031 1 95.5 26 VAL B C 1
ATOM 2462 O O . VAL B 1 26 ? -32.75 -35.062 -17.172 1 95.5 26 VAL B O 1
ATOM 2465 N N . ARG B 1 27 ? -30.672 -34.938 -16.484 1 94 27 ARG B N 1
ATOM 2466 C CA . ARG B 1 27 ? -30.719 -36.094 -15.641 1 94 27 ARG B CA 1
ATOM 2467 C C . ARG B 1 27 ? -30.984 -35.719 -14.188 1 94 27 ARG B C 1
ATOM 2469 O O . ARG B 1 27 ? -30.188 -35 -13.578 1 94 27 ARG B O 1
ATOM 2476 N N . ARG B 1 28 ? -31.953 -36.219 -13.586 1 91.25 28 ARG B N 1
ATOM 2477 C CA . ARG B 1 28 ? -32.312 -35.875 -12.211 1 91.25 28 ARG B CA 1
ATOM 2478 C C . ARG B 1 28 ? -31.203 -36.219 -11.234 1 91.25 28 ARG B C 1
ATOM 2480 O O . ARG B 1 28 ? -30.969 -35.5 -10.266 1 91.25 28 ARG B O 1
ATOM 2487 N N . SER B 1 29 ? -30.531 -37.344 -11.5 1 91.62 29 SER B N 1
ATOM 2488 C CA . SER B 1 29 ? -29.453 -37.781 -10.641 1 91.62 29 SER B CA 1
ATOM 2489 C C . SER B 1 29 ? -28.328 -36.75 -10.57 1 91.62 29 SER B C 1
ATOM 2491 O O . SER B 1 29 ? -27.719 -36.562 -9.523 1 91.62 29 SER B O 1
ATOM 2493 N N . SER B 1 30 ? -28.125 -36.062 -11.664 1 93.69 30 SER B N 1
ATOM 2494 C CA . SER B 1 30 ? -27.078 -35.031 -11.734 1 93.69 30 SER B CA 1
ATOM 2495 C C . SER B 1 30 ? -27.453 -33.781 -10.938 1 93.69 30 SER B C 1
ATOM 2497 O O . SER B 1 30 ? -26.578 -33.094 -10.43 1 93.69 30 SER B O 1
ATOM 2499 N N . LEU B 1 31 ? -28.719 -33.531 -10.797 1 93.06 31 LEU B N 1
ATOM 2500 C CA . LEU B 1 31 ? -29.203 -32.375 -10.039 1 93.06 31 LEU B CA 1
ATOM 2501 C C . LEU B 1 31 ? -28.953 -32.562 -8.547 1 93.06 31 LEU B C 1
ATOM 2503 O O . LEU B 1 31 ? -28.922 -31.609 -7.789 1 93.06 31 LEU B O 1
ATOM 2507 N N . GLN B 1 32 ? -28.734 -33.812 -8.188 1 91.75 32 GLN B N 1
ATOM 2508 C CA . GLN B 1 32 ? -28.531 -34.156 -6.773 1 91.75 32 GLN B CA 1
ATOM 2509 C C . GLN B 1 32 ? -27.172 -33.656 -6.285 1 91.75 32 GLN B C 1
ATOM 2511 O O . GLN B 1 32 ? -26.922 -33.625 -5.078 1 91.75 32 GLN B O 1
ATOM 2516 N N . ASN B 1 33 ? -26.359 -33.281 -7.18 1 92.62 33 ASN B N 1
ATOM 2517 C CA . ASN B 1 33 ? -25.062 -32.688 -6.824 1 92.62 33 ASN B CA 1
ATOM 2518 C C . ASN B 1 33 ? -25.234 -31.281 -6.273 1 92.62 33 ASN B C 1
ATOM 2520 O O . ASN B 1 33 ? -24.234 -30.594 -6 1 92.62 33 ASN B O 1
ATOM 2524 N N . SER B 1 34 ? -26.469 -30.859 -6.047 1 94.56 34 SER B N 1
ATOM 2525 C CA . SER B 1 34 ? -26.875 -29.609 -5.422 1 94.56 34 SER B CA 1
ATOM 2526 C C . SER B 1 34 ? -27.766 -29.844 -4.215 1 94.56 34 SER B C 1
ATOM 2528 O O . SER B 1 34 ? -28.719 -30.625 -4.289 1 94.56 34 SER B O 1
ATOM 2530 N N . GLN B 1 35 ? -27.453 -29.219 -3.137 1 92.94 35 GLN B N 1
ATOM 2531 C CA . GLN B 1 35 ? -28.281 -29.375 -1.939 1 92.94 35 GLN B CA 1
ATOM 2532 C C . GLN B 1 35 ? -29.656 -28.766 -2.146 1 92.94 35 GLN B C 1
ATOM 2534 O O . GLN B 1 35 ? -30.656 -29.312 -1.667 1 92.94 35 GLN B O 1
ATOM 2539 N N . VAL B 1 36 ? -29.672 -27.641 -2.82 1 91.94 36 VAL B N 1
ATOM 2540 C CA . VAL B 1 36 ? -30.938 -26.969 -3.072 1 91.94 36 VAL B CA 1
ATOM 2541 C C . VAL B 1 36 ? -31.875 -27.891 -3.828 1 91.94 36 VAL B C 1
ATOM 2543 O O . VAL B 1 36 ? -33.062 -28.016 -3.467 1 91.94 36 VAL B O 1
ATOM 2546 N N . PHE B 1 37 ? -31.375 -28.578 -4.84 1 91.62 37 PHE B N 1
ATOM 2547 C CA . PHE B 1 37 ? -32.219 -29.484 -5.621 1 91.62 37 PHE B CA 1
ATOM 2548 C C . PHE B 1 37 ? -32.594 -30.703 -4.801 1 91.62 37 PHE B C 1
ATOM 2550 O O . PHE B 1 37 ? -33.75 -31.188 -4.895 1 91.62 37 PHE B O 1
ATOM 2557 N N . ARG B 1 38 ? -31.688 -31.219 -4.008 1 90.88 38 ARG B N 1
ATOM 2558 C CA . ARG B 1 38 ? -32.031 -32.344 -3.127 1 90.88 38 ARG B CA 1
ATOM 2559 C C . ARG B 1 38 ? -33.188 -31.969 -2.201 1 90.88 38 ARG B C 1
ATOM 2561 O O . ARG B 1 38 ? -34.125 -32.75 -2.045 1 90.88 38 ARG B O 1
ATOM 2568 N N . ASP B 1 39 ? -33.094 -30.797 -1.666 1 88.44 39 ASP B N 1
ATOM 2569 C CA . ASP B 1 39 ? -34.125 -30.344 -0.751 1 88.44 39 ASP B CA 1
ATOM 2570 C C . ASP B 1 39 ? -35.469 -30.172 -1.479 1 88.44 39 ASP B C 1
ATOM 2572 O O . ASP B 1 39 ? -36.5 -30.516 -0.95 1 88.44 39 ASP B O 1
ATOM 2576 N N . MET B 1 40 ? -35.375 -29.609 -2.68 1 85 40 MET B N 1
ATOM 2577 C CA . MET B 1 40 ? -36.594 -29.391 -3.469 1 85 40 MET B CA 1
ATOM 2578 C C . MET B 1 40 ? -37.25 -30.719 -3.797 1 85 40 MET B C 1
ATOM 2580 O O . MET B 1 40 ? -38.5 -30.828 -3.721 1 85 40 MET B O 1
ATOM 2584 N N . PHE B 1 41 ? -36.469 -31.75 -4.098 1 83.81 41 PHE B N 1
ATOM 2585 C CA . PHE B 1 41 ? -37 -33.062 -4.492 1 83.81 41 PHE B CA 1
ATOM 2586 C C . PHE B 1 41 ? -37.594 -33.781 -3.289 1 83.81 41 PHE B C 1
ATOM 2588 O O . PHE B 1 41 ? -38.562 -34.531 -3.426 1 83.81 41 PHE B O 1
ATOM 2595 N N . ILE B 1 42 ? -37 -33.562 -2.188 1 81 42 ILE B N 1
ATOM 2596 C CA . ILE B 1 42 ? -37.5 -34.156 -0.965 1 81 42 ILE B CA 1
ATOM 2597 C C . ILE B 1 42 ? -38.875 -33.594 -0.646 1 81 42 ILE B C 1
ATOM 2599 O O . ILE B 1 42 ? -39.812 -34.312 -0.271 1 81 42 ILE B O 1
ATOM 2603 N N . CYS B 1 43 ? -39.031 -32.281 -0.806 1 74.5 43 CYS B N 1
ATOM 2604 C CA . CYS B 1 43 ? -40.25 -31.609 -0.466 1 74.5 43 CYS B CA 1
ATOM 2605 C C . CYS B 1 43 ? -41.344 -31.938 -1.465 1 74.5 43 CYS B C 1
ATOM 2607 O O . CYS B 1 43 ? -42.531 -32.062 -1.091 1 74.5 43 CYS B O 1
ATOM 2609 N N . CYS B 1 44 ? -40.969 -32.031 -2.684 1 67.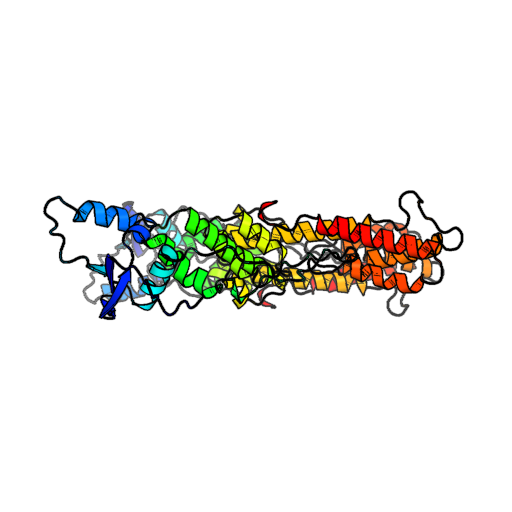31 44 CYS B N 1
ATOM 2610 C CA . CYS B 1 44 ? -42 -32.156 -3.729 1 67.31 44 CYS B CA 1
ATOM 2611 C C . CYS B 1 44 ? -42.312 -33.625 -4.012 1 67.31 44 CYS B C 1
ATOM 2613 O O . CYS B 1 44 ? -43.344 -33.938 -4.605 1 67.31 44 CYS B O 1
ATOM 2615 N N . ASP B 1 45 ? -41.281 -34.531 -3.793 1 64.06 45 ASP B N 1
ATOM 2616 C CA . ASP B 1 45 ? -41.5 -35.906 -4.129 1 64.06 45 ASP B CA 1
ATOM 2617 C C . ASP B 1 45 ? -42.438 -36.562 -3.113 1 64.06 45 ASP B C 1
ATOM 2619 O O . ASP B 1 45 ? -42 -37.312 -2.225 1 64.06 45 ASP B O 1
ATOM 2623 N N . GLY B 1 46 ? -43.344 -35.875 -2.527 1 54.78 46 GLY B N 1
ATOM 2624 C CA . GLY B 1 46 ? -44.312 -36.625 -1.73 1 54.78 46 GLY B CA 1
ATOM 2625 C C . GLY B 1 46 ? -44.969 -37.781 -2.48 1 54.78 46 GLY B C 1
ATOM 2626 O O . GLY B 1 46 ? -44.75 -37.938 -3.684 1 54.78 46 GLY B O 1
ATOM 2627 N N . PRO B 1 47 ? -45.469 -38.875 -1.721 1 53.41 47 PRO B N 1
ATOM 2628 C CA . PRO B 1 47 ? -46.031 -40.094 -2.271 1 53.41 47 PRO B CA 1
ATOM 2629 C C . PRO B 1 47 ? -46.875 -39.844 -3.537 1 53.41 47 PRO B C 1
ATOM 2631 O O . PRO B 1 47 ? -46.969 -40.719 -4.398 1 53.41 47 PRO B O 1
ATOM 2634 N N . ASN B 1 48 ? -47.75 -38.875 -3.479 1 48.31 48 ASN B N 1
ATOM 2635 C CA . ASN B 1 48 ? -48.719 -38.656 -4.543 1 48.31 48 ASN B CA 1
ATOM 2636 C C . ASN B 1 48 ? -48.094 -37.875 -5.715 1 48.31 48 ASN B C 1
ATOM 2638 O O . ASN B 1 48 ? -48.812 -37.219 -6.477 1 48.31 48 ASN B O 1
ATOM 2642 N N . THR B 1 49 ? -46.906 -37.562 -5.633 1 50.19 49 THR B N 1
ATOM 2643 C CA . THR B 1 49 ? -46.375 -36.812 -6.758 1 50.19 49 THR B CA 1
ATOM 2644 C C . THR B 1 49 ? -46.375 -37.625 -8.031 1 50.19 49 THR B C 1
ATOM 2646 O O . THR B 1 49 ? -45.75 -38.688 -8.086 1 50.19 49 THR B O 1
ATOM 2649 N N . SER B 1 50 ? -47.5 -37.719 -8.742 1 46.91 50 SER B N 1
ATOM 2650 C CA . SER B 1 50 ? -47.688 -38.344 -10.062 1 46.91 50 SER B CA 1
ATOM 2651 C C . SER B 1 50 ? -46.406 -38.188 -10.898 1 46.91 50 SER B C 1
ATOM 2653 O O . SER B 1 50 ? -45.625 -37.25 -10.711 1 46.91 50 SER B O 1
ATOM 2655 N N . ALA B 1 51 ? -45.906 -39.281 -11.469 1 48.5 51 ALA B N 1
ATOM 2656 C CA . ALA B 1 51 ? -44.875 -39.406 -12.492 1 48.5 51 ALA B CA 1
ATOM 2657 C C . ALA B 1 51 ? -44.75 -38.125 -13.312 1 48.5 51 ALA B C 1
ATOM 2659 O O . ALA B 1 51 ? -43.781 -37.938 -14.047 1 48.5 51 ALA B O 1
ATOM 2660 N N . ASP B 1 52 ? -45.812 -37.375 -13.445 1 46.75 52 ASP B N 1
ATOM 2661 C CA . ASP B 1 52 ? -46 -36.344 -14.477 1 46.75 52 ASP B CA 1
ATOM 2662 C C . ASP B 1 52 ? -45.094 -35.156 -14.234 1 46.75 52 ASP B C 1
ATOM 2664 O O . ASP B 1 52 ? -44.781 -34.438 -15.18 1 46.75 52 ASP B O 1
ATOM 2668 N N . SER B 1 53 ? -45.156 -34.406 -12.977 1 54.69 53 SER B N 1
ATOM 2669 C CA . SER B 1 53 ? -44.75 -33.031 -13.102 1 54.69 53 SER B CA 1
ATOM 2670 C C . SER B 1 53 ? -43.219 -32.906 -13.109 1 54.69 53 SER B C 1
ATOM 2672 O O . SER B 1 53 ? -42.594 -32.812 -12.055 1 54.69 53 SER B O 1
ATOM 2674 N N . GLN B 1 54 ? -42.5 -33.562 -14.07 1 75.19 54 GLN B N 1
ATOM 2675 C CA . GLN B 1 54 ? -41.125 -33.844 -14.531 1 75.19 54 GLN B CA 1
ATOM 2676 C C . GLN B 1 54 ? -40.406 -32.594 -14.914 1 75.19 54 GLN B C 1
ATOM 2678 O O . GLN B 1 54 ? -39.344 -32.656 -15.539 1 75.19 54 GLN B O 1
ATOM 2683 N N . THR B 1 55 ? -41.062 -31.5 -14.594 1 86.12 55 THR B N 1
ATOM 2684 C CA . THR B 1 55 ? -40.406 -30.25 -14.969 1 86.12 55 THR B CA 1
ATOM 2685 C C . THR B 1 55 ? -40.25 -29.344 -13.75 1 86.12 55 THR B C 1
ATOM 2687 O O . THR B 1 55 ? -41.156 -29.234 -12.922 1 86.12 55 THR B O 1
ATOM 2690 N N . LEU B 1 56 ? -39.219 -28.766 -13.469 1 90.5 56 LEU B N 1
ATOM 2691 C CA . LEU B 1 56 ? -38.906 -27.797 -12.43 1 90.5 56 LEU B CA 1
ATOM 2692 C C . LEU B 1 56 ? -38.656 -26.406 -13.031 1 90.5 56 LEU B C 1
ATOM 2694 O O . LEU B 1 56 ? -37.844 -26.266 -13.945 1 90.5 56 LEU B O 1
ATOM 2698 N N . ASP B 1 57 ? -39.438 -25.375 -12.477 1 92.19 57 ASP B N 1
ATOM 2699 C CA . ASP B 1 57 ? -39.281 -24 -12.945 1 92.19 57 ASP B CA 1
ATOM 2700 C C . ASP B 1 57 ? -38.25 -23.266 -12.117 1 92.19 57 ASP B C 1
ATOM 2702 O O . ASP B 1 57 ? -38.312 -23.234 -10.891 1 92.19 57 ASP B O 1
ATOM 2706 N N . LEU B 1 58 ? -37.281 -22.797 -12.789 1 94.19 58 LEU B N 1
ATOM 2707 C CA . LEU B 1 58 ? -36.281 -21.938 -12.141 1 94.19 58 LEU B CA 1
ATOM 2708 C C . LEU B 1 58 ? -36.438 -20.484 -12.594 1 94.19 58 LEU B C 1
ATOM 2710 O O . LEU B 1 58 ? -36.531 -20.219 -13.789 1 94.19 58 LEU B O 1
ATOM 2714 N N . ASN B 1 59 ? -36.562 -19.594 -11.672 1 94.5 59 ASN B N 1
ATOM 2715 C CA . ASN B 1 59 ? -36.625 -18.172 -11.984 1 94.5 59 ASN B CA 1
ATOM 2716 C C . ASN B 1 59 ? -35.219 -17.594 -12.25 1 94.5 59 ASN B C 1
ATOM 2718 O O . ASN B 1 59 ? -34.781 -16.688 -11.539 1 94.5 59 ASN B O 1
ATOM 2722 N N . GLU B 1 60 ? -34.531 -18.203 -13.172 1 95.88 60 GLU B N 1
ATOM 2723 C CA . GLU B 1 60 ? -33.188 -17.812 -13.609 1 95.88 60 GLU B CA 1
ATOM 2724 C C . GLU B 1 60 ? -33.125 -17.672 -15.133 1 95.88 60 GLU B C 1
ATOM 2726 O O . GLU B 1 60 ? -33.75 -18.469 -15.852 1 95.88 60 GLU B O 1
ATOM 2731 N N . PRO B 1 61 ? -32.406 -16.656 -15.664 1 95.69 61 PRO B N 1
ATOM 2732 C CA . PRO B 1 61 ? -32.188 -16.594 -17.109 1 95.69 61 PRO B CA 1
ATOM 2733 C C . PRO B 1 61 ? -31.578 -17.875 -17.672 1 95.69 61 PRO B C 1
ATOM 2735 O O . PRO B 1 61 ? -30.828 -18.562 -16.969 1 95.69 61 PRO B O 1
ATOM 2738 N N . SER B 1 62 ? -31.844 -18.156 -18.953 1 95.56 62 SER B N 1
ATOM 2739 C CA . SER B 1 62 ? -31.406 -19.391 -19.609 1 95.56 62 SER B CA 1
ATOM 2740 C C . SER B 1 62 ? -29.891 -19.516 -19.578 1 95.56 62 SER B C 1
ATOM 2742 O O . SER B 1 62 ? -29.359 -20.625 -19.406 1 95.56 62 SER B O 1
ATOM 2744 N N . GLN B 1 63 ? -29.188 -18.391 -19.719 1 93 63 GLN B N 1
ATOM 2745 C CA . GLN B 1 63 ? -27.734 -18.422 -19.734 1 93 63 GLN B CA 1
ATOM 2746 C C . GLN B 1 63 ? -27.188 -18.922 -18.406 1 93 63 GLN B C 1
ATOM 2748 O O . GLN B 1 63 ? -26.219 -19.688 -18.375 1 93 63 GLN B O 1
ATOM 2753 N N . LEU B 1 64 ? -27.781 -18.578 -17.328 1 95.06 64 LEU B N 1
ATOM 2754 C CA . LEU B 1 64 ? -27.359 -19.016 -16 1 95.06 64 LEU B CA 1
ATOM 2755 C C . LEU B 1 64 ? -27.703 -20.484 -15.773 1 95.06 64 LEU B C 1
ATOM 2757 O O . LEU B 1 64 ? -26.922 -21.234 -15.172 1 95.06 64 LEU B O 1
ATOM 2761 N N . VAL B 1 65 ? -28.859 -20.859 -16.266 1 95.5 65 VAL B N 1
ATOM 2762 C CA . VAL B 1 65 ? -29.297 -22.25 -16.141 1 95.5 65 VAL B CA 1
ATOM 2763 C C . VAL B 1 65 ? -28.328 -23.172 -16.875 1 95.5 65 VAL B C 1
ATOM 2765 O O . VAL B 1 65 ? -27.969 -24.234 -16.359 1 95.5 65 VAL B O 1
ATOM 2768 N N . ILE B 1 66 ? -27.875 -22.688 -18 1 94.94 66 ILE B N 1
ATOM 2769 C CA . ILE B 1 66 ? -26.938 -23.469 -18.797 1 94.94 66 ILE B CA 1
ATOM 2770 C C . ILE B 1 66 ? -25.656 -23.703 -17.984 1 94.94 66 ILE B C 1
ATOM 2772 O O . ILE B 1 66 ? -25.172 -24.844 -17.906 1 94.94 66 ILE B O 1
ATOM 2776 N N . VAL B 1 67 ? -25.125 -22.703 -17.344 1 94.94 67 VAL B N 1
ATOM 2777 C CA . VAL B 1 67 ? -23.922 -22.812 -16.547 1 94.94 67 VAL B CA 1
ATOM 2778 C C . VAL B 1 67 ? -24.141 -23.797 -15.391 1 94.94 67 VAL B C 1
ATOM 2780 O O . VAL B 1 67 ? -23.312 -24.656 -15.133 1 94.94 67 VAL B O 1
ATOM 2783 N N . LEU B 1 68 ? -25.25 -23.688 -14.75 1 95.38 68 LEU B N 1
ATOM 2784 C CA . LEU B 1 68 ? -25.625 -24.547 -13.633 1 95.38 68 LEU B CA 1
ATOM 2785 C C . LEU B 1 68 ? -25.672 -26.016 -14.07 1 95.38 68 LEU B C 1
ATOM 2787 O O . LEU B 1 68 ? -25.047 -26.875 -13.445 1 95.38 68 LEU B O 1
ATOM 2791 N N . LEU B 1 69 ? -26.359 -26.219 -15.172 1 95 69 LEU B N 1
ATOM 2792 C CA . LEU B 1 69 ? -26.547 -27.594 -15.633 1 95 69 LEU B CA 1
ATOM 2793 C C . LEU B 1 69 ? -25.219 -28.188 -16.094 1 95 69 LEU B C 1
ATOM 2795 O O . LEU B 1 69 ? -24.969 -29.391 -15.906 1 95 69 LEU B O 1
ATOM 2799 N N . ARG B 1 70 ? -24.438 -27.359 -16.719 1 94.06 70 ARG B N 1
ATOM 2800 C CA . ARG B 1 70 ? -23.125 -27.844 -17.125 1 94.06 70 ARG B CA 1
ATOM 2801 C C . ARG B 1 70 ? -22.281 -28.266 -15.914 1 94.06 70 ARG B C 1
ATOM 2803 O O . ARG B 1 70 ? -21.641 -29.312 -15.93 1 94.06 70 ARG B O 1
ATOM 2810 N N . LEU B 1 71 ? -22.281 -27.531 -14.875 1 94.5 71 LEU B N 1
ATOM 2811 C CA . LEU B 1 71 ? -21.516 -27.828 -13.672 1 94.5 71 LEU B CA 1
ATOM 2812 C C . LEU B 1 71 ? -22.016 -29.109 -13.008 1 94.5 71 LEU B C 1
ATOM 2814 O O . LEU B 1 71 ? -21.219 -29.875 -12.461 1 94.5 71 LEU B O 1
ATOM 2818 N N . LEU B 1 72 ? -23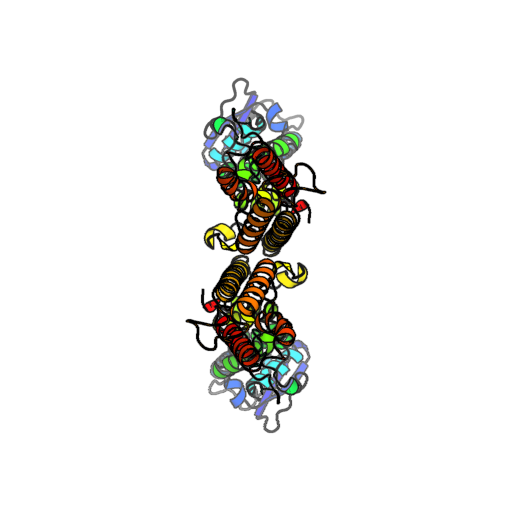.281 -29.344 -13.125 1 94.56 72 LEU B N 1
ATOM 2819 C CA . LEU B 1 72 ? -23.875 -30.469 -12.422 1 94.56 72 LEU B CA 1
ATOM 2820 C C . LEU B 1 72 ? -23.734 -31.75 -13.234 1 94.56 72 LEU B C 1
ATOM 2822 O O . LEU B 1 72 ? -23.547 -32.844 -12.672 1 94.56 72 LEU B O 1
ATOM 2826 N N . HIS B 1 73 ? -23.875 -31.562 -14.578 1 93.19 73 HIS B N 1
ATOM 2827 C CA . HIS B 1 73 ? -23.922 -32.75 -15.43 1 93.19 73 HIS B CA 1
ATOM 2828 C C . HIS B 1 73 ? -22.516 -33.125 -15.922 1 93.19 73 HIS B C 1
ATOM 2830 O O . HIS B 1 73 ? -22.219 -34.312 -16.141 1 93.19 73 HIS B O 1
ATOM 2836 N N . ASP B 1 74 ? -21.75 -32.062 -16.25 1 88.31 74 ASP B N 1
ATOM 2837 C CA . ASP B 1 74 ? -20.406 -32.25 -16.766 1 88.31 74 ASP B CA 1
ATOM 2838 C C . ASP B 1 74 ? -19.359 -31.719 -15.805 1 88.31 74 ASP B C 1
ATOM 2840 O O . ASP B 1 74 ? -18.891 -30.578 -15.953 1 88.31 74 ASP B O 1
ATOM 2844 N N . PRO B 1 75 ? -19 -32.531 -14.898 1 84.56 75 PRO B N 1
ATOM 2845 C CA . PRO B 1 75 ? -18.047 -32.031 -13.906 1 84.56 75 PRO B CA 1
ATOM 2846 C C . PRO B 1 75 ? -16.766 -31.484 -14.555 1 84.56 75 PRO B C 1
ATOM 2848 O O . PRO B 1 75 ? -16.234 -32.062 -15.492 1 84.56 75 PRO B O 1
ATOM 2851 N N . LEU B 1 76 ? -16.391 -30.328 -14.117 1 90.94 76 LEU B N 1
ATOM 2852 C CA . LEU B 1 76 ? -15.164 -29.703 -14.609 1 90.94 76 LEU B CA 1
ATOM 2853 C C . LEU B 1 76 ? -13.953 -30.594 -14.32 1 90.94 76 LEU B C 1
ATOM 2855 O O . LEU B 1 76 ? -13.859 -31.188 -13.242 1 90.94 76 LEU B O 1
ATOM 2859 N N . GLU B 1 77 ? -13.156 -30.734 -15.281 1 93.88 77 GLU B N 1
ATOM 2860 C CA . GLU B 1 77 ? -11.859 -31.359 -15.062 1 93.88 77 GLU B CA 1
ATOM 2861 C C . GLU B 1 77 ? -10.812 -30.344 -14.641 1 93.88 77 GLU B C 1
ATOM 2863 O O . GLU B 1 77 ? -10.906 -29.172 -15 1 93.88 77 GLU B O 1
ATOM 2868 N N . PRO B 1 78 ? -9.938 -30.844 -13.82 1 95 78 PRO B N 1
ATOM 2869 C CA . PRO B 1 78 ? -8.859 -29.922 -13.461 1 95 78 PRO B CA 1
ATOM 2870 C C . PRO B 1 78 ? -8.133 -29.359 -14.688 1 95 78 PRO B C 1
ATOM 2872 O O . PRO B 1 78 ? -8.07 -30.031 -15.727 1 95 78 PRO B O 1
ATOM 2875 N N . PRO B 1 79 ? -7.66 -28.125 -14.547 1 95.31 79 PRO B N 1
ATOM 2876 C CA . PRO B 1 79 ? -6.887 -27.562 -15.656 1 95.31 79 PRO B CA 1
ATOM 2877 C C . PRO B 1 79 ? -5.664 -28.391 -16.016 1 95.31 79 PRO B C 1
ATOM 2879 O O . PRO B 1 79 ? -5.02 -28.969 -15.117 1 95.31 79 PRO B O 1
ATOM 2882 N N . VAL B 1 80 ? -5.41 -28.438 -17.25 1 93.5 80 VAL B N 1
ATOM 2883 C CA . VAL B 1 80 ? -4.266 -29.203 -17.719 1 93.5 80 VAL B CA 1
ATOM 2884 C C . VAL B 1 80 ? -3.098 -28.25 -18.016 1 93.5 80 VAL B C 1
ATOM 2886 O O . VAL B 1 80 ? -3.266 -27.25 -18.703 1 93.5 80 VAL B O 1
ATOM 2889 N N . GLU B 1 81 ? -1.998 -28.594 -17.453 1 90.5 81 GLU B N 1
ATOM 2890 C CA . GLU B 1 81 ? -0.806 -27.781 -17.688 1 90.5 81 GLU B CA 1
ATOM 2891 C C . GLU B 1 81 ? -0.374 -27.844 -19.141 1 90.5 81 GLU B C 1
ATOM 2893 O O . GLU B 1 81 ? -0.442 -28.906 -19.766 1 90.5 81 GLU B O 1
ATOM 2898 N N . ALA B 1 82 ? 0.012 -26.672 -19.672 1 87.31 82 ALA B N 1
ATOM 2899 C CA . ALA B 1 82 ? 0.474 -26.625 -21.062 1 87.31 82 ALA B CA 1
ATOM 2900 C C . ALA B 1 82 ? 1.836 -27.297 -21.219 1 87.31 82 ALA B C 1
ATOM 2902 O O . ALA B 1 82 ? 2.646 -27.281 -20.281 1 87.31 82 ALA B O 1
ATOM 2903 N N . PRO B 1 83 ? 2.002 -27.938 -22.359 1 78.94 83 PRO B N 1
ATOM 2904 C CA . PRO B 1 83 ? 3.328 -28.5 -22.609 1 78.94 83 PRO B CA 1
ATOM 2905 C C . PRO B 1 83 ? 4.434 -27.438 -22.594 1 78.94 83 PRO B C 1
ATOM 2907 O O . PRO B 1 83 ? 4.223 -26.312 -23.062 1 78.94 83 PRO B O 1
ATOM 2910 N N . GLY B 1 84 ? 5.559 -27.656 -22.062 1 67.88 84 GLY B N 1
ATOM 2911 C CA . GLY B 1 84 ? 6.699 -26.75 -22.031 1 67.88 84 GLY B CA 1
ATOM 2912 C C . GLY B 1 84 ? 6.648 -25.766 -20.891 1 67.88 84 GLY B C 1
ATOM 2913 O O . GLY B 1 84 ? 7.223 -24.672 -20.969 1 67.88 84 GLY B O 1
ATOM 2914 N N . SER B 1 85 ? 5.691 -25.984 -20.125 1 64.31 85 SER B N 1
ATOM 2915 C CA . SER B 1 85 ? 5.715 -25.156 -18.922 1 64.31 85 SER B CA 1
ATOM 2916 C C . SER B 1 85 ? 7.133 -25 -18.375 1 64.31 85 SER B C 1
ATOM 2918 O O . SER B 1 85 ? 7.949 -25.922 -18.484 1 64.31 85 SER B O 1
ATOM 2920 N N . GLU B 1 86 ? 7.434 -23.688 -18.188 1 63.78 86 GLU B N 1
ATOM 2921 C CA . GLU B 1 86 ? 8.797 -23.25 -17.922 1 63.78 86 GLU B CA 1
ATOM 2922 C C . GLU B 1 86 ? 9.43 -24.078 -16.797 1 63.78 86 GLU B C 1
ATOM 2924 O O . GLU B 1 86 ? 8.789 -24.328 -15.773 1 63.78 86 GLU B O 1
ATOM 2929 N N . GLU B 1 87 ? 10.422 -24.75 -17.25 1 72.69 87 GLU B N 1
ATOM 2930 C CA . GLU B 1 87 ? 11.297 -25.359 -16.266 1 72.69 87 GLU B CA 1
ATOM 2931 C C . GLU B 1 87 ? 12.094 -24.312 -15.5 1 72.69 87 GLU B C 1
ATOM 2933 O O . GLU B 1 87 ? 12.188 -23.156 -15.938 1 72.69 87 GLU B O 1
ATOM 2938 N N . VAL B 1 88 ? 12.391 -24.766 -14.383 1 77.06 88 VAL B N 1
ATOM 2939 C CA . VAL B 1 88 ? 13.227 -23.875 -13.578 1 77.06 88 VAL B CA 1
ATOM 2940 C C . VAL B 1 88 ? 14.523 -23.578 -14.312 1 77.06 88 VAL B C 1
ATOM 2942 O O . VAL B 1 88 ? 15.227 -24.484 -14.75 1 77.06 88 VAL B O 1
ATOM 2945 N N . ASN B 1 89 ? 14.641 -22.328 -14.656 1 80.12 89 ASN B N 1
ATOM 2946 C CA . ASN B 1 89 ? 15.93 -21.844 -15.148 1 80.12 89 ASN B CA 1
ATOM 2947 C C . ASN B 1 89 ? 16.891 -21.531 -14 1 80.12 89 ASN B C 1
ATOM 2949 O O . ASN B 1 89 ? 16.672 -20.578 -13.25 1 80.12 89 ASN B O 1
ATOM 2953 N N . LEU B 1 90 ? 17.859 -22.266 -13.93 1 84.31 90 LEU B N 1
ATOM 2954 C CA . LEU B 1 90 ? 18.766 -22.172 -12.797 1 84.31 90 LEU B CA 1
ATOM 2955 C C . LEU B 1 90 ? 19.484 -20.828 -12.781 1 84.31 90 LEU B C 1
ATOM 2957 O O . LEU B 1 90 ? 20.031 -20.422 -11.758 1 84.31 90 LEU B O 1
ATOM 2961 N N . SER B 1 91 ? 19.453 -20.188 -13.891 1 85.19 91 SER B N 1
ATOM 2962 C CA . SER B 1 91 ? 20.141 -18.906 -13.969 1 85.19 91 SER B CA 1
ATOM 2963 C C . SER B 1 91 ? 19.172 -17.734 -13.836 1 85.19 91 SER B C 1
ATOM 2965 O O . SER B 1 91 ? 19.547 -16.594 -14.094 1 85.19 91 SER B O 1
ATOM 2967 N N . SER B 1 92 ? 17.984 -18.141 -13.453 1 90.69 92 SER B N 1
ATOM 2968 C CA . SER B 1 92 ? 16.984 -17.078 -13.281 1 90.69 92 SER B CA 1
ATOM 2969 C C . SER B 1 92 ? 16.406 -17.094 -11.867 1 90.69 92 SER B C 1
ATOM 2971 O O . SER B 1 92 ? 16.156 -18.156 -11.305 1 90.69 92 SER B O 1
ATOM 2973 N N . SER B 1 93 ? 16.25 -15.898 -11.344 1 91.25 93 SER B N 1
ATOM 2974 C CA . SER B 1 93 ? 15.641 -15.766 -10.023 1 91.25 93 SER B CA 1
ATOM 2975 C C . SER B 1 93 ? 14.117 -15.648 -10.125 1 91.25 93 SER B C 1
ATOM 2977 O O . SER B 1 93 ? 13.43 -15.602 -9.109 1 91.25 93 SER B O 1
ATOM 2979 N N . GLN B 1 94 ? 13.609 -15.602 -11.336 1 87.44 94 GLN B N 1
ATOM 2980 C CA . GLN B 1 94 ? 12.164 -15.516 -11.539 1 87.44 94 GLN B CA 1
ATOM 2981 C C . GLN B 1 94 ? 11.5 -16.875 -11.32 1 87.44 94 GLN B C 1
ATOM 2983 O O . GLN B 1 94 ? 12.086 -17.922 -11.617 1 87.44 94 GLN B O 1
ATOM 2988 N N . LEU B 1 95 ? 10.352 -16.812 -10.797 1 85.12 95 LEU B N 1
ATOM 2989 C CA . LEU B 1 95 ? 9.586 -18.047 -10.617 1 85.12 95 LEU B CA 1
ATOM 2990 C C . LEU B 1 95 ? 9.117 -18.594 -11.961 1 85.12 95 LEU B C 1
ATOM 2992 O O . LEU B 1 95 ? 8.734 -17.828 -12.852 1 85.12 95 LEU B O 1
ATOM 2996 N N . PRO B 1 96 ? 9.312 -19.891 -11.984 1 82.88 96 PRO B N 1
ATOM 2997 C CA . PRO B 1 96 ? 8.672 -20.453 -13.18 1 82.88 96 PRO B CA 1
ATOM 2998 C C . PRO B 1 96 ? 7.172 -20.188 -13.219 1 82.88 96 PRO B C 1
ATOM 3000 O O . PRO B 1 96 ? 6.5 -20.25 -12.188 1 82.88 96 PRO B O 1
ATOM 3003 N N . ARG B 1 97 ? 6.695 -19.672 -14.297 1 81 97 ARG B N 1
ATOM 3004 C CA . ARG B 1 97 ? 5.266 -19.438 -14.477 1 81 97 ARG B CA 1
ATOM 3005 C C . ARG B 1 97 ? 4.578 -20.656 -15.07 1 81 97 ARG B C 1
ATOM 3007 O O . ARG B 1 97 ? 4.852 -21.031 -16.219 1 81 97 ARG B O 1
ATOM 3014 N N . LYS B 1 98 ? 3.83 -21.25 -14.172 1 80.38 98 LYS B N 1
ATOM 3015 C CA . LYS B 1 98 ? 3.039 -22.359 -14.688 1 80.38 98 LYS B CA 1
ATOM 3016 C C . LYS B 1 98 ? 1.973 -21.875 -15.664 1 80.38 98 LYS B C 1
ATOM 3018 O O . LYS B 1 98 ? 1.197 -20.969 -15.344 1 80.38 98 LYS B O 1
ATOM 3023 N N . ARG B 1 99 ? 2.059 -22.453 -16.922 1 84.12 99 ARG B N 1
ATOM 3024 C CA . ARG B 1 99 ? 1.062 -22.109 -17.938 1 84.12 99 ARG B CA 1
ATOM 3025 C C . ARG B 1 99 ? 0.087 -23.266 -18.141 1 84.12 99 ARG B C 1
ATOM 3027 O O . ARG B 1 99 ? 0.469 -24.438 -18.031 1 84.12 99 ARG B O 1
ATOM 3034 N N . TYR B 1 100 ? -1.072 -22.875 -18.359 1 91.75 100 TYR B N 1
ATOM 3035 C CA . TYR B 1 100 ? -2.111 -23.875 -18.562 1 91.75 100 TYR B CA 1
ATOM 3036 C C . TYR B 1 100 ? -2.701 -23.75 -19.969 1 91.75 100 TYR B C 1
ATOM 3038 O O . TYR B 1 100 ? -2.643 -22.688 -20.594 1 91.75 100 TYR B O 1
ATOM 3046 N N . ASP B 1 101 ? -3.115 -24.938 -20.422 1 90.69 101 ASP B N 1
ATOM 3047 C CA . ASP B 1 101 ? -3.852 -24.953 -21.688 1 90.69 101 ASP B CA 1
ATOM 3048 C C . ASP B 1 101 ? -5.184 -24.219 -21.547 1 90.69 101 ASP B C 1
ATOM 3050 O O . ASP B 1 101 ? -6.102 -24.703 -20.891 1 90.69 101 ASP B O 1
ATOM 3054 N N . LEU B 1 102 ? -5.297 -23.156 -22.25 1 88.06 102 LEU B N 1
ATOM 3055 C CA . LEU B 1 102 ? -6.434 -22.266 -22.109 1 88.06 102 LEU B CA 1
ATOM 3056 C C . LEU B 1 102 ? -7.734 -22.953 -22.484 1 88.06 102 LEU B C 1
ATOM 3058 O O . LEU B 1 102 ? -8.805 -22.594 -22 1 88.06 102 LEU B O 1
ATOM 3062 N N . SER B 1 103 ? -7.625 -23.922 -23.297 1 90.31 103 SER B N 1
ATOM 3063 C CA . SER B 1 103 ? -8.828 -24.641 -23.703 1 90.31 103 SER B CA 1
ATOM 3064 C C . SER B 1 103 ? -9.391 -25.484 -22.562 1 90.31 103 SER B C 1
ATOM 3066 O O . SER B 1 103 ? -10.555 -25.891 -22.609 1 90.31 103 SER B O 1
ATOM 3068 N N . THR B 1 104 ? -8.57 -25.688 -21.578 1 93.19 104 THR B N 1
ATOM 3069 C CA . THR B 1 104 ? -8.984 -26.531 -20.469 1 93.19 104 THR B CA 1
ATOM 3070 C C . THR B 1 104 ? -9.328 -25.688 -19.25 1 93.19 104 THR B C 1
ATOM 3072 O O . THR B 1 104 ? -9.703 -26.219 -18.203 1 93.19 104 THR B O 1
ATOM 3075 N N . VAL B 1 105 ? -9.164 -24.391 -19.344 1 95.25 105 VAL B N 1
ATOM 3076 C CA . VAL B 1 105 ? -9.359 -23.516 -18.188 1 95.25 105 VAL B CA 1
ATOM 3077 C C . VAL B 1 105 ? -10.602 -22.656 -18.406 1 95.25 105 VAL B C 1
ATOM 3079 O O . VAL B 1 105 ? -10.789 -22.078 -19.484 1 95.25 105 VAL B O 1
ATOM 3082 N N . VAL B 1 106 ? -11.438 -22.578 -17.344 1 95.69 106 VAL B N 1
ATOM 3083 C CA . VAL B 1 106 ? -12.594 -21.688 -17.375 1 95.69 106 VAL B CA 1
ATOM 3084 C C . VAL B 1 106 ? -12.133 -20.234 -17.281 1 95.69 106 VAL B C 1
ATOM 3086 O O . VAL B 1 106 ? -11.328 -19.891 -16.422 1 95.69 106 VAL B O 1
ATOM 3089 N N . PRO B 1 107 ? -12.617 -19.391 -18.219 1 95.25 107 PRO B N 1
ATOM 3090 C CA . PRO B 1 107 ? -12.195 -17.984 -18.172 1 95.25 107 PRO B CA 1
ATOM 3091 C C . PRO B 1 107 ? -12.477 -17.328 -16.812 1 95.25 107 PRO B C 1
ATOM 3093 O O . PRO B 1 107 ? -13.523 -17.578 -16.219 1 95.25 107 PRO B O 1
ATOM 3096 N N . LEU B 1 108 ? -11.609 -16.469 -16.422 1 96.38 108 LEU B N 1
ATOM 3097 C CA . LEU B 1 108 ? -11.656 -15.914 -15.078 1 96.38 108 LEU B CA 1
ATOM 3098 C C . LEU B 1 108 ? -12.914 -15.07 -14.883 1 96.38 108 LEU B C 1
ATOM 3100 O O . LEU B 1 108 ? -13.617 -15.227 -13.883 1 96.38 108 LEU B O 1
ATOM 3104 N N . PRO B 1 109 ? -13.312 -14.195 -15.852 1 95 109 PRO B N 1
ATOM 3105 C CA . PRO B 1 109 ? -14.523 -13.406 -15.633 1 95 109 PRO B CA 1
ATOM 3106 C C . PRO B 1 109 ? -15.766 -14.273 -15.438 1 95 109 PRO B C 1
ATOM 3108 O O . PRO B 1 109 ? -16.641 -13.938 -14.633 1 95 109 PRO B O 1
ATOM 3111 N N . LEU B 1 110 ? -15.781 -15.352 -16.141 1 94.94 110 LEU B N 1
ATOM 3112 C CA . LEU B 1 110 ? -16.906 -16.266 -15.984 1 94.94 110 LEU B CA 1
ATOM 3113 C C . LEU B 1 110 ? -16.906 -16.906 -14.602 1 94.94 110 LEU B C 1
ATOM 3115 O O . LEU B 1 110 ? -17.969 -17.047 -13.984 1 94.94 110 LEU B O 1
ATOM 3119 N N . LEU B 1 111 ? -15.758 -17.281 -14.133 1 96.44 111 LEU B N 1
ATOM 3120 C CA . LEU B 1 111 ? -15.609 -17.891 -12.805 1 96.44 111 LEU B CA 1
ATOM 3121 C C . LEU B 1 111 ? -16.109 -16.938 -11.719 1 96.44 111 LEU B C 1
ATOM 3123 O O . LEU B 1 111 ? -16.938 -17.312 -10.898 1 96.44 111 LEU B O 1
ATOM 3127 N N . THR B 1 112 ? -15.672 -15.664 -11.789 1 95 112 THR B N 1
ATOM 3128 C CA . THR B 1 112 ? -15.836 -14.734 -10.672 1 95 112 THR B CA 1
ATOM 3129 C C . THR B 1 112 ? -17.203 -14.062 -10.727 1 95 112 THR B C 1
ATOM 3131 O O . THR B 1 112 ? -17.719 -13.602 -9.703 1 95 112 THR B O 1
ATOM 3134 N N . THR B 1 113 ? -17.828 -14.062 -11.867 1 93 113 THR B N 1
ATOM 3135 C CA . THR B 1 113 ? -19.062 -13.297 -11.977 1 93 113 THR B CA 1
ATOM 3136 C C . THR B 1 113 ? -20.281 -14.227 -12.039 1 93 113 THR B C 1
ATOM 3138 O O . THR B 1 113 ? -21.375 -13.844 -11.633 1 93 113 THR B O 1
ATOM 3141 N N . VAL B 1 114 ? -20.047 -15.438 -12.5 1 93.81 114 VAL B N 1
ATOM 3142 C CA . VAL B 1 114 ? -21.203 -16.281 -12.766 1 93.81 114 VAL B CA 1
ATOM 3143 C C . VAL B 1 114 ? -21.078 -17.594 -11.984 1 93.81 114 VAL B C 1
ATOM 3145 O O . VAL B 1 114 ? -21.953 -17.922 -11.172 1 93.81 114 VAL B O 1
ATOM 3148 N N . VAL B 1 115 ? -20.016 -18.266 -12.141 1 95.25 115 VAL B N 1
ATOM 3149 C CA . VAL B 1 115 ? -19.859 -19.625 -11.641 1 95.25 115 VAL B CA 1
ATOM 3150 C C . VAL B 1 115 ? -19.969 -19.641 -10.117 1 95.25 115 VAL B C 1
ATOM 3152 O O . VAL B 1 115 ? -20.734 -20.438 -9.555 1 95.25 115 VAL B O 1
ATOM 3155 N N . PHE B 1 116 ? -19.344 -18.766 -9.438 1 94.88 116 PHE B N 1
ATOM 3156 C CA . PHE B 1 116 ? -19.359 -18.797 -7.98 1 94.88 116 PHE B CA 1
ATOM 3157 C C . PHE B 1 116 ? -20.719 -18.391 -7.441 1 94.88 116 PHE B C 1
ATOM 3159 O O . PHE B 1 116 ? -21.156 -18.891 -6.398 1 94.88 116 PHE B O 1
ATOM 3166 N N . ASP B 1 117 ? -21.391 -17.547 -8.18 1 93.31 117 ASP B N 1
ATOM 3167 C CA . ASP B 1 117 ? -22.75 -17.188 -7.777 1 93.31 117 ASP B CA 1
ATOM 3168 C C . ASP B 1 117 ? -23.672 -18.406 -7.832 1 93.31 117 ASP B C 1
ATOM 3170 O O . ASP B 1 117 ? -24.469 -18.641 -6.914 1 93.31 117 ASP B O 1
ATOM 3174 N N . VAL B 1 118 ? -23.5 -19.109 -8.883 1 94.19 118 VAL B N 1
ATOM 3175 C CA . VAL B 1 118 ? -24.328 -20.297 -9.094 1 94.19 118 VAL B CA 1
ATOM 3176 C C . VAL B 1 118 ? -23.984 -21.344 -8.039 1 94.19 118 VAL B C 1
ATOM 3178 O O . VAL B 1 118 ? -24.875 -21.953 -7.449 1 94.19 118 VAL B O 1
ATOM 3181 N N . VAL B 1 119 ? -22.719 -21.516 -7.785 1 94.44 119 VAL B N 1
ATOM 3182 C CA . VAL B 1 119 ? -22.234 -22.5 -6.816 1 94.44 119 VAL B CA 1
ATOM 3183 C C . VAL B 1 119 ? -22.797 -22.172 -5.434 1 94.44 119 VAL B C 1
ATOM 3185 O O . VAL B 1 119 ? -23.281 -23.062 -4.723 1 94.44 119 VAL B O 1
ATOM 3188 N N . ASP B 1 120 ? -22.812 -20.953 -5.078 1 92.81 120 ASP B N 1
ATOM 3189 C CA . ASP B 1 120 ? -23.281 -20.516 -3.766 1 92.81 120 ASP B CA 1
ATOM 3190 C C . ASP B 1 120 ? -24.812 -20.578 -3.676 1 92.81 120 ASP B C 1
ATOM 3192 O O . ASP B 1 120 ? -25.359 -21.141 -2.725 1 92.81 120 ASP B O 1
ATOM 3196 N N . LYS B 1 121 ? -25.453 -20.062 -4.648 1 95.19 121 LYS B N 1
ATOM 3197 C CA . LYS B 1 121 ? -26.922 -19.969 -4.652 1 95.19 121 LYS B CA 1
ATOM 3198 C C . LYS B 1 121 ? -27.547 -21.359 -4.59 1 95.19 121 LYS B C 1
ATOM 3200 O O . LYS B 1 121 ? -28.562 -21.562 -3.92 1 95.19 121 LYS B O 1
ATOM 3205 N N . TYR B 1 122 ? -26.938 -22.344 -5.266 1 95.75 122 TYR B N 1
ATOM 3206 C CA . TYR B 1 122 ? -27.547 -23.672 -5.359 1 95.75 122 TYR B CA 1
ATOM 3207 C C . TYR B 1 122 ? -26.797 -24.672 -4.488 1 95.75 122 TYR B C 1
ATOM 3209 O O . TYR B 1 122 ? -27.078 -25.875 -4.535 1 95.75 122 TYR B O 1
ATOM 3217 N N . MET B 1 123 ? -25.766 -24.188 -3.771 1 95.81 123 MET B N 1
ATOM 3218 C CA . MET B 1 123 ? -25.047 -25 -2.795 1 95.81 123 MET B CA 1
ATOM 3219 C C . MET B 1 123 ? -24.562 -26.297 -3.416 1 95.81 123 MET B C 1
ATOM 3221 O O . MET B 1 123 ? -24.922 -27.391 -2.963 1 95.81 123 MET B O 1
ATOM 3225 N N . LEU B 1 124 ? -23.734 -26.141 -4.379 1 95.88 124 LEU B N 1
ATOM 3226 C CA . LEU B 1 124 ? -23.234 -27.297 -5.102 1 95.88 124 LEU B CA 1
ATOM 3227 C C . LEU B 1 124 ? -22.312 -28.125 -4.223 1 95.88 124 LEU B C 1
ATOM 3229 O O . LEU B 1 124 ? -21.859 -27.656 -3.176 1 95.88 124 LEU B O 1
ATOM 3233 N N . ASP B 1 125 ? -22.016 -29.359 -4.605 1 94.62 125 ASP B N 1
ATOM 3234 C CA . ASP B 1 125 ? -21.188 -30.297 -3.867 1 94.62 125 ASP B CA 1
ATOM 3235 C C . ASP B 1 125 ? -19.766 -29.766 -3.701 1 94.62 125 ASP B C 1
ATOM 3237 O O . ASP B 1 125 ? -19.203 -29.172 -4.629 1 94.62 125 ASP B O 1
ATOM 3241 N N . PRO B 1 126 ? -19.141 -30.078 -2.59 1 93.88 126 PRO B N 1
ATOM 3242 C CA . PRO B 1 126 ? -17.781 -29.609 -2.309 1 93.88 126 PRO B CA 1
ATOM 3243 C C . PRO B 1 126 ? -16.781 -30.016 -3.377 1 93.88 126 PRO B C 1
ATOM 3245 O O . PRO B 1 126 ? -15.828 -29.281 -3.662 1 93.88 126 PRO B O 1
ATOM 3248 N N . SER B 1 127 ? -16.984 -31.172 -3.91 1 93.56 127 SER B N 1
ATOM 3249 C CA . SER B 1 127 ? -16.047 -31.656 -4.926 1 93.56 127 SER B CA 1
ATOM 3250 C C . SER B 1 127 ? -16.062 -30.734 -6.152 1 93.56 127 SER B C 1
ATOM 3252 O O . SER B 1 127 ? -15.008 -30.5 -6.758 1 93.56 127 SER B O 1
ATOM 3254 N N . ILE B 1 128 ? -17.172 -30.219 -6.535 1 94.56 128 ILE B N 1
ATOM 3255 C CA . ILE B 1 128 ? -17.297 -29.281 -7.652 1 94.56 128 ILE B CA 1
ATOM 3256 C C . ILE B 1 128 ? -16.609 -27.969 -7.293 1 94.56 128 ILE B C 1
ATOM 3258 O O . ILE B 1 128 ? -15.859 -27.422 -8.094 1 94.56 128 ILE B O 1
ATOM 3262 N N . ILE B 1 129 ? -16.828 -27.531 -6.062 1 95 129 ILE B N 1
ATOM 3263 C CA . ILE B 1 129 ? -16.266 -26.266 -5.594 1 95 129 ILE B CA 1
ATOM 3264 C C . ILE B 1 129 ? -14.742 -26.344 -5.629 1 95 129 ILE B C 1
ATOM 3266 O O . ILE B 1 129 ? -14.086 -25.406 -6.09 1 95 129 ILE B O 1
ATOM 3270 N N . ASP B 1 130 ? -14.234 -27.438 -5.188 1 95.88 130 ASP B N 1
ATOM 3271 C CA . ASP B 1 130 ? -12.789 -27.641 -5.176 1 95.88 130 ASP B CA 1
ATOM 3272 C C . ASP B 1 130 ? -12.211 -27.516 -6.582 1 95.88 130 ASP B C 1
ATOM 3274 O O . ASP B 1 130 ? -11.18 -26.875 -6.781 1 95.88 130 ASP B O 1
ATOM 3278 N N . THR B 1 131 ? -12.883 -28.094 -7.469 1 96.44 131 THR B N 1
ATOM 3279 C CA . THR B 1 131 ? -12.398 -28.062 -8.844 1 96.44 131 THR B CA 1
ATOM 3280 C C . THR B 1 131 ? -12.5 -26.656 -9.414 1 96.44 131 THR B C 1
ATOM 3282 O O . THR B 1 131 ? -11.617 -26.219 -10.164 1 96.44 131 THR B O 1
ATOM 3285 N N . VAL B 1 132 ? -13.531 -25.922 -9.109 1 96.81 132 VAL B N 1
ATOM 3286 C CA . VAL B 1 132 ? -13.695 -24.547 -9.539 1 96.81 132 VAL B CA 1
ATOM 3287 C C . VAL B 1 132 ? -12.531 -23.703 -9.031 1 96.81 132 VAL B C 1
ATOM 3289 O O . VAL B 1 132 ? -11.977 -22.891 -9.773 1 96.81 132 VAL B O 1
ATOM 3292 N N . TRP B 1 133 ? -12.102 -23.938 -7.867 1 97.69 133 TRP B N 1
ATOM 3293 C CA . TRP B 1 133 ? -10.992 -23.188 -7.293 1 97.69 133 TRP B CA 1
ATOM 3294 C C . TRP B 1 133 ? -9.68 -23.531 -7.992 1 97.69 133 TRP B C 1
ATOM 3296 O O . TRP B 1 133 ? -8.789 -22.688 -8.117 1 97.69 133 TRP B O 1
ATOM 3306 N N . LEU B 1 134 ? -9.57 -24.766 -8.461 1 97.25 134 LEU B N 1
ATOM 3307 C CA . LEU B 1 134 ? -8.398 -25.125 -9.25 1 97.25 134 LEU B CA 1
ATOM 3308 C C . LEU B 1 134 ? -8.336 -24.297 -10.523 1 97.25 134 LEU B C 1
ATOM 3310 O O . LEU B 1 134 ? -7.25 -23.906 -10.969 1 97.25 134 LEU B O 1
ATOM 3314 N N . HIS B 1 135 ? -9.453 -24.031 -11.07 1 97.56 135 HIS B N 1
ATOM 3315 C CA . HIS B 1 135 ? -9.508 -23.203 -12.273 1 97.56 135 HIS B CA 1
ATOM 3316 C C . HIS B 1 135 ? -9.156 -21.75 -11.961 1 97.56 135 HIS B C 1
ATOM 3318 O O . HIS B 1 135 ? -8.508 -21.078 -12.766 1 97.56 135 HIS B O 1
ATOM 3324 N N . VAL B 1 136 ? -9.547 -21.25 -10.82 1 98.06 136 VAL B N 1
ATOM 3325 C CA . VAL B 1 136 ? -9.141 -19.922 -10.391 1 98.06 136 VAL B CA 1
ATOM 3326 C C . VAL B 1 136 ? -7.625 -19.859 -10.219 1 98.06 136 VAL B C 1
ATOM 3328 O O . VAL B 1 136 ? -6.965 -18.953 -10.734 1 98.06 136 VAL B O 1
ATOM 3331 N N . LYS B 1 137 ? -7.125 -20.859 -9.555 1 97.38 137 LYS B N 1
ATOM 3332 C CA . LYS B 1 137 ? -5.695 -20.953 -9.281 1 97.38 137 LYS B CA 1
ATOM 3333 C C . LYS B 1 137 ? -4.883 -20.953 -10.57 1 97.38 137 LYS B C 1
ATOM 3335 O O . LYS B 1 137 ? -3.783 -20.391 -10.617 1 97.38 137 LYS B O 1
ATOM 3340 N N . ALA B 1 138 ? -5.422 -21.484 -11.562 1 96.81 138 ALA B N 1
ATOM 3341 C CA . ALA B 1 138 ? -4.734 -21.578 -12.844 1 96.81 138 ALA B CA 1
ATOM 3342 C C . ALA B 1 138 ? -4.469 -20.203 -13.438 1 96.81 138 ALA B C 1
ATOM 3344 O O . ALA B 1 138 ? -3.602 -20.047 -14.305 1 96.81 138 ALA B O 1
ATOM 3345 N N . HIS B 1 139 ? -5.195 -19.188 -13.008 1 96.69 139 HIS B N 1
ATOM 3346 C CA . HIS B 1 139 ? -5.035 -17.828 -13.523 1 96.69 139 HIS B CA 1
ATOM 3347 C C . HIS B 1 139 ? -4.082 -17.016 -12.656 1 96.69 139 HIS B C 1
ATOM 3349 O O . HIS B 1 139 ? -3.838 -15.836 -12.922 1 96.69 139 HIS B O 1
ATOM 3355 N N . ALA B 1 140 ? -3.469 -17.594 -11.656 1 95.94 140 ALA B N 1
ATOM 3356 C CA . ALA B 1 140 ? -2.686 -16.875 -10.656 1 95.94 140 ALA B CA 1
ATOM 3357 C C . ALA B 1 140 ? -1.519 -16.125 -11.305 1 95.94 140 ALA B C 1
ATOM 3359 O O . ALA B 1 140 ? -1.246 -14.977 -10.961 1 95.94 140 ALA B O 1
ATOM 3360 N N . ALA B 1 141 ? -0.854 -16.734 -12.242 1 93.06 141 ALA B N 1
ATOM 3361 C CA . ALA B 1 141 ? 0.344 -16.141 -12.836 1 93.06 141 ALA B CA 1
ATOM 3362 C C . ALA B 1 141 ? -0.02 -15.047 -13.836 1 93.06 141 ALA B C 1
ATOM 3364 O O . ALA B 1 141 ? 0.674 -14.031 -13.938 1 93.06 141 ALA B O 1
ATOM 3365 N N . THR B 1 142 ? -1.121 -15.203 -14.523 1 93.5 142 THR B N 1
ATOM 3366 C CA . THR B 1 142 ? -1.491 -14.281 -15.586 1 93.5 142 THR B CA 1
ATOM 3367 C C . THR B 1 142 ? -2.283 -13.102 -15.031 1 93.5 142 THR B C 1
ATOM 3369 O O . THR B 1 142 ? -2.148 -11.977 -15.516 1 93.5 142 THR B O 1
ATOM 3372 N N . ASP B 1 143 ? -3.086 -13.359 -14.047 1 96 143 ASP B N 1
ATOM 3373 C CA . ASP B 1 143 ? -3.922 -12.336 -13.43 1 96 143 ASP B CA 1
ATOM 3374 C C . ASP B 1 143 ? -3.758 -12.328 -11.914 1 96 143 ASP B C 1
ATOM 3376 O O . ASP B 1 143 ? -4.727 -12.523 -11.18 1 96 143 ASP B O 1
ATOM 3380 N N . PRO B 1 144 ? -2.613 -11.961 -11.484 1 96.81 144 PRO B N 1
ATOM 3381 C CA . PRO B 1 144 ? -2.291 -12.133 -10.07 1 96.81 144 PRO B CA 1
ATOM 3382 C C . PRO B 1 144 ? -3.166 -11.273 -9.156 1 96.81 144 PRO B C 1
ATOM 3384 O O . PRO B 1 144 ? -3.652 -11.75 -8.133 1 96.81 144 PRO B O 1
ATOM 3387 N N . LEU B 1 145 ? -3.439 -10.039 -9.477 1 97.62 145 LEU B N 1
ATOM 3388 C CA . LEU B 1 145 ? -4.207 -9.164 -8.602 1 97.62 145 LEU B CA 1
ATOM 3389 C C . LEU B 1 145 ? -5.664 -9.609 -8.523 1 97.62 145 LEU B C 1
ATOM 3391 O O . LEU B 1 145 ? -6.258 -9.617 -7.441 1 97.62 145 LEU B O 1
ATOM 3395 N N . GLU B 1 146 ? -6.227 -9.977 -9.664 1 97.81 146 GLU B N 1
ATOM 3396 C CA . GLU B 1 146 ? -7.617 -10.422 -9.703 1 97.81 146 GLU B CA 1
ATOM 3397 C C . GLU B 1 146 ? -7.809 -11.703 -8.891 1 97.81 146 GLU B C 1
ATOM 3399 O O . GLU B 1 146 ? -8.758 -11.812 -8.117 1 97.81 146 GLU B O 1
ATOM 3404 N N . VAL B 1 147 ? -6.887 -12.594 -9.094 1 98.31 147 VAL B N 1
ATOM 3405 C CA . VAL B 1 147 ? -6.973 -13.867 -8.383 1 98.31 147 VAL B CA 1
ATOM 3406 C C . VAL B 1 147 ? -6.734 -13.648 -6.891 1 98.31 147 VAL B C 1
ATOM 3408 O O . VAL B 1 147 ? -7.469 -14.172 -6.055 1 98.31 147 VAL B O 1
ATOM 3411 N N . TYR B 1 148 ? -5.723 -12.844 -6.605 1 98.69 148 TYR B N 1
ATOM 3412 C CA . TYR B 1 148 ? -5.453 -12.523 -5.207 1 98.69 148 TYR B CA 1
ATOM 3413 C C . TYR B 1 148 ? -6.684 -11.922 -4.535 1 98.69 148 TYR B C 1
ATOM 3415 O O . TYR B 1 148 ? -7.074 -12.359 -3.449 1 98.69 148 TYR B O 1
ATOM 3423 N N . SER B 1 149 ? -7.293 -10.984 -5.137 1 98.38 149 SER B N 1
ATOM 3424 C CA . SER B 1 149 ? -8.438 -10.266 -4.578 1 98.38 149 SER B CA 1
ATOM 3425 C C . SER B 1 149 ? -9.625 -11.195 -4.371 1 98.38 149 SER B C 1
ATOM 3427 O O . SER B 1 149 ? -10.211 -11.227 -3.287 1 98.38 149 SER B O 1
ATOM 3429 N N . PHE B 1 150 ? -9.953 -11.992 -5.371 1 98 150 PHE B N 1
ATOM 3430 C CA . PHE B 1 150 ? -11.102 -12.883 -5.316 1 98 150 PHE B CA 1
ATOM 3431 C C . PHE B 1 150 ? -10.906 -13.945 -4.242 1 98 150 PHE B C 1
ATOM 3433 O O . PHE B 1 150 ? -11.82 -14.219 -3.457 1 98 150 PHE B O 1
ATOM 3440 N N . ALA B 1 151 ? -9.727 -14.508 -4.234 1 98.38 151 ALA B N 1
ATOM 3441 C CA . ALA B 1 151 ? -9.414 -15.539 -3.248 1 98.38 151 ALA B CA 1
ATOM 3442 C C . ALA B 1 151 ? -9.438 -14.969 -1.833 1 98.38 151 ALA B C 1
ATOM 3444 O O . ALA B 1 151 ? -9.906 -15.625 -0.901 1 98.38 151 ALA B O 1
ATOM 3445 N N . THR B 1 152 ? -8.938 -13.766 -1.656 1 98.06 152 THR B N 1
ATOM 3446 C CA . THR B 1 152 ? -8.945 -13.109 -0.354 1 98.06 152 THR B CA 1
ATOM 3447 C C . THR B 1 152 ? -10.375 -12.859 0.114 1 98.06 152 THR B C 1
ATOM 3449 O O . THR B 1 152 ? -10.711 -13.117 1.271 1 98.06 152 THR B O 1
ATOM 3452 N N . LEU B 1 153 ? -11.18 -12.406 -0.75 1 96.38 153 LEU B N 1
ATOM 3453 C CA . LEU B 1 153 ? -12.578 -12.117 -0.439 1 96.38 153 LEU B CA 1
ATOM 3454 C C . LEU B 1 153 ? -13.297 -13.375 0.034 1 96.38 153 LEU B C 1
ATOM 3456 O O . LEU B 1 153 ? -14.211 -13.305 0.854 1 96.38 153 LEU B O 1
ATOM 3460 N N . HIS B 1 154 ? -12.867 -14.516 -0.437 1 96.06 154 HIS B N 1
ATOM 3461 C CA . HIS B 1 154 ? -13.547 -15.773 -0.13 1 96.06 154 HIS B CA 1
ATOM 3462 C C . HIS B 1 154 ? -12.742 -16.594 0.869 1 96.06 154 HIS B C 1
ATOM 3464 O O . HIS B 1 154 ? -12.961 -17.797 0.999 1 96.06 154 HIS B O 1
ATOM 3470 N N . ASP B 1 155 ? -11.703 -16.047 1.452 1 95.69 155 ASP B N 1
ATOM 3471 C CA . ASP B 1 155 ? -10.898 -16.625 2.525 1 95.69 155 ASP B CA 1
ATOM 3472 C C . ASP B 1 155 ? -10.133 -17.859 2.043 1 95.69 155 ASP B C 1
ATOM 3474 O O . ASP B 1 155 ? -10 -18.844 2.777 1 95.69 155 ASP B O 1
ATOM 3478 N N . GLN B 1 156 ? -9.82 -17.875 0.769 1 97 156 GLN B N 1
ATOM 3479 C CA . GLN B 1 156 ? -8.922 -18.875 0.217 1 97 156 GLN B CA 1
ATOM 3480 C C . GLN B 1 156 ? -7.469 -18.406 0.274 1 97 156 GLN B C 1
ATOM 3482 O O . GLN B 1 156 ? -6.867 -18.109 -0.759 1 97 156 GLN B O 1
ATOM 3487 N N . LEU B 1 157 ? -6.852 -18.469 1.363 1 96.31 157 LEU B N 1
ATOM 3488 C CA . LEU B 1 157 ? -5.57 -17.828 1.657 1 96.31 157 LEU B CA 1
ATOM 3489 C C . LEU B 1 157 ? -4.441 -18.516 0.889 1 96.31 157 LEU B C 1
ATOM 3491 O O . LEU B 1 157 ? -3.473 -17.859 0.492 1 96.31 157 LEU B O 1
ATOM 3495 N N . GLY B 1 158 ? -4.562 -19.828 0.7 1 96.88 158 GLY B N 1
ATOM 3496 C CA . GLY B 1 158 ? -3.559 -20.531 -0.08 1 96.88 158 GLY B CA 1
ATOM 3497 C C . GLY B 1 158 ? -3.477 -20.062 -1.518 1 96.88 158 GLY B C 1
ATOM 3498 O O . GLY B 1 158 ? -2.385 -19.797 -2.029 1 96.88 158 GLY B O 1
ATOM 3499 N N . ILE B 1 159 ? -4.586 -19.891 -2.127 1 98.06 159 ILE B N 1
ATOM 3500 C CA . ILE B 1 159 ? -4.645 -19.422 -3.51 1 98.06 159 ILE B CA 1
ATOM 3501 C C . ILE B 1 159 ? -4.23 -17.953 -3.58 1 98.06 159 ILE B C 1
ATOM 3503 O O . ILE B 1 159 ? -3.5 -17.547 -4.484 1 98.06 159 ILE B O 1
ATOM 3507 N N . ALA B 1 160 ? -4.695 -17.172 -2.604 1 98.5 160 ALA B N 1
ATOM 3508 C CA . ALA B 1 160 ? -4.285 -15.766 -2.525 1 98.5 160 ALA B CA 1
ATOM 3509 C C . ALA B 1 160 ? -2.77 -15.648 -2.416 1 98.5 160 ALA B C 1
ATOM 3511 O O . ALA B 1 160 ? -2.154 -14.828 -3.105 1 98.5 160 ALA B O 1
ATOM 3512 N N . GLY B 1 161 ? -2.24 -16.453 -1.574 1 97.94 161 GLY B N 1
ATOM 3513 C CA . GLY B 1 161 ? -0.795 -16.469 -1.415 1 97.94 161 GLY B CA 1
ATOM 3514 C C . GLY B 1 161 ? -0.06 -16.828 -2.695 1 97.94 161 GLY B C 1
ATOM 3515 O O . GLY B 1 161 ? 0.908 -16.156 -3.064 1 97.94 161 GLY B O 1
ATOM 3516 N N . LYS B 1 162 ? -0.501 -17.812 -3.35 1 96.19 162 LYS B N 1
ATOM 3517 C CA . LYS B 1 162 ? 0.119 -18.234 -4.605 1 96.19 162 LYS B CA 1
ATOM 3518 C C . LYS B 1 162 ? 0.053 -17.109 -5.645 1 96.19 162 LYS B C 1
ATOM 3520 O O . LYS B 1 162 ? 1.022 -16.875 -6.367 1 96.19 162 LYS B O 1
ATOM 3525 N N . ALA B 1 163 ? -1.036 -16.422 -5.723 1 97.44 163 ALA B N 1
ATOM 3526 C CA . ALA B 1 163 ? -1.211 -15.344 -6.688 1 97.44 163 ALA B CA 1
ATOM 3527 C C . ALA B 1 163 ? -0.319 -14.156 -6.344 1 97.44 163 ALA B C 1
ATOM 3529 O O . ALA B 1 163 ? 0.238 -13.508 -7.234 1 97.44 163 ALA B O 1
ATOM 3530 N N . SER B 1 164 ? -0.134 -13.883 -5.082 1 97.75 164 SER B N 1
ATOM 3531 C CA . SER B 1 164 ? 0.594 -12.711 -4.621 1 97.75 164 SER B CA 1
ATOM 3532 C C . SER B 1 164 ? 2.045 -12.734 -5.09 1 97.75 164 SER B C 1
ATOM 3534 O O . SER B 1 164 ? 2.652 -11.688 -5.309 1 97.75 164 SER B O 1
ATOM 3536 N N . GLN B 1 165 ? 2.586 -13.914 -5.27 1 95.44 165 GLN B N 1
ATOM 3537 C CA . GLN B 1 165 ? 4 -14.031 -5.613 1 95.44 165 GLN B CA 1
ATOM 3538 C C . GLN B 1 165 ? 4.266 -13.516 -7.027 1 95.44 165 GLN B C 1
ATOM 3540 O O . GLN B 1 165 ? 5.41 -13.25 -7.391 1 95.44 165 GLN B O 1
ATOM 3545 N N . TYR B 1 166 ? 3.186 -13.367 -7.816 1 94.62 166 TYR B N 1
ATOM 3546 C CA . TYR B 1 166 ? 3.348 -12.953 -9.203 1 94.62 166 TYR B CA 1
ATOM 3547 C C . TYR B 1 166 ? 3.01 -11.477 -9.375 1 94.62 166 TYR B C 1
ATOM 3549 O O . TYR B 1 166 ? 3.139 -10.93 -10.469 1 94.62 166 TYR B O 1
ATOM 3557 N N . ALA B 1 167 ? 2.566 -10.812 -8.297 1 96 167 ALA B N 1
ATOM 3558 C CA . ALA B 1 167 ? 2.211 -9.398 -8.383 1 96 167 ALA B CA 1
ATOM 3559 C C . ALA B 1 167 ? 3.449 -8.539 -8.609 1 96 167 ALA B C 1
ATOM 3561 O O . ALA B 1 167 ? 4.5 -8.781 -8.008 1 96 167 ALA B O 1
ATOM 3562 N N . MET B 1 168 ? 3.348 -7.559 -9.453 1 95.88 168 MET B N 1
ATOM 3563 C CA . MET B 1 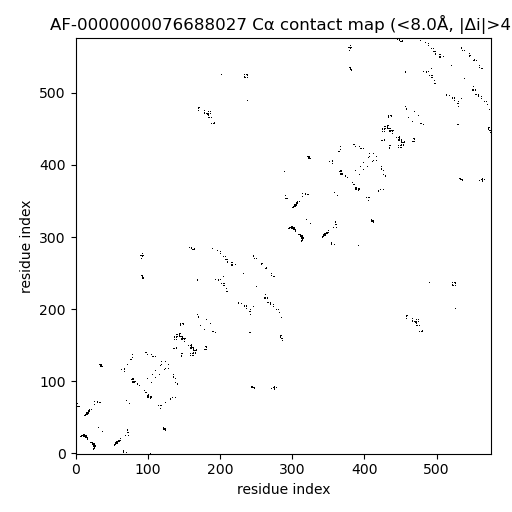168 ? 4.387 -6.555 -9.664 1 95.88 168 MET B CA 1
ATOM 3564 C C . MET B 1 168 ? 4.477 -5.609 -8.469 1 95.88 168 MET B C 1
ATOM 3566 O O . MET B 1 168 ? 3.613 -5.625 -7.594 1 95.88 168 MET B O 1
ATOM 3570 N N . PRO B 1 169 ? 5.617 -4.859 -8.422 1 96.5 169 PRO B N 1
ATOM 3571 C CA . PRO B 1 169 ? 5.629 -3.84 -7.375 1 96.5 169 PRO B CA 1
ATOM 3572 C C . PRO B 1 169 ? 4.348 -3.008 -7.348 1 96.5 169 PRO B C 1
ATOM 3574 O O . PRO B 1 169 ? 3.922 -2.492 -8.383 1 96.5 169 PRO B O 1
ATOM 3577 N N . LEU B 1 170 ? 3.779 -2.873 -6.203 1 97.69 170 LEU B N 1
ATOM 3578 C CA . LEU B 1 170 ? 2.436 -2.316 -6.082 1 97.69 170 LEU B CA 1
ATOM 3579 C C . LEU B 1 170 ? 2.393 -0.882 -6.598 1 97.69 170 LEU B C 1
ATOM 3581 O O . LEU B 1 170 ? 1.398 -0.462 -7.195 1 97.69 170 LEU B O 1
ATOM 3585 N N . ALA B 1 171 ? 3.412 -0.137 -6.383 1 96.88 171 ALA B N 1
ATOM 3586 C CA . ALA B 1 171 ? 3.463 1.266 -6.789 1 96.88 171 ALA B CA 1
ATOM 3587 C C . ALA B 1 171 ? 3.344 1.403 -8.305 1 96.88 171 ALA B C 1
ATOM 3589 O O . ALA B 1 171 ? 2.982 2.469 -8.805 1 96.88 171 ALA B O 1
ATOM 3590 N N . SER B 1 172 ? 3.652 0.357 -9.039 1 96.69 172 SER B N 1
ATOM 3591 C CA . SER B 1 172 ? 3.697 0.428 -10.492 1 96.69 172 SER B CA 1
A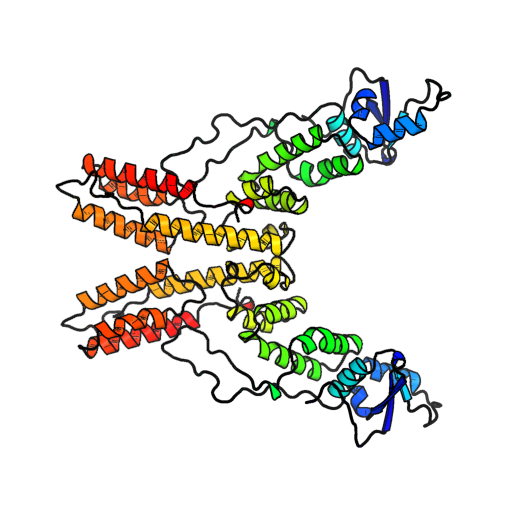TOM 3592 C C . SER B 1 172 ? 2.309 0.257 -11.102 1 96.69 172 SER B C 1
ATOM 3594 O O . SER B 1 172 ? 2.1 0.549 -12.281 1 96.69 172 SER B O 1
ATOM 3596 N N . TYR B 1 173 ? 1.365 -0.215 -10.312 1 97 173 TYR B N 1
ATOM 3597 C CA . TYR B 1 173 ? 0.019 -0.435 -10.828 1 97 173 TYR B CA 1
ATOM 3598 C C . TYR B 1 173 ? -0.727 0.885 -10.984 1 97 173 TYR B C 1
ATOM 3600 O O . TYR B 1 173 ? -0.516 1.821 -10.211 1 97 173 TYR B O 1
ATOM 3608 N N . ARG B 1 174 ? -1.603 0.898 -11.945 1 95.81 174 ARG B N 1
ATOM 3609 C CA . ARG B 1 174 ? -2.547 2.006 -12.055 1 95.81 174 ARG B CA 1
ATOM 3610 C C . ARG B 1 174 ? -3.615 1.929 -10.977 1 95.81 174 ARG B C 1
ATOM 3612 O O . ARG B 1 174 ? -3.92 0.845 -10.469 1 95.81 174 ARG B O 1
ATOM 3619 N N . THR B 1 175 ? -4.172 3.053 -10.68 1 94.06 175 THR B N 1
ATOM 3620 C CA . THR B 1 175 ? -5.172 3.135 -9.625 1 94.06 175 THR B CA 1
ATOM 3621 C C . THR B 1 175 ? -6.375 2.252 -9.945 1 94.06 175 THR B C 1
ATOM 3623 O O . THR B 1 175 ? -6.922 1.592 -9.062 1 94.06 175 THR B O 1
ATOM 3626 N N . ASP B 1 176 ? -6.781 2.225 -11.156 1 94.56 176 ASP B N 1
ATOM 3627 C CA . ASP B 1 176 ? -7.941 1.438 -11.562 1 94.56 176 ASP B CA 1
ATOM 3628 C C . ASP B 1 176 ? -7.684 -0.056 -11.375 1 94.56 176 ASP B C 1
ATOM 3630 O O . ASP B 1 176 ? -8.594 -0.808 -11.023 1 94.56 176 ASP B O 1
ATOM 3634 N N . ALA B 1 177 ? -6.453 -0.482 -11.555 1 95.25 177 ALA B N 1
ATOM 3635 C CA . ALA B 1 177 ? -6.086 -1.891 -11.438 1 95.25 177 ALA B CA 1
ATOM 3636 C C . ALA B 1 177 ? -6.113 -2.346 -9.977 1 95.25 177 ALA B C 1
ATOM 3638 O O . ALA B 1 177 ? -6.508 -3.475 -9.68 1 95.25 177 ALA B O 1
ATOM 3639 N N . ILE B 1 178 ? -5.73 -1.459 -9.086 1 96.94 178 ILE B N 1
ATOM 3640 C CA . ILE B 1 178 ? -5.594 -1.859 -7.695 1 96.94 178 ILE B CA 1
ATOM 3641 C C . ILE B 1 178 ? -6.965 -1.857 -7.02 1 96.94 178 ILE B C 1
ATOM 3643 O O . ILE B 1 178 ? -7.129 -2.416 -5.93 1 96.94 178 ILE B O 1
ATOM 3647 N N . LYS B 1 179 ? -7.953 -1.27 -7.625 1 95.25 179 LYS B N 1
ATOM 3648 C CA . LYS B 1 179 ? -9.289 -1.161 -7.055 1 95.25 179 LYS B CA 1
ATOM 3649 C C . LYS B 1 179 ? -9.922 -2.539 -6.871 1 95.25 179 LYS B C 1
ATOM 3651 O O . LYS B 1 179 ? -10.898 -2.686 -6.133 1 95.25 179 LYS B O 1
ATOM 3656 N N . VAL B 1 180 ? -9.359 -3.525 -7.566 1 96.12 180 VAL B N 1
ATOM 3657 C CA . VAL B 1 180 ? -9.891 -4.883 -7.473 1 96.12 180 VAL B CA 1
ATOM 3658 C C . VAL B 1 180 ? -9.617 -5.449 -6.082 1 96.12 180 VAL B C 1
ATOM 3660 O O . VAL B 1 180 ? -10.281 -6.391 -5.645 1 96.12 180 VAL B O 1
ATOM 3663 N N . ILE B 1 181 ? -8.602 -4.957 -5.355 1 97.69 181 ILE B N 1
ATOM 3664 C CA . ILE B 1 181 ? -8.266 -5.418 -4.016 1 97.69 181 ILE B CA 1
ATOM 3665 C C . ILE B 1 181 ? -9.391 -5.043 -3.045 1 97.69 181 ILE B C 1
ATOM 3667 O O . ILE B 1 181 ? -9.805 -3.885 -2.982 1 97.69 181 ILE B O 1
ATOM 3671 N N . PRO B 1 182 ? -9.852 -5.973 -2.301 1 96.31 182 PRO B N 1
ATOM 3672 C CA . PRO B 1 182 ? -11.141 -5.816 -1.622 1 96.31 182 PRO B CA 1
ATOM 3673 C C . PRO B 1 182 ? -11.055 -4.914 -0.393 1 96.31 182 PRO B C 1
ATOM 3675 O O . PRO B 1 182 ? -12.07 -4.379 0.057 1 96.31 182 PRO B O 1
ATOM 3678 N N . SER B 1 183 ? -9.852 -4.785 0.234 1 97.06 183 SER B N 1
ATOM 3679 C CA . SER B 1 183 ? -9.758 -4.023 1.475 1 97.06 183 SER B CA 1
ATOM 3680 C C . SER B 1 183 ? -8.352 -3.461 1.667 1 97.06 183 SER B C 1
ATOM 3682 O O . SER B 1 183 ? -7.398 -3.928 1.04 1 97.06 183 SER B O 1
ATOM 3684 N N . VAL B 1 184 ? -8.242 -2.52 2.553 1 97.69 184 VAL B N 1
ATOM 3685 C CA . VAL B 1 184 ? -6.961 -1.927 2.934 1 97.69 184 VAL B CA 1
ATOM 3686 C C . VAL B 1 184 ? -6.078 -2.984 3.59 1 97.69 184 VAL B C 1
ATOM 3688 O O . VAL B 1 184 ? -4.871 -3.033 3.344 1 97.69 184 VAL B O 1
ATOM 3691 N N . GLU B 1 185 ? -6.715 -3.836 4.336 1 97.19 185 GLU B N 1
ATOM 3692 C CA . GLU B 1 185 ? -5.973 -4.906 4.996 1 97.19 185 GLU B CA 1
ATOM 3693 C C . GLU B 1 185 ? -5.348 -5.852 3.975 1 97.19 185 GLU B C 1
ATOM 3695 O O . GLU B 1 185 ? -4.191 -6.254 4.121 1 97.19 185 GLU B O 1
ATOM 3700 N N . ALA B 1 186 ? -6.145 -6.207 3.014 1 97.69 186 ALA B N 1
ATOM 3701 C CA . ALA B 1 186 ? -5.633 -7.082 1.959 1 97.69 186 ALA B CA 1
ATOM 3702 C C . ALA B 1 186 ? -4.48 -6.418 1.209 1 97.69 186 ALA B C 1
ATOM 3704 O O . ALA B 1 186 ? -3.482 -7.07 0.896 1 97.69 186 ALA B O 1
ATOM 3705 N N . TYR B 1 187 ? -4.594 -5.125 0.909 1 98.44 187 TYR B N 1
ATOM 3706 C CA . TYR B 1 187 ? -3.531 -4.367 0.255 1 98.44 187 TYR B CA 1
ATOM 3707 C C . TYR B 1 187 ? -2.283 -4.312 1.128 1 98.44 187 TYR B C 1
ATOM 3709 O O . TYR B 1 187 ? -1.166 -4.488 0.636 1 98.44 187 TYR B O 1
ATOM 3717 N N . HIS B 1 188 ? -2.457 -4.074 2.389 1 98.31 188 HIS B N 1
ATOM 3718 C CA . HIS B 1 188 ? -1.354 -3.963 3.338 1 98.31 188 HIS B CA 1
ATOM 3719 C C . HIS B 1 188 ? -0.535 -5.246 3.385 1 98.31 188 HIS B C 1
ATOM 3721 O O . HIS B 1 188 ? 0.695 -5.203 3.467 1 98.31 188 HIS B O 1
ATOM 3727 N N . ARG B 1 189 ? -1.182 -6.359 3.307 1 97.69 189 ARG B N 1
ATOM 3728 C CA . ARG B 1 189 ? -0.481 -7.641 3.318 1 97.69 189 ARG B CA 1
ATOM 3729 C C . ARG B 1 189 ? 0.445 -7.766 2.113 1 97.69 189 ARG B C 1
ATOM 3731 O O . ARG B 1 189 ? 1.551 -8.297 2.227 1 97.69 189 ARG B O 1
ATOM 3738 N N . LEU B 1 190 ? -0.031 -7.309 0.968 1 98.19 190 LEU B N 1
ATOM 3739 C CA . LEU B 1 190 ? 0.816 -7.309 -0.219 1 98.19 190 LEU B CA 1
ATOM 3740 C C . LEU B 1 190 ? 2.035 -6.414 -0.016 1 98.19 190 LEU B C 1
ATOM 3742 O O . LEU B 1 190 ? 3.15 -6.781 -0.388 1 98.19 190 LEU B O 1
ATOM 3746 N N . VAL B 1 191 ? 1.804 -5.23 0.594 1 98.31 191 VAL B N 1
ATOM 3747 C CA . VAL B 1 191 ? 2.891 -4.297 0.861 1 98.31 191 VAL B CA 1
ATOM 3748 C C . VAL B 1 191 ? 3.918 -4.945 1.784 1 98.31 191 VAL B C 1
ATOM 3750 O O . VAL B 1 191 ? 5.125 -4.871 1.533 1 98.31 191 VAL B O 1
ATOM 3753 N N . GLN B 1 192 ? 3.469 -5.59 2.762 1 97.94 192 GLN B N 1
ATOM 3754 C CA . GLN B 1 192 ? 4.348 -6.203 3.75 1 97.94 192 GLN B CA 1
ATOM 3755 C C . GLN B 1 192 ? 5.172 -7.328 3.133 1 97.94 192 GLN B C 1
ATOM 3757 O O . GLN B 1 192 ? 6.379 -7.418 3.357 1 97.94 192 GLN B O 1
ATOM 3762 N N . VAL B 1 193 ? 4.52 -8.203 2.391 1 97.81 193 VAL B N 1
ATOM 3763 C CA . VAL B 1 193 ? 5.238 -9.336 1.814 1 97.81 193 VAL B CA 1
ATOM 3764 C C . VAL B 1 193 ? 6.262 -8.836 0.796 1 97.81 193 VAL B C 1
ATOM 3766 O O . VAL B 1 193 ? 7.363 -9.375 0.693 1 97.81 193 VAL B O 1
ATOM 3769 N N . GLN B 1 194 ? 5.934 -7.797 0.045 1 97.5 194 GLN B N 1
ATOM 3770 C CA . GLN B 1 194 ? 6.879 -7.281 -0.942 1 97.5 194 GLN B CA 1
ATOM 3771 C C . GLN B 1 194 ? 8.062 -6.59 -0.266 1 97.5 194 GLN B C 1
ATOM 3773 O O . GLN B 1 194 ? 9.195 -6.684 -0.737 1 97.5 194 GLN B O 1
ATOM 3778 N N . ASP B 1 195 ? 7.738 -5.891 0.812 1 96.81 195 ASP B N 1
ATOM 3779 C CA . ASP B 1 195 ? 8.812 -5.273 1.583 1 96.81 195 ASP B CA 1
ATOM 3780 C C . ASP B 1 195 ? 9.773 -6.328 2.131 1 96.81 195 ASP B C 1
ATOM 3782 O O . ASP B 1 195 ? 10.992 -6.184 2.027 1 96.81 195 ASP B O 1
ATOM 3786 N N . LEU B 1 196 ? 9.25 -7.348 2.676 1 96.88 196 LEU B N 1
ATOM 3787 C CA . LEU B 1 196 ? 10.031 -8.453 3.223 1 96.88 196 LEU B CA 1
ATOM 3788 C C . LEU B 1 196 ? 10.859 -9.117 2.133 1 96.88 196 LEU B C 1
ATOM 3790 O O . LEU B 1 196 ? 12.039 -9.414 2.338 1 96.88 196 LEU B O 1
ATOM 3794 N N . ARG B 1 197 ? 10.273 -9.352 1.052 1 96.5 197 ARG B N 1
ATOM 3795 C CA . ARG B 1 197 ? 10.961 -9.992 -0.061 1 96.5 197 ARG B CA 1
ATOM 3796 C C . ARG B 1 197 ? 12.117 -9.133 -0.562 1 96.5 197 ARG B C 1
ATOM 3798 O O . ARG B 1 197 ? 13.211 -9.633 -0.812 1 96.5 197 ARG B O 1
ATOM 3805 N N . LEU B 1 198 ? 11.82 -7.863 -0.722 1 96.31 198 LEU B N 1
ATOM 3806 C CA . LEU B 1 198 ? 12.867 -6.957 -1.195 1 96.31 198 LEU B CA 1
ATOM 3807 C C . LEU B 1 198 ? 14.055 -6.961 -0.248 1 96.31 198 LEU B C 1
ATOM 3809 O O . LEU B 1 198 ? 15.211 -7.023 -0.691 1 96.31 198 LEU B O 1
ATOM 3813 N N . ALA B 1 199 ? 13.797 -6.914 1.009 1 95.94 199 ALA B N 1
ATOM 3814 C CA . ALA B 1 199 ? 14.859 -6.965 2.008 1 95.94 199 ALA B CA 1
ATOM 3815 C C . ALA B 1 199 ? 15.664 -8.258 1.89 1 95.94 199 ALA B C 1
ATOM 3817 O O . ALA B 1 199 ? 16.891 -8.242 1.966 1 95.94 199 ALA B O 1
ATOM 3818 N N . SER B 1 200 ? 14.992 -9.328 1.69 1 96.25 200 SER B N 1
ATOM 3819 C CA . SER B 1 200 ? 15.633 -10.625 1.54 1 96.25 200 SER B CA 1
ATOM 3820 C C . SER B 1 200 ? 16.516 -10.664 0.299 1 96.25 200 SER B C 1
ATOM 3822 O O . SER B 1 200 ? 17.641 -11.156 0.351 1 96.25 200 SER B O 1
ATOM 3824 N N . ILE B 1 201 ? 15.992 -10.164 -0.807 1 96.38 201 ILE B N 1
ATOM 3825 C CA . ILE B 1 201 ? 16.734 -10.141 -2.061 1 96.38 201 ILE B CA 1
ATOM 3826 C C . ILE B 1 201 ? 18.031 -9.352 -1.878 1 96.38 201 ILE B C 1
ATOM 3828 O O . ILE B 1 201 ? 19.109 -9.805 -2.277 1 96.38 201 ILE B O 1
ATOM 3832 N N . LYS B 1 202 ? 17.922 -8.227 -1.238 1 96.44 202 LYS B N 1
ATOM 3833 C CA . LYS B 1 202 ? 19.094 -7.395 -0.993 1 96.44 202 LYS B CA 1
ATOM 3834 C C . LYS B 1 202 ? 20.109 -8.125 -0.114 1 96.44 202 LYS B C 1
ATOM 3836 O O . LYS B 1 202 ? 21.297 -8.125 -0.409 1 96.44 202 LYS B O 1
ATOM 3841 N N . ASN B 1 203 ? 19.625 -8.75 0.902 1 96.38 203 ASN B N 1
ATOM 3842 C CA . ASN B 1 203 ? 20.5 -9.484 1.808 1 96.38 203 ASN B CA 1
ATOM 3843 C C . ASN B 1 203 ? 21.203 -10.633 1.092 1 96.38 203 ASN B C 1
ATOM 3845 O O . ASN B 1 203 ? 22.406 -10.844 1.277 1 96.38 203 ASN B O 1
ATOM 3849 N N . ILE B 1 204 ? 20.484 -11.32 0.33 1 96.38 204 ILE B N 1
ATOM 3850 C CA . ILE B 1 204 ? 21.047 -12.438 -0.419 1 96.38 204 ILE B CA 1
ATOM 3851 C C . ILE B 1 204 ? 22.125 -11.93 -1.382 1 96.38 204 ILE B C 1
ATOM 3853 O O . ILE B 1 204 ? 23.219 -12.484 -1.446 1 96.38 204 ILE B O 1
ATOM 3857 N N . LEU B 1 205 ? 21.797 -10.891 -2.098 1 95.38 205 LEU B N 1
ATOM 3858 C CA . LEU B 1 205 ? 22.734 -10.289 -3.051 1 95.38 205 LEU B CA 1
ATOM 3859 C C . LEU B 1 205 ? 24.016 -9.875 -2.363 1 95.38 205 LEU B C 1
ATOM 3861 O O . LEU B 1 205 ? 25.109 -10.164 -2.852 1 95.38 205 LEU B O 1
ATOM 3865 N N . LEU B 1 206 ? 23.922 -9.328 -1.195 1 95.56 206 LEU B N 1
ATOM 3866 C CA . LEU B 1 206 ? 25.062 -8.75 -0.506 1 95.56 206 LEU B CA 1
ATOM 3867 C C . LEU B 1 206 ? 25.859 -9.828 0.216 1 95.56 206 LEU B C 1
ATOM 3869 O O . LEU B 1 206 ? 27.047 -9.633 0.534 1 95.56 206 LEU B O 1
ATOM 3873 N N . SER B 1 207 ? 25.25 -10.969 0.448 1 94.31 207 SER B N 1
ATOM 3874 C CA . SER B 1 207 ? 25.922 -12.023 1.211 1 94.31 207 SER B CA 1
ATOM 3875 C C . SER B 1 207 ? 26.531 -13.07 0.29 1 94.31 207 SER B C 1
ATOM 3877 O O . SER B 1 207 ? 27.297 -13.922 0.737 1 94.31 207 SER B O 1
ATOM 3879 N N . GLU B 1 208 ? 26.188 -12.992 -1.013 1 92.62 208 GLU B N 1
ATOM 3880 C CA . GLU B 1 208 ? 26.688 -14.016 -1.934 1 92.62 208 GLU B CA 1
ATOM 3881 C C . GLU B 1 208 ? 28.094 -13.695 -2.42 1 92.62 208 GLU B C 1
ATOM 3883 O O . GLU B 1 208 ? 28.281 -12.75 -3.189 1 92.62 208 GLU B O 1
ATOM 3888 N N . ASN B 1 209 ? 29.031 -14.508 -1.969 1 90.5 209 ASN B N 1
ATOM 3889 C CA . ASN B 1 209 ? 30.406 -14.336 -2.398 1 90.5 209 ASN B CA 1
ATOM 3890 C C . ASN B 1 209 ? 30.719 -15.164 -3.641 1 90.5 209 ASN B C 1
ATOM 3892 O O . ASN B 1 209 ? 30.188 -16.266 -3.805 1 90.5 209 ASN B O 1
ATOM 3896 N N . LEU B 1 210 ? 31.578 -14.664 -4.445 1 90.06 210 LEU B N 1
ATOM 3897 C CA . LEU B 1 210 ? 32 -15.383 -5.645 1 90.06 210 LEU B CA 1
ATOM 3898 C C . LEU B 1 210 ? 32.719 -16.672 -5.281 1 90.06 210 LEU B C 1
ATOM 3900 O O . LEU B 1 210 ? 32.531 -17.703 -5.926 1 90.06 210 LEU B O 1
ATOM 3904 N N . PHE B 1 211 ? 33.594 -16.516 -4.262 1 88 211 PHE B N 1
ATOM 3905 C CA . PHE B 1 211 ? 34.375 -17.641 -3.779 1 88 211 PHE B CA 1
ATOM 3906 C C . PHE B 1 211 ? 34.062 -17.922 -2.314 1 88 211 PHE B C 1
ATOM 3908 O O . PHE B 1 211 ? 34.875 -17.625 -1.435 1 88 211 PHE B O 1
ATOM 3915 N N . PRO B 1 212 ? 32.969 -18.672 -2.105 1 83.44 212 PRO B N 1
ATOM 3916 C CA . PRO B 1 212 ? 32.625 -18.938 -0.706 1 83.44 212 PRO B CA 1
ATOM 3917 C C . PRO B 1 212 ? 33.688 -19.75 0.008 1 83.44 212 PRO B C 1
ATOM 3919 O O . PRO B 1 212 ? 34.094 -20.812 -0.48 1 83.44 212 PRO B O 1
ATOM 3922 N N . HIS B 1 213 ? 34.188 -19.219 1.083 1 84.25 213 HIS B N 1
ATOM 3923 C CA . HIS B 1 213 ? 35.219 -19.859 1.889 1 84.25 213 HIS B CA 1
ATOM 3924 C C . HIS B 1 213 ? 36.469 -20.125 1.065 1 84.25 213 HIS B C 1
ATOM 3926 O O . HIS B 1 213 ? 37.219 -21.031 1.371 1 84.25 213 HIS B O 1
ATOM 3932 N N . GLY B 1 214 ? 36.594 -19.453 -0.035 1 83.44 214 GLY B N 1
ATOM 3933 C CA . GLY B 1 214 ? 37.75 -19.578 -0.877 1 83.44 214 GLY B CA 1
ATOM 3934 C C . GLY B 1 214 ? 37.656 -20.719 -1.869 1 83.44 214 GLY B C 1
ATOM 3935 O O . GLY B 1 214 ? 38.594 -20.969 -2.629 1 83.44 214 GLY B O 1
ATOM 3936 N N . TYR B 1 215 ? 36.562 -21.328 -1.879 1 81.31 215 TYR B N 1
ATOM 3937 C CA . TYR B 1 215 ? 36.375 -22.453 -2.795 1 81.31 215 TYR B CA 1
ATOM 3938 C C . TYR B 1 215 ? 36.312 -21.969 -4.238 1 81.31 215 TYR B C 1
ATOM 3940 O O . TYR B 1 215 ? 35.594 -21 -4.543 1 81.31 215 TYR B O 1
ATOM 3948 N N . GLY B 1 216 ? 37.125 -22.547 -5.082 1 81.06 216 GLY B N 1
ATOM 3949 C CA . GLY B 1 216 ? 37.125 -22.234 -6.5 1 81.06 216 GLY B CA 1
ATOM 3950 C C . GLY B 1 216 ? 37.938 -21 -6.852 1 81.06 216 GLY B C 1
ATOM 3951 O O . GLY B 1 216 ? 37.844 -20.5 -7.977 1 81.06 216 GLY B O 1
ATOM 3952 N N . LYS B 1 217 ? 38.625 -20.562 -5.906 1 88 217 LYS B N 1
ATOM 3953 C CA . LYS B 1 217 ? 39.438 -19.375 -6.133 1 88 217 LYS B CA 1
ATOM 3954 C C . LYS B 1 217 ? 40.469 -19.609 -7.234 1 88 217 LYS B C 1
ATOM 3956 O O . LYS B 1 217 ? 41.156 -20.625 -7.238 1 88 217 LYS B O 1
ATOM 3961 N N . CYS B 1 218 ? 40.375 -18.688 -8.172 1 88.94 218 CYS B N 1
ATOM 3962 C CA . CYS B 1 218 ? 41.375 -18.672 -9.227 1 88.94 218 CYS B CA 1
ATOM 3963 C C . CYS B 1 218 ? 42.688 -18.078 -8.727 1 88.94 218 CYS B C 1
ATOM 3965 O O . CYS B 1 218 ? 42.688 -16.969 -8.18 1 88.94 218 CYS B O 1
ATOM 3967 N N . PRO B 1 219 ? 43.812 -18.766 -8.844 1 88.81 219 PRO B N 1
ATOM 3968 C CA . PRO B 1 219 ? 45.094 -18.25 -8.352 1 88.81 219 PRO B CA 1
ATOM 3969 C C . PRO B 1 219 ? 45.531 -17 -9.094 1 88.81 219 PRO B C 1
ATOM 3971 O O . PRO B 1 219 ? 46.312 -16.203 -8.547 1 88.81 219 PRO B O 1
ATOM 3974 N N . VAL B 1 220 ? 45.094 -16.75 -10.242 1 89.25 220 VAL B N 1
ATOM 3975 C CA . VAL B 1 220 ? 45.562 -15.672 -11.086 1 89.25 220 VAL B CA 1
ATOM 3976 C C . VAL B 1 220 ? 44.688 -14.445 -10.922 1 89.25 220 VAL B C 1
ATOM 3978 O O . VAL B 1 220 ? 45.156 -13.32 -10.812 1 89.25 220 VAL B O 1
ATOM 3981 N N . HIS B 1 221 ? 43.344 -14.664 -10.836 1 88.94 221 HIS B N 1
ATOM 3982 C CA . HIS B 1 221 ? 42.406 -13.547 -11 1 88.94 221 HIS B CA 1
ATOM 3983 C C . HIS B 1 221 ? 41.594 -13.336 -9.734 1 88.94 221 HIS B C 1
ATOM 3985 O O . HIS B 1 221 ? 40.688 -12.5 -9.711 1 88.94 221 HIS B O 1
ATOM 3991 N N . ASN B 1 222 ? 41.844 -14.047 -8.703 1 86.81 222 ASN B N 1
ATOM 3992 C CA . ASN B 1 222 ? 40.938 -14.117 -7.555 1 86.81 222 ASN B CA 1
ATOM 3993 C C . ASN B 1 222 ? 40.625 -12.734 -7.016 1 86.81 222 ASN B C 1
ATOM 3995 O O . ASN B 1 222 ? 39.438 -12.375 -6.883 1 86.81 222 ASN B O 1
ATOM 3999 N N . ALA B 1 223 ? 41.531 -11.906 -6.801 1 87.38 223 ALA B N 1
ATOM 4000 C CA . ALA B 1 223 ? 41.312 -10.586 -6.215 1 87.38 223 ALA B CA 1
ATOM 4001 C C . ALA B 1 223 ? 40.531 -9.688 -7.18 1 87.38 223 ALA B C 1
ATOM 4003 O O . ALA B 1 223 ? 39.562 -9.031 -6.789 1 87.38 223 ALA B O 1
ATOM 4004 N N . SER B 1 224 ? 40.875 -9.711 -8.414 1 88.69 224 SER B N 1
ATOM 4005 C CA . SER B 1 224 ? 40.25 -8.852 -9.414 1 88.69 224 SER B CA 1
ATOM 4006 C C . SER B 1 224 ? 38.812 -9.266 -9.688 1 88.69 224 SER B C 1
ATOM 4008 O O . SER B 1 224 ? 37.906 -8.414 -9.742 1 88.69 224 SER B O 1
ATOM 4010 N N . LYS B 1 225 ? 38.594 -10.531 -9.797 1 89.62 225 LYS B N 1
ATOM 4011 C CA . LYS B 1 225 ? 37.25 -11.008 -10.125 1 89.62 225 LYS B CA 1
ATOM 4012 C C . LYS B 1 225 ? 36.312 -10.859 -8.93 1 89.62 225 LYS B C 1
ATOM 4014 O O . LYS B 1 225 ? 35.125 -10.547 -9.102 1 89.62 225 LYS B O 1
ATOM 4019 N N . ALA B 1 226 ? 36.875 -11.062 -7.742 1 90.75 226 ALA B N 1
ATOM 4020 C CA . ALA B 1 226 ? 36.062 -10.836 -6.539 1 90.75 226 ALA B CA 1
ATOM 4021 C C . ALA B 1 226 ? 35.656 -9.375 -6.438 1 90.75 226 ALA B C 1
ATOM 4023 O O . ALA B 1 226 ? 34.5 -9.086 -6.039 1 90.75 226 ALA B O 1
ATOM 4024 N N . ALA B 1 227 ? 36.5 -8.539 -6.797 1 91.19 227 ALA B N 1
ATOM 4025 C CA . ALA B 1 227 ? 36.188 -7.105 -6.754 1 91.19 227 ALA B CA 1
ATOM 4026 C C . ALA B 1 227 ? 35.094 -6.738 -7.762 1 91.19 227 ALA B C 1
ATOM 4028 O O . ALA B 1 227 ? 34.219 -5.941 -7.461 1 91.19 227 ALA B O 1
ATOM 4029 N N . ILE B 1 228 ? 35.188 -7.305 -8.93 1 91.69 228 ILE B N 1
ATOM 4030 C CA . ILE B 1 228 ? 34.188 -7.047 -9.977 1 91.69 228 ILE B CA 1
ATOM 4031 C C . ILE B 1 228 ? 32.844 -7.555 -9.531 1 91.69 228 ILE B C 1
ATOM 4033 O O . ILE B 1 228 ? 31.828 -6.859 -9.68 1 91.69 228 ILE B O 1
ATOM 4037 N N . TRP B 1 229 ? 32.812 -8.758 -8.977 1 93.56 229 TRP B N 1
ATOM 4038 C CA . TRP B 1 229 ? 31.578 -9.336 -8.445 1 93.56 229 TRP B CA 1
ATOM 4039 C C . TRP B 1 229 ? 30.984 -8.445 -7.367 1 93.56 229 TRP B C 1
ATOM 4041 O O . TRP B 1 229 ? 29.781 -8.141 -7.406 1 93.56 229 TRP B O 1
ATOM 4051 N N . ASP B 1 230 ? 31.781 -8.023 -6.492 1 93.31 230 ASP B N 1
ATOM 4052 C CA . ASP B 1 230 ? 31.344 -7.195 -5.371 1 93.31 230 ASP B CA 1
ATOM 4053 C C . ASP B 1 230 ? 30.797 -5.859 -5.855 1 93.31 230 ASP B C 1
ATOM 4055 O O . ASP B 1 230 ? 29.75 -5.398 -5.371 1 93.31 230 ASP B O 1
ATOM 4059 N N . ALA B 1 231 ? 31.438 -5.293 -6.781 1 92.5 231 ALA B N 1
ATOM 4060 C CA . ALA B 1 231 ? 30.984 -4.02 -7.332 1 92.5 231 ALA B CA 1
ATOM 4061 C C . ALA B 1 231 ? 29.609 -4.164 -8.008 1 92.5 231 ALA B C 1
ATOM 4063 O O . ALA B 1 231 ? 28.734 -3.33 -7.809 1 92.5 231 ALA B O 1
ATOM 4064 N N . GLN B 1 232 ? 29.453 -5.211 -8.703 1 94.06 232 GLN B N 1
ATOM 4065 C CA . GLN B 1 232 ? 28.203 -5.422 -9.445 1 94.06 232 GLN B CA 1
ATOM 4066 C C . GLN B 1 232 ? 27.047 -5.715 -8.5 1 94.06 232 GLN B C 1
ATOM 4068 O O . GLN B 1 232 ? 25.938 -5.199 -8.68 1 94.06 232 GLN B O 1
ATOM 4073 N N . ARG B 1 233 ? 27.344 -6.539 -7.582 1 95.5 233 ARG B N 1
ATOM 4074 C CA . ARG B 1 233 ? 26.25 -6.887 -6.684 1 95.5 233 ARG B CA 1
ATOM 4075 C C . ARG B 1 233 ? 25.828 -5.688 -5.852 1 95.5 233 ARG B C 1
ATOM 4077 O O . ARG B 1 233 ? 24.641 -5.516 -5.562 1 95.5 233 ARG B O 1
ATOM 4084 N N . LYS B 1 234 ? 26.734 -4.875 -5.449 1 94.38 234 LYS B N 1
ATOM 4085 C CA . LYS B 1 234 ? 26.391 -3.658 -4.719 1 94.38 234 LYS B CA 1
ATOM 4086 C C . LYS B 1 234 ? 25.609 -2.689 -5.602 1 94.38 234 LYS B C 1
ATOM 4088 O O . LYS B 1 234 ? 24.641 -2.088 -5.156 1 94.38 234 LYS B O 1
ATOM 4093 N N . ALA B 1 235 ? 26.016 -2.566 -6.84 1 94.31 235 ALA B N 1
ATOM 4094 C CA . ALA B 1 235 ? 25.281 -1.725 -7.789 1 94.31 235 ALA B CA 1
ATOM 4095 C C . ALA B 1 235 ? 23.859 -2.227 -7.988 1 94.31 235 ALA B C 1
ATOM 4097 O O . ALA B 1 235 ? 22.906 -1.438 -8.008 1 94.31 235 ALA B O 1
ATOM 4098 N N . LEU B 1 236 ? 23.75 -3.48 -8.117 1 96.44 236 LEU B N 1
ATOM 4099 C CA . LEU B 1 236 ? 22.438 -4.07 -8.32 1 96.44 236 LEU B CA 1
ATOM 4100 C C . LEU B 1 236 ? 21.578 -3.914 -7.066 1 96.44 236 LEU B C 1
ATOM 4102 O O . LEU B 1 236 ? 20.375 -3.668 -7.168 1 96.44 236 LEU B O 1
ATOM 4106 N N . ALA B 1 237 ? 22.188 -4.039 -5.898 1 96.38 237 ALA B N 1
ATOM 4107 C CA . ALA B 1 237 ? 21.453 -3.934 -4.637 1 96.38 237 ALA B CA 1
ATOM 4108 C C . ALA B 1 237 ? 20.828 -2.553 -4.484 1 96.38 237 ALA B C 1
ATOM 4110 O O . ALA B 1 237 ? 19.797 -2.402 -3.811 1 96.38 237 ALA B O 1
ATOM 4111 N N . ILE B 1 238 ? 21.344 -1.569 -5.07 1 94.75 238 ILE B N 1
ATOM 4112 C CA . ILE B 1 238 ? 20.859 -0.2 -4.992 1 94.75 238 ILE B CA 1
ATOM 4113 C C . ILE B 1 238 ? 19.578 -0.065 -5.812 1 94.75 238 ILE B C 1
ATOM 4115 O O . ILE B 1 238 ? 18.625 0.611 -5.395 1 94.75 238 ILE B O 1
ATOM 4119 N N . ARG B 1 239 ? 19.5 -0.806 -6.895 1 94.62 239 ARG B N 1
ATOM 4120 C CA . ARG B 1 239 ? 18.422 -0.515 -7.84 1 94.62 239 ARG B CA 1
ATOM 4121 C C . ARG B 1 239 ? 17.422 -1.672 -7.918 1 94.62 239 ARG B C 1
ATOM 4123 O O . ARG B 1 239 ? 16.453 -1.608 -8.656 1 94.62 239 ARG B O 1
ATOM 4130 N N . VAL B 1 240 ? 17.625 -2.688 -7.219 1 95.25 240 VAL B N 1
ATOM 4131 C CA . VAL B 1 240 ? 16.828 -3.904 -7.34 1 95.25 240 VAL B CA 1
ATOM 4132 C C . VAL B 1 240 ? 15.422 -3.652 -6.816 1 95.25 240 VAL B C 1
ATOM 4134 O O . VAL B 1 240 ? 15.219 -2.83 -5.922 1 95.25 240 VAL B O 1
ATOM 4137 N N . ASN B 1 241 ? 14.422 -4.289 -7.402 1 93.62 241 ASN B N 1
ATOM 4138 C CA . ASN B 1 241 ? 13.062 -4.406 -6.895 1 93.62 241 ASN B CA 1
ATOM 4139 C C . ASN B 1 241 ? 12.57 -5.848 -6.926 1 93.62 241 ASN B C 1
ATOM 4141 O O . ASN B 1 241 ? 13.328 -6.762 -7.242 1 93.62 241 ASN B O 1
ATOM 4145 N N . ILE B 1 242 ? 11.336 -6.098 -6.555 1 93.75 242 ILE B N 1
ATOM 4146 C CA . ILE B 1 242 ? 10.852 -7.461 -6.352 1 93.75 242 ILE B CA 1
ATOM 4147 C C . ILE B 1 242 ? 10.695 -8.156 -7.703 1 93.75 242 ILE B C 1
ATOM 4149 O O . ILE B 1 242 ? 10.609 -9.383 -7.77 1 93.75 242 ILE B O 1
ATOM 4153 N N . GLY B 1 243 ? 10.688 -7.398 -8.781 1 91.19 243 GLY B N 1
ATOM 4154 C CA . GLY B 1 243 ? 10.547 -7.98 -10.109 1 91.19 243 GLY B CA 1
ATOM 4155 C C . GLY B 1 243 ? 11.875 -8.211 -10.805 1 91.19 243 GLY B C 1
ATOM 4156 O O . GLY B 1 243 ? 11.922 -8.812 -11.875 1 91.19 243 GLY B O 1
ATOM 4157 N N . THR B 1 244 ? 12.922 -7.816 -10.203 1 94.25 244 THR B N 1
ATOM 4158 C CA . THR B 1 244 ? 14.242 -7.914 -10.812 1 94.25 244 THR B CA 1
ATOM 4159 C C . THR B 1 244 ? 14.727 -9.359 -10.828 1 94.25 244 THR B C 1
ATOM 4161 O O . THR B 1 244 ? 14.609 -10.07 -9.828 1 94.25 244 THR B O 1
ATOM 4164 N N . ASP B 1 245 ? 15.188 -9.805 -11.984 1 95.38 245 ASP B N 1
ATOM 4165 C CA . ASP B 1 245 ? 15.898 -11.07 -12.086 1 95.38 245 ASP B CA 1
ATOM 4166 C C . ASP B 1 245 ? 17.375 -10.906 -11.703 1 95.38 245 ASP B C 1
ATOM 4168 O O . ASP B 1 245 ? 18.219 -10.734 -12.57 1 95.38 245 ASP B O 1
ATOM 4172 N N . VAL B 1 246 ? 17.594 -11.039 -10.453 1 96 246 VAL B N 1
ATOM 4173 C CA . VAL B 1 246 ? 18.906 -10.719 -9.891 1 96 246 VAL B CA 1
ATOM 4174 C C . VAL B 1 246 ? 19.969 -11.648 -10.484 1 96 246 VAL B C 1
ATOM 4176 O O . VAL B 1 246 ? 21.078 -11.227 -10.773 1 96 246 VAL B O 1
ATOM 4179 N N . ALA B 1 247 ? 19.625 -12.914 -10.664 1 95.38 247 ALA B N 1
ATOM 4180 C CA . ALA B 1 247 ? 20.562 -13.867 -11.227 1 95.38 247 ALA B CA 1
ATOM 4181 C C . ALA B 1 247 ? 20.938 -13.492 -12.664 1 95.38 247 ALA B C 1
ATOM 4183 O O . ALA B 1 247 ? 22.109 -13.469 -13.023 1 95.38 247 ALA B O 1
ATOM 4184 N N . ALA B 1 248 ? 19.969 -13.156 -13.414 1 94.44 248 ALA B N 1
ATOM 4185 C CA . ALA B 1 248 ? 20.219 -12.766 -14.805 1 94.44 248 ALA B CA 1
ATOM 4186 C C . ALA B 1 248 ? 21.047 -11.492 -14.875 1 94.44 248 ALA B C 1
ATOM 4188 O O . ALA B 1 248 ? 21.938 -11.383 -15.719 1 94.44 248 ALA B O 1
ATOM 4189 N N . GLU B 1 249 ? 20.719 -10.562 -14.023 1 95.25 249 GLU B N 1
ATOM 4190 C CA . GLU B 1 249 ? 21.469 -9.312 -13.984 1 95.25 249 GLU B CA 1
ATOM 4191 C C . GLU B 1 249 ? 22.938 -9.57 -13.656 1 95.25 249 GLU B C 1
ATOM 4193 O O . GLU B 1 249 ? 23.828 -9 -14.281 1 95.25 249 GLU B O 1
ATOM 4198 N N . MET B 1 250 ? 23.172 -10.461 -12.766 1 94.62 250 MET B N 1
ATOM 4199 C CA . MET B 1 250 ? 24.547 -10.758 -12.352 1 94.62 250 MET B CA 1
ATOM 4200 C C . MET B 1 250 ? 25.266 -11.586 -13.406 1 94.62 250 MET B C 1
ATOM 4202 O O . MET B 1 250 ? 26.484 -11.5 -13.531 1 94.62 250 MET B O 1
ATOM 4206 N N . ALA B 1 251 ? 24.562 -12.297 -14.133 1 93.44 251 ALA B N 1
ATOM 4207 C CA . ALA B 1 251 ? 25.141 -13.172 -15.156 1 93.44 251 ALA B CA 1
ATOM 4208 C C . ALA B 1 251 ? 25.734 -12.352 -16.297 1 93.44 251 ALA B C 1
ATOM 4210 O O . ALA B 1 251 ? 26.578 -12.844 -17.047 1 93.44 251 ALA B O 1
ATOM 4211 N N . THR B 1 252 ? 25.297 -11.133 -16.422 1 89.69 252 THR B N 1
ATOM 4212 C CA . THR B 1 252 ? 25.766 -10.289 -17.531 1 89.69 252 THR B CA 1
ATOM 4213 C C . THR B 1 252 ? 27.266 -10.047 -17.438 1 89.69 252 THR B C 1
ATOM 4215 O O . THR B 1 252 ? 27.922 -9.781 -18.438 1 89.69 252 THR B O 1
ATOM 4218 N N . ILE B 1 253 ? 27.859 -10.219 -16.297 1 84.75 253 ILE B N 1
ATOM 4219 C CA . ILE B 1 253 ? 29.281 -9.922 -16.125 1 84.75 253 ILE B CA 1
ATOM 4220 C C . ILE B 1 253 ? 30.109 -11.156 -16.469 1 84.75 253 ILE B C 1
ATOM 4222 O O . ILE B 1 253 ? 31.344 -11.102 -16.484 1 84.75 253 ILE B O 1
ATOM 4226 N N . SER B 1 254 ? 29.469 -12.328 -16.672 1 79.19 254 SER B N 1
ATOM 4227 C CA . SER B 1 254 ? 30.156 -13.586 -16.922 1 79.19 254 SER B CA 1
ATOM 4228 C C . SER B 1 254 ? 31.062 -13.477 -18.156 1 79.19 254 SER B C 1
ATOM 4230 O O . SER B 1 254 ? 32.094 -14.125 -18.234 1 79.19 254 SER B O 1
ATOM 4232 N N . GLN B 1 255 ? 30.594 -12.609 -19.062 1 78.56 255 GLN B N 1
ATOM 4233 C CA . GLN B 1 255 ? 31.375 -12.461 -20.281 1 78.56 255 GLN B CA 1
ATOM 4234 C C . GLN B 1 255 ? 32.781 -11.969 -19.984 1 78.56 255 GLN B C 1
ATOM 4236 O O . GLN B 1 255 ? 33.719 -12.289 -20.703 1 78.56 255 GLN B O 1
ATOM 4241 N N . ASP B 1 256 ? 32.938 -11.281 -18.922 1 78.44 256 ASP B N 1
ATOM 4242 C CA . ASP B 1 256 ? 34.25 -10.766 -18.516 1 78.44 256 ASP B CA 1
ATOM 4243 C C . ASP B 1 256 ? 35.125 -11.883 -17.984 1 78.44 256 ASP B C 1
ATOM 4245 O O . ASP B 1 256 ? 36.344 -11.695 -17.812 1 78.44 256 ASP B O 1
ATOM 4249 N N . PHE B 1 257 ? 34.531 -13.086 -17.766 1 80 257 PHE B N 1
ATOM 4250 C CA . PHE B 1 257 ? 35.281 -14.164 -17.109 1 80 257 PHE B CA 1
ATOM 4251 C C . PHE B 1 257 ? 35.5 -15.336 -18.062 1 80 257 PHE B C 1
ATOM 4253 O O . PHE B 1 257 ? 35.969 -16.406 -17.672 1 80 257 PHE B O 1
ATOM 4260 N N . ARG B 1 258 ? 35.219 -15.133 -19.297 1 82.69 258 ARG B N 1
ATOM 4261 C CA . ARG B 1 258 ? 35.156 -16.219 -20.281 1 82.69 258 ARG B CA 1
ATOM 4262 C C . ARG B 1 258 ? 36.562 -16.75 -20.562 1 82.69 258 ARG B C 1
ATOM 4264 O O . ARG B 1 258 ? 36.719 -17.906 -21 1 82.69 258 ARG B O 1
ATOM 4271 N N . ASP B 1 259 ? 37.594 -15.984 -20.375 1 85.5 259 ASP B N 1
ATOM 4272 C CA . ASP B 1 259 ? 38.938 -16.375 -20.781 1 85.5 259 ASP B CA 1
ATOM 4273 C C . ASP B 1 259 ? 39.594 -17.266 -19.719 1 85.5 259 ASP B C 1
ATOM 4275 O O . ASP B 1 259 ? 40.656 -17.812 -19.953 1 85.5 259 ASP B O 1
ATOM 4279 N N . CYS B 1 260 ? 39 -17.375 -18.578 1 89.5 260 CYS B N 1
ATOM 4280 C CA . CYS B 1 260 ? 39.5 -18.219 -17.5 1 89.5 260 CYS B CA 1
ATOM 4281 C C . CYS B 1 260 ? 38.438 -19.219 -17.047 1 89.5 260 CYS B C 1
ATOM 4283 O O . CYS B 1 260 ? 37.438 -18.828 -16.484 1 89.5 260 CYS B O 1
ATOM 4285 N N . GLU B 1 261 ? 38.75 -20.453 -17.297 1 88.5 261 GLU B N 1
ATOM 4286 C CA . GLU B 1 261 ? 37.812 -21.516 -17.031 1 88.5 261 GLU B CA 1
ATOM 4287 C C . GLU B 1 261 ? 37.438 -21.578 -15.555 1 88.5 261 GLU B C 1
ATOM 4289 O O . GLU B 1 261 ? 36.25 -21.75 -15.211 1 88.5 261 GLU B O 1
ATOM 4294 N N . GLN B 1 262 ? 38.344 -21.469 -14.695 1 88.81 262 GLN B N 1
ATOM 4295 C CA . GLN B 1 262 ? 38.094 -21.531 -13.258 1 88.81 262 GLN B CA 1
ATOM 4296 C C . GLN B 1 262 ? 37.219 -20.375 -12.797 1 88.81 262 GLN B C 1
ATOM 4298 O O . GLN B 1 262 ? 36.281 -20.578 -12.023 1 88.81 262 GLN B O 1
ATOM 4303 N N . CYS B 1 263 ? 37.531 -19.203 -13.281 1 89.38 263 CYS B N 1
ATOM 4304 C CA . CYS B 1 263 ? 36.719 -18.031 -12.938 1 89.38 263 CYS B CA 1
ATOM 4305 C C . CYS B 1 263 ? 35.312 -18.172 -13.492 1 89.38 263 CYS B C 1
ATOM 4307 O O . CYS B 1 263 ? 34.344 -17.828 -12.812 1 89.38 263 CYS B O 1
ATOM 4309 N N . PHE B 1 264 ? 35.25 -18.734 -14.664 1 90.69 264 PHE B N 1
ATOM 4310 C CA . PHE B 1 264 ? 33.938 -18.875 -15.312 1 90.69 264 PHE B CA 1
ATOM 4311 C C . PHE B 1 264 ? 33.062 -19.844 -14.531 1 90.69 264 PHE B C 1
ATOM 4313 O O . PHE B 1 264 ? 31.875 -19.578 -14.312 1 90.69 264 PHE B O 1
ATOM 4320 N N . LYS B 1 265 ? 33.656 -20.891 -14.156 1 90.06 265 LYS B N 1
ATOM 4321 C CA . LYS B 1 265 ? 32.906 -21.891 -13.375 1 90.06 265 LYS B CA 1
ATOM 4322 C C . LYS B 1 265 ? 32.438 -21.312 -12.039 1 90.06 265 LYS B C 1
ATOM 4324 O O . LYS B 1 265 ? 31.328 -21.562 -11.602 1 90.06 265 LYS B O 1
ATOM 4329 N N . ALA B 1 266 ? 33.281 -20.562 -11.383 1 90.81 266 ALA B N 1
ATOM 4330 C CA . ALA B 1 266 ? 32.938 -19.938 -10.109 1 90.81 266 ALA B CA 1
ATOM 4331 C C . ALA B 1 266 ? 31.781 -18.953 -10.266 1 90.81 266 ALA B C 1
ATOM 4333 O O . ALA B 1 266 ? 30.859 -18.938 -9.445 1 90.81 266 ALA B O 1
ATOM 4334 N N . PHE B 1 267 ? 31.859 -18.188 -11.328 1 92.06 267 PHE B N 1
ATOM 4335 C CA . PHE B 1 267 ? 30.828 -17.203 -11.594 1 92.06 267 PHE B CA 1
ATOM 4336 C C . PHE B 1 267 ? 29.484 -17.875 -11.867 1 92.06 267 PHE B C 1
ATOM 4338 O O . PHE B 1 267 ? 28.453 -17.469 -11.336 1 92.06 267 PHE B O 1
ATOM 4345 N N . ARG B 1 268 ? 29.5 -18.875 -12.672 1 91.5 268 ARG B N 1
ATOM 4346 C CA . ARG B 1 268 ? 28.297 -19.609 -12.984 1 91.5 268 ARG B CA 1
ATOM 4347 C C . ARG B 1 268 ? 27.672 -20.203 -11.719 1 91.5 268 ARG B C 1
ATOM 4349 O O . ARG B 1 268 ? 26.453 -20.125 -11.516 1 91.5 268 ARG B O 1
ATOM 4356 N N . ALA B 1 269 ? 28.5 -20.75 -10.906 1 92.44 269 ALA B N 1
ATOM 4357 C CA . ALA B 1 269 ? 28.031 -21.344 -9.656 1 92.44 269 ALA B CA 1
ATOM 4358 C C . ALA B 1 269 ? 27.422 -20.281 -8.742 1 92.44 269 ALA B C 1
ATOM 4360 O O . ALA B 1 269 ? 26.391 -20.516 -8.125 1 92.44 269 ALA B O 1
ATOM 4361 N N . ALA B 1 270 ? 28.062 -19.172 -8.648 1 93.31 270 ALA B N 1
ATOM 4362 C CA . ALA B 1 270 ? 27.562 -18.094 -7.805 1 93.31 270 ALA B CA 1
ATOM 4363 C C . ALA B 1 270 ? 26.219 -17.594 -8.289 1 93.31 270 ALA B C 1
ATOM 4365 O O . ALA B 1 270 ? 25.312 -17.328 -7.488 1 93.31 270 ALA B O 1
ATOM 4366 N N . VAL B 1 271 ? 26.062 -17.453 -9.586 1 94.62 271 VAL B N 1
ATOM 4367 C CA . VAL B 1 271 ? 24.828 -16.984 -10.18 1 94.62 271 VAL B CA 1
ATOM 4368 C C . VAL B 1 271 ? 23.703 -18 -9.914 1 94.62 271 VAL B C 1
ATOM 4370 O O . VAL B 1 271 ? 22.594 -17.609 -9.539 1 94.62 271 VAL B O 1
ATOM 4373 N N . GLU B 1 272 ? 24.047 -19.234 -10.062 1 94.19 272 GLU B N 1
ATOM 4374 C CA . GLU B 1 272 ? 23.062 -20.281 -9.812 1 94.19 272 GLU B CA 1
ATOM 4375 C C . GLU B 1 272 ? 22.641 -20.297 -8.344 1 94.19 272 GLU B C 1
ATOM 4377 O O . GLU B 1 272 ? 21.469 -20.531 -8.023 1 94.19 272 GLU B O 1
ATOM 4382 N N . MET B 1 273 ? 23.594 -20.062 -7.516 1 94.12 273 MET B N 1
ATOM 4383 C CA . MET B 1 273 ? 23.281 -20.016 -6.09 1 94.12 273 MET B CA 1
ATOM 4384 C C . MET B 1 273 ? 22.406 -18.828 -5.758 1 94.12 273 MET B C 1
ATOM 4386 O O . MET B 1 273 ? 21.469 -18.938 -4.949 1 94.12 273 MET B O 1
ATOM 4390 N N . LEU B 1 274 ? 22.672 -17.719 -6.348 1 95.06 274 LEU B N 1
ATOM 4391 C CA . LEU B 1 274 ? 21.828 -16.547 -6.191 1 95.06 274 LEU B CA 1
ATOM 4392 C C . LEU B 1 274 ? 20.391 -16.828 -6.617 1 95.06 274 LEU B C 1
ATOM 4394 O O . LEU B 1 274 ? 19.453 -16.469 -5.914 1 95.06 274 LEU B O 1
ATOM 4398 N N . ALA B 1 275 ? 20.312 -17.469 -7.746 1 94.94 275 ALA B N 1
ATOM 4399 C CA . ALA B 1 275 ? 18.984 -17.828 -8.266 1 94.94 275 ALA B CA 1
ATOM 4400 C C . ALA B 1 275 ? 18.234 -18.719 -7.289 1 94.94 275 ALA B C 1
ATOM 4402 O O . ALA B 1 275 ? 17.062 -18.453 -6.969 1 94.94 275 ALA B O 1
ATOM 4403 N N . TYR B 1 276 ? 18.922 -19.672 -6.84 1 94 276 TYR B N 1
ATOM 4404 C CA . TYR B 1 276 ? 18.328 -20.641 -5.918 1 94 276 TYR B CA 1
ATOM 4405 C C . TYR B 1 276 ? 17.859 -19.953 -4.641 1 94 276 TYR B C 1
ATOM 4407 O O . TYR B 1 276 ? 16.703 -20.109 -4.238 1 94 276 TYR B O 1
ATOM 4415 N N . LYS B 1 277 ? 18.703 -19.219 -4.004 1 95.25 277 LYS B N 1
ATOM 4416 C CA . LYS B 1 277 ? 18.391 -18.578 -2.732 1 95.25 277 LYS B CA 1
ATOM 4417 C C . LYS B 1 277 ? 17.281 -17.562 -2.889 1 95.25 277 LYS B C 1
ATOM 4419 O O . LYS B 1 277 ? 16.391 -17.453 -2.029 1 95.25 277 LYS B O 1
ATOM 4424 N N . THR B 1 278 ? 17.297 -16.766 -3.959 1 95.25 278 THR B N 1
ATOM 4425 C CA . THR B 1 278 ? 16.281 -15.734 -4.172 1 95.25 278 THR B CA 1
ATOM 4426 C C . THR B 1 278 ? 14.914 -16.359 -4.438 1 95.25 278 THR B C 1
ATOM 4428 O O . THR B 1 278 ? 13.891 -15.828 -4.008 1 95.25 278 THR B O 1
ATOM 4431 N N . ARG B 1 279 ? 14.859 -17.516 -5.109 1 92.94 279 ARG B N 1
ATOM 4432 C CA . ARG B 1 279 ? 13.602 -18.188 -5.379 1 92.94 279 ARG B CA 1
ATOM 4433 C C . ARG B 1 279 ? 12.984 -18.734 -4.098 1 92.94 279 ARG B C 1
ATOM 4435 O O . ARG B 1 279 ? 11.773 -18.938 -4.02 1 92.94 279 ARG B O 1
ATOM 4442 N N . LYS B 1 280 ? 13.773 -18.875 -3.09 1 91.88 280 LYS B N 1
ATOM 4443 C CA . LYS B 1 280 ? 13.305 -19.438 -1.83 1 91.88 280 LYS B CA 1
ATOM 4444 C C . LYS B 1 280 ? 12.867 -18.344 -0.864 1 91.88 280 LYS B C 1
ATOM 4446 O O . LYS B 1 280 ? 12.242 -18.625 0.161 1 91.88 280 LYS B O 1
ATOM 4451 N N . ALA B 1 281 ? 13.234 -17.125 -1.22 1 93.12 281 ALA B N 1
ATOM 4452 C CA . ALA B 1 281 ? 12.836 -16.016 -0.373 1 93.12 281 ALA B CA 1
ATOM 4453 C C . ALA B 1 281 ? 11.312 -15.891 -0.308 1 93.12 281 ALA B C 1
ATOM 4455 O O . ALA B 1 281 ? 10.617 -16.188 -1.283 1 93.12 281 ALA B O 1
ATOM 4456 N N . THR B 1 282 ? 10.797 -15.5 0.868 1 92.62 282 THR B N 1
ATOM 4457 C CA . THR B 1 282 ? 9.359 -15.344 1.091 1 92.62 282 THR B CA 1
ATOM 4458 C C . THR B 1 282 ? 8.75 -14.422 0.037 1 92.62 282 THR B C 1
ATOM 4460 O O . THR B 1 282 ? 9.258 -13.328 -0.213 1 92.62 282 THR B O 1
ATOM 4463 N N . ARG B 1 283 ? 7.637 -14.914 -0.576 1 93.19 283 ARG B N 1
ATOM 4464 C CA . ARG B 1 283 ? 7.023 -14.109 -1.624 1 93.19 283 ARG B CA 1
ATOM 4465 C C . ARG B 1 283 ? 5.504 -14.219 -1.583 1 93.19 283 ARG B C 1
ATOM 4467 O O . ARG B 1 283 ? 4.809 -13.57 -2.367 1 93.19 283 ARG B O 1
ATOM 4474 N N . ARG B 1 284 ? 5.02 -15 -0.632 1 95.69 284 ARG B N 1
ATOM 4475 C CA . ARG B 1 284 ? 3.578 -15.211 -0.563 1 95.69 284 ARG B CA 1
ATOM 4476 C C . ARG B 1 284 ? 2.994 -14.586 0.699 1 95.69 284 ARG B C 1
ATOM 4478 O O . ARG B 1 284 ? 3.604 -14.648 1.769 1 95.69 284 ARG B O 1
ATOM 4485 N N . THR B 1 285 ? 1.806 -14.094 0.582 1 96.56 285 THR B N 1
ATOM 4486 C CA . THR B 1 285 ? 1.172 -13.406 1.7 1 96.56 285 THR B CA 1
ATOM 4487 C C . THR B 1 285 ? 0.809 -14.391 2.807 1 96.56 285 THR B C 1
ATOM 4489 O O . THR B 1 285 ? 0.729 -14.016 3.979 1 96.56 285 THR B O 1
ATOM 4492 N N . ASP B 1 286 ? 0.565 -15.695 2.449 1 94.62 286 ASP B N 1
ATOM 4493 C CA . ASP B 1 286 ? 0.176 -16.672 3.465 1 94.62 286 ASP B CA 1
ATOM 4494 C C . ASP B 1 286 ? 1.381 -17.109 4.289 1 94.62 286 ASP B C 1
ATOM 4496 O O . ASP B 1 286 ? 1.234 -17.859 5.258 1 94.62 286 ASP B O 1
ATOM 4500 N N . GLN B 1 287 ? 2.57 -16.656 3.977 1 90.88 287 GLN B N 1
ATOM 4501 C CA . GLN B 1 287 ? 3.797 -16.953 4.707 1 90.88 287 GLN B CA 1
ATOM 4502 C C . GLN B 1 287 ? 4.07 -15.906 5.777 1 90.88 287 GLN B C 1
ATOM 4504 O O . GLN B 1 287 ? 5.027 -16.031 6.547 1 90.88 287 GLN B O 1
ATOM 4509 N N . LEU B 1 288 ? 3.299 -14.867 5.828 1 88.94 288 LEU B N 1
ATOM 4510 C CA . LEU B 1 288 ? 3.508 -13.797 6.797 1 88.94 288 LEU B CA 1
ATOM 4511 C C . LEU B 1 288 ? 3.098 -14.242 8.195 1 88.94 288 LEU B C 1
ATOM 4513 O O . LEU B 1 288 ? 2.102 -14.953 8.359 1 88.94 288 LEU B O 1
#

Radius of gyration: 34.07 Å; Cα contacts (8 Å, |Δi|>4): 838; chains: 2; bounding box: 95×79×55 Å

Solvent-accessible surface area (backbone atoms only — not comparable to full-atom values): 31178 Å² total; per-residue (Å²): 127,71,74,83,61,75,85,50,90,76,43,76,28,33,41,29,15,56,81,62,71,44,76,42,55,31,44,60,76,34,46,54,47,14,52,52,49,43,52,50,48,61,69,59,58,45,93,80,52,67,88,63,88,52,57,47,81,38,93,40,50,51,67,58,48,33,47,52,49,40,56,43,67,49,68,74,64,69,54,42,70,30,88,78,42,53,61,80,49,57,53,35,28,60,76,58,54,74,41,55,34,64,80,48,39,65,56,62,69,51,43,74,69,45,48,52,53,49,40,60,76,37,40,45,40,66,71,58,52,53,39,52,49,46,32,50,51,60,38,14,62,82,39,14,61,61,36,20,22,54,25,51,77,68,68,35,47,69,53,17,13,61,4,42,54,54,49,65,62,72,58,76,54,54,72,78,68,53,60,59,41,83,38,45,63,62,48,48,42,53,46,32,32,48,50,53,27,38,52,46,45,40,50,49,47,74,66,60,54,63,40,60,93,55,49,61,58,33,93,87,48,39,70,62,51,48,50,52,51,50,52,49,37,54,56,45,41,50,70,61,54,79,76,54,41,60,14,48,62,57,46,64,59,45,69,80,29,68,88,36,66,52,50,34,52,28,46,52,50,36,27,32,48,47,6,52,56,48,58,67,42,64,45,31,50,67,76,110,125,72,75,84,62,78,86,50,91,78,45,76,28,33,41,30,18,56,79,63,70,46,76,41,55,31,44,60,76,34,46,53,48,15,53,51,49,43,52,49,46,61,69,58,60,44,94,79,51,62,90,69,81,45,57,47,82,39,94,40,51,52,68,58,49,34,45,51,48,41,56,44,68,50,67,75,64,70,56,43,70,30,87,79,43,54,62,81,50,58,53,35,28,61,75,57,52,73,40,57,34,64,80,49,39,65,57,62,70,51,43,74,67,44,48,51,52,49,40,60,77,36,41,46,41,67,71,58,52,54,40,54,49,47,33,51,51,61,37,13,65,83,39,14,61,60,35,20,21,54,25,50,76,68,69,34,49,72,56,17,12,62,4,44,55,53,50,66,62,70,58,76,54,54,71,78,68,54,60,59,40,82,38,44,64,62,50,47,43,53,45,32,31,48,52,52,26,39,54,47,46,41,50,51,48,74,66,61,52,59,41,61,95,56,50,63,58,32,92,87,48,38,70,64,54,48,49,53,52,51,53,50,38,54,56,44,40,49,69,61,54,80,76,54,41,58,14,45,61,59,47,65,57,46,71,81,28,65,91,37,67,53,48,33,53,27,47,52,50,36,27,32,48,46,6,52,55,48,59,67,44,64,46,31,51,69,77,108

Sequence (576 aa):
MSWTSFHCEDADFTIRSVPDDVSFGVRRSSLQNSQVFRDMFICCDGPNTSADSQTLDLNEPSQLVIVLLRLLHDPLEPPVEAPGSEEVNLSSSQLPRKRYDLSTVVPLPLLTTVVFDVVDKYMLDPSIIDTVWLHVKAHAATDPLEVYSFATLHDQLGIAGKASQYAMPLASYRTDAIKVIPSVEAYHRLVQVQDLRLASIKNILLSENLFPHGYGKCPVHNASKAAIWDAQRKALAIRVNIGTDVAAEMATISQDFRDCEQCFKAFRAAVEMLAYKTRKATRRTDQLMSWTSFHCEDADFTIRSVPDDVSFGVRRSSLQNSQVFRDMFICCDGPNTSADSQTLDLNEPSQLVIVLLRLLHDPLEPPVEAPGSEEVNLSSSQLPRKRYDLSTVVPLPLLTTVVFDVVDKYMLDPSIIDTVWLHVKAHAATDPLEVYSFATLHDQLGIAGKASQYAMPLASYRTDAIKVIPSVEAYHRLVQVQDLRLASIKNILLSENLFPHGYGKCPVHNASKAAIWDAQRKALAIRVNIGTDVAAEMATISQDFRDCEQCFKAFRAAVEMLAYKTRKATRRTDQL

Foldseek 3Di:
DDLADDADDPFLAWEAAPVVRDIYGAHLVLLVLFPQSVVVCVVQVPPPNPSPPRYHYDPDDPSLVSNLRCCSPPPQDFWAWDPPQDDDDLLWLDDGQTATDPVSADDPCCLQPRNVVSCVVRVGHVVSVVRSLSSLLNCLQVLLLLSLQSCVVVVVQVSNFSSLLNDDDPVPDDPVSNVSRDDPVSVVLSVVQQVQLLVQLLVLLQPQFLQVVNNLADPPCRVVLRVVSNVQSVVCNVPDGSPDGSSNSQCVCLVVVVVPPSSNVSSVVSSSVSSVSSNPGGRTSSVD/DDLADDADDDFLAWEAAPVVRDIYGAHLVLLVLFPQSVVVCVVQVPPPNPSPPRYHYDPDDPSLVSNLRCCSVPPQDFFAWDPPQDDDDLLWLDDGQTATDPVRADDPCCLQPRVVVSCVVRVGHVVSVVRSVSSLLNCLQVLLLLSLQSCVVVVVQVSNFSSLLNDDDPVPDDPVSNPSRDDPVSVVLSVVQQVQLLVQLLVLLQPQFLQVVNNLADPPCRVPLRVVSNVQSVVCNVPDGSPDGSSNSQCVCLVVVVVPPSSNVSSNVSSSVSSVSSNPGGRTSSVD

Secondary structure (DSSP, 8-state):
--SS----TT--EEEEETTTTEEEEE-HHHHTTBHHHHHHHHHH--TT--S---EEEE-S-HHHHHHHHHHHHSPPPPPPBPTT-----TT--SPP---B-GGGS--HHHIIIIIHHHHHHTTB-HHHHHHHHHHHHTTTTTSHHHHHHHHHHTT-HHHHHHHHTTPPPGGGS-HHHHTTS--HHHHHHHHHHHHHHHHHHHHHHHH--SSGGGTT--TTTHHHHHHHHHHHHHHHHHH--TT--HHHHHHGGGGGGTT-HHHHHHHHHHHHHHHHHHHHS---GGG-/--SS----TT--EEEEETTTTEEEEE-HHHHTTBHHHHHHHHHH--TT--TT--EEEE-S-HHHHHHHHHHHHSPPPPPPBPTT-----TT--SPP---B-GGGS--HHHIIIIIHHHHHHTTB-HHHHHHHHHHHHTTTTTSHHHHHHHHHHTT-HHHHHHHHTTPPPGGGS-HHHHTTS--HHHHHHHHHHHHHHHHHHHHHHHH--SSGGGTT--TTTHHHHHHHHHHHHHHHHHH--TT--HHHHHHGGGGGGTT-HHHHHHHHHHHHHHHHHHHHS---GGG-

Organism: Amanita muscaria (strain Koide BX008) (NCBI:txid946122)

Nearest PDB structures (foldseek):
  8h3f-assembly1_M  TM=4.942E-01  e=2.794E-02  Homo sapiens

pLDDT: mean 90.92, std 9.42, range [45.91, 98.69]